Protein AF-A0A640UWW0-F1 (afdb_monomer_lite)

Radius of gyration: 25.79 Å; chains: 1; bounding box: 64×48×78 Å

pLDDT: mean 79.39, std 21.26, range [26.72, 98.12]

Structure (mmCIF, N/CA/C/O backbone):
data_AF-A0A640UWW0-F1
#
_entry.id   AF-A0A640UWW0-F1
#
loop_
_atom_site.group_PDB
_atom_site.id
_atom_site.type_symbol
_atom_site.label_atom_id
_atom_site.label_alt_id
_atom_site.label_comp_id
_atom_site.label_asym_id
_atom_site.label_entity_id
_atom_site.label_seq_id
_atom_site.pdbx_PDB_ins_code
_atom_site.Cartn_x
_atom_site.Cartn_y
_atom_site.Cartn_z
_atom_site.occupancy
_atom_site.B_iso_or_equiv
_atom_site.auth_seq_id
_atom_site.auth_comp_id
_atom_site.auth_asym_id
_atom_site.auth_atom_id
_atom_site.pdbx_PDB_model_num
ATOM 1 N N . MET A 1 1 ? -20.160 -21.018 20.530 1.00 30.78 1 MET A N 1
ATOM 2 C CA . MET A 1 1 ? -19.489 -20.169 21.536 1.00 30.78 1 MET A CA 1
ATOM 3 C C . MET A 1 1 ? -18.234 -20.904 22.005 1.00 30.78 1 MET A C 1
ATOM 5 O O . MET A 1 1 ? -18.284 -21.658 22.962 1.00 30.78 1 MET A O 1
ATOM 9 N N . LEU A 1 2 ? -17.138 -20.790 21.250 1.00 28.64 2 LEU A N 1
ATOM 10 C CA . LEU A 1 2 ? -15.829 -21.344 21.610 1.00 28.64 2 LEU A CA 1
ATOM 11 C C . LEU A 1 2 ? -14.861 -20.163 21.640 1.00 28.64 2 LEU A C 1
ATOM 13 O O . LEU A 1 2 ? -14.482 -19.637 20.597 1.00 28.64 2 LEU A O 1
ATOM 17 N N . GLY A 1 3 ? -14.543 -19.696 22.847 1.00 33.50 3 GLY A N 1
ATOM 18 C CA . GLY A 1 3 ? -13.465 -18.743 23.070 1.00 33.50 3 GLY A CA 1
ATOM 19 C C . GLY A 1 3 ? -12.144 -19.465 22.855 1.00 33.50 3 GLY A C 1
ATOM 20 O O . GLY A 1 3 ? -11.653 -20.130 23.761 1.00 33.50 3 GLY A O 1
ATOM 21 N N . LEU A 1 4 ? -11.609 -19.391 21.639 1.00 33.88 4 LEU A N 1
ATOM 22 C CA . LEU A 1 4 ? -10.270 -19.881 21.344 1.00 33.88 4 LEU A CA 1
ATOM 23 C C . LEU A 1 4 ? -9.274 -18.760 21.631 1.00 33.88 4 LEU A C 1
ATOM 25 O O . LEU A 1 4 ? -9.227 -17.735 20.947 1.00 33.88 4 LEU A O 1
ATOM 29 N N . ASP A 1 5 ? -8.527 -18.971 22.706 1.00 35.91 5 ASP A N 1
ATOM 30 C CA . ASP A 1 5 ? -7.464 -18.115 23.197 1.00 35.91 5 ASP A CA 1
ATOM 31 C C . ASP A 1 5 ? -6.279 -18.120 22.217 1.00 35.91 5 ASP A C 1
ATOM 33 O O . ASP A 1 5 ? -5.516 -19.083 22.117 1.00 35.91 5 ASP A O 1
ATOM 37 N N . LEU A 1 6 ? -6.133 -17.019 21.475 1.00 37.88 6 LEU A N 1
ATOM 38 C CA . LEU A 1 6 ? -5.013 -16.768 20.563 1.00 37.88 6 LEU A CA 1
ATOM 39 C C . LEU A 1 6 ? -3.655 -16.691 21.291 1.00 37.88 6 LEU A C 1
ATOM 41 O O . LEU A 1 6 ? -2.620 -16.725 20.629 1.00 37.88 6 LEU A O 1
ATOM 45 N N . SER A 1 7 ? -3.627 -16.608 22.628 1.00 37.69 7 SER A N 1
ATOM 46 C CA . SER A 1 7 ? -2.377 -16.523 23.391 1.00 37.69 7 SER A CA 1
ATOM 47 C C . SER A 1 7 ? -1.634 -17.861 23.502 1.00 37.69 7 SER A C 1
ATOM 49 O O . SER A 1 7 ? -0.405 -17.871 23.593 1.00 37.69 7 SER A O 1
ATOM 51 N N . ALA A 1 8 ? -2.343 -18.992 23.396 1.00 32.16 8 ALA A N 1
ATOM 52 C CA . ALA A 1 8 ? -1.770 -20.318 23.636 1.00 32.16 8 ALA A CA 1
ATOM 53 C C . ALA A 1 8 ? -0.778 -20.785 22.551 1.00 32.16 8 ALA A C 1
ATOM 55 O O . ALA A 1 8 ? 0.062 -21.639 22.820 1.00 32.16 8 ALA A O 1
ATOM 56 N N . TRP A 1 9 ? -0.814 -20.208 21.343 1.00 36.78 9 TRP A N 1
ATOM 57 C CA . TRP A 1 9 ? 0.098 -20.576 20.246 1.00 36.78 9 TRP A CA 1
ATOM 58 C C . TRP A 1 9 ? 1.322 -19.658 20.096 1.00 36.78 9 TRP A C 1
ATOM 60 O O . TRP A 1 9 ? 2.215 -19.964 19.309 1.00 36.78 9 TRP A O 1
ATOM 70 N N . MET A 1 10 ? 1.434 -18.575 20.877 1.00 35.69 10 MET A N 1
ATOM 71 C CA . MET A 1 10 ? 2.622 -17.701 20.863 1.00 35.69 10 MET A CA 1
ATOM 72 C C . MET A 1 10 ? 3.780 -18.202 21.751 1.00 35.69 10 MET A C 1
ATOM 74 O O . MET A 1 10 ? 4.839 -17.578 21.771 1.00 35.69 10 MET A O 1
ATOM 78 N N . GLN A 1 11 ? 3.629 -19.326 22.464 1.00 35.53 11 GLN A N 1
ATOM 79 C CA . GLN A 1 11 ? 4.653 -19.858 23.374 1.00 35.53 11 GLN A CA 1
ATOM 80 C C . GLN A 1 11 ? 5.146 -21.255 22.978 1.00 35.53 11 GLN A C 1
ATOM 82 O O . GLN A 1 11 ? 4.884 -22.247 23.649 1.00 35.53 11 GLN A O 1
ATOM 87 N N . ALA A 1 12 ? 5.946 -21.323 21.917 1.00 31.09 12 ALA A N 1
ATOM 88 C CA . ALA A 1 12 ? 6.855 -22.446 21.695 1.00 31.09 12 ALA A CA 1
ATOM 89 C C . ALA A 1 12 ? 8.200 -21.939 21.152 1.00 31.09 12 ALA A C 1
ATOM 91 O O . ALA A 1 12 ? 8.587 -22.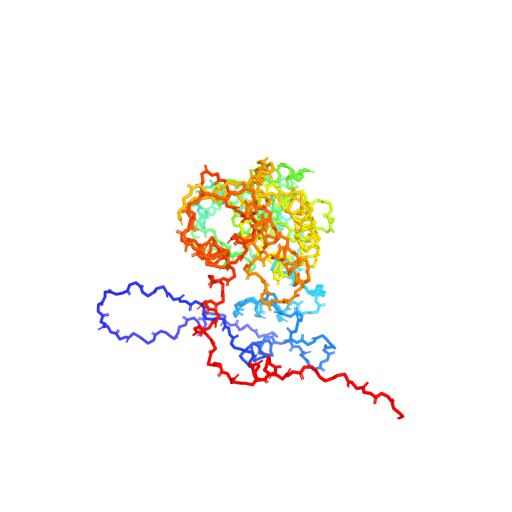205 20.019 1.00 31.09 12 ALA A O 1
ATOM 92 N N . VAL A 1 13 ? 8.920 -21.177 21.981 1.00 34.59 13 VAL A N 1
ATOM 93 C CA . VAL A 1 13 ? 10.352 -20.913 21.793 1.00 34.59 13 VAL A CA 1
ATOM 94 C C . VAL A 1 13 ? 11.093 -21.776 22.807 1.00 34.59 13 VAL A C 1
ATOM 96 O O . VAL A 1 13 ? 11.144 -21.459 23.992 1.00 34.59 13 VAL A O 1
ATOM 99 N N . THR A 1 14 ? 11.652 -22.896 22.352 1.00 30.38 14 THR A N 1
ATOM 100 C CA . THR A 1 14 ? 12.591 -23.693 23.149 1.00 30.38 14 THR A CA 1
ATOM 101 C C . THR A 1 14 ? 13.825 -22.847 23.456 1.00 30.38 14 THR A C 1
ATOM 103 O O . THR A 1 14 ? 14.651 -22.584 22.578 1.00 30.38 14 THR A O 1
ATOM 106 N N . LEU A 1 15 ? 13.929 -22.404 24.708 1.00 27.20 15 LEU A N 1
ATOM 107 C CA . LEU A 1 15 ? 15.103 -21.751 25.273 1.00 27.20 15 LEU A CA 1
ATOM 108 C C . LEU A 1 15 ? 16.242 -22.772 25.384 1.00 27.20 15 LEU A C 1
ATOM 110 O O . LEU A 1 15 ? 16.165 -23.720 26.159 1.00 27.20 15 LEU A O 1
ATOM 114 N N . SER A 1 16 ? 17.320 -22.552 24.634 1.00 26.72 16 SER A N 1
ATOM 115 C CA . SER A 1 16 ? 18.640 -23.096 24.956 1.00 26.72 16 SER A CA 1
ATOM 116 C C . SER A 1 16 ? 19.631 -21.927 24.967 1.00 26.72 16 SER A C 1
ATOM 118 O O . SER A 1 16 ? 19.678 -21.175 23.986 1.00 26.72 16 SER A O 1
ATOM 120 N N . PRO A 1 17 ? 20.367 -21.686 26.067 1.00 31.45 17 PRO A N 1
ATOM 121 C CA . PRO A 1 17 ? 21.121 -20.457 26.238 1.00 31.45 17 PRO A CA 1
ATOM 122 C C . PRO A 1 17 ? 22.510 -20.606 25.615 1.00 31.45 17 PRO A C 1
ATOM 124 O O . PRO A 1 17 ? 23.387 -21.247 26.186 1.00 31.45 17 PRO A O 1
ATOM 127 N N . ARG A 1 18 ? 22.750 -19.967 24.465 1.00 30.83 18 ARG A N 1
ATOM 128 C CA . ARG A 1 18 ? 24.104 -19.555 24.066 1.00 30.83 18 ARG A CA 1
ATOM 129 C C . ARG A 1 18 ? 24.078 -18.177 23.408 1.00 30.83 18 ARG A C 1
ATOM 131 O O . ARG A 1 18 ? 23.222 -17.872 22.586 1.00 30.83 18 ARG A O 1
ATOM 138 N N . ALA A 1 19 ? 25.013 -17.363 23.880 1.00 31.86 19 ALA A N 1
ATOM 139 C CA . ALA A 1 19 ? 25.150 -15.924 23.733 1.00 31.86 19 ALA A CA 1
ATOM 140 C C . ALA A 1 19 ? 25.082 -15.372 22.296 1.00 31.86 19 ALA A C 1
ATOM 142 O O . ALA A 1 19 ? 25.607 -15.967 21.360 1.00 31.86 19 ALA A O 1
ATOM 143 N N . GLY A 1 20 ? 24.552 -14.147 22.183 1.00 32.97 20 GLY A N 1
ATOM 144 C CA . GLY A 1 20 ? 25.128 -13.136 21.291 1.00 32.97 20 GLY A CA 1
ATOM 145 C C . GLY A 1 20 ? 24.634 -13.061 19.846 1.00 32.97 20 GLY A C 1
ATOM 146 O O . GLY A 1 20 ? 25.382 -12.583 19.003 1.00 32.97 20 GLY A O 1
ATOM 147 N N . ALA A 1 21 ? 23.404 -13.474 19.535 1.00 29.33 21 ALA A N 1
ATOM 148 C CA . ALA A 1 21 ? 22.798 -13.171 18.239 1.00 29.33 21 ALA A CA 1
ATOM 149 C C . ALA A 1 21 ? 21.391 -12.601 18.434 1.00 29.33 21 ALA A C 1
ATOM 151 O O . ALA A 1 21 ? 20.491 -13.311 18.886 1.00 29.33 21 ALA A O 1
ATOM 152 N N . GLN A 1 22 ? 21.192 -11.330 18.065 1.00 32.03 22 GLN A N 1
ATOM 153 C CA . GLN A 1 22 ? 19.869 -10.795 17.743 1.00 32.03 22 GLN A CA 1
ATOM 154 C C . GLN A 1 22 ? 19.310 -11.623 16.581 1.00 32.03 22 GLN A C 1
ATOM 156 O O . GLN A 1 22 ? 19.532 -11.335 15.407 1.00 32.03 22 GLN A O 1
ATOM 161 N N . ARG A 1 23 ? 18.618 -12.714 16.910 1.00 26.75 23 ARG A N 1
ATOM 162 C CA . ARG A 1 23 ? 17.782 -13.436 15.961 1.00 26.75 23 ARG A CA 1
ATOM 163 C C . ARG A 1 23 ? 16.555 -12.569 15.738 1.00 26.75 23 ARG A C 1
ATOM 165 O O . ARG A 1 23 ? 15.621 -12.608 16.532 1.00 26.75 23 ARG A O 1
ATOM 172 N N . SER A 1 24 ? 16.577 -11.772 14.674 1.00 31.77 24 SER A N 1
ATOM 173 C CA . SER A 1 24 ? 15.334 -11.294 14.079 1.00 31.77 24 SER A CA 1
ATOM 174 C C . SER A 1 24 ? 14.529 -12.545 13.732 1.00 31.77 24 SER A C 1
ATOM 176 O O . SER A 1 24 ? 14.971 -13.361 12.918 1.00 31.77 24 SER A O 1
ATOM 178 N N . ALA A 1 25 ? 13.434 -12.784 14.454 1.00 34.12 25 ALA A N 1
ATOM 179 C CA . ALA A 1 25 ? 12.530 -13.879 14.155 1.00 34.12 25 ALA A CA 1
ATOM 180 C C . ALA A 1 25 ? 11.907 -13.565 12.795 1.00 34.12 25 ALA A C 1
ATOM 182 O O . ALA A 1 25 ? 10.984 -12.761 12.699 1.00 34.12 25 ALA A O 1
ATOM 183 N N . ALA A 1 26 ? 12.464 -14.141 11.730 1.00 38.12 26 ALA A N 1
ATOM 184 C CA . ALA A 1 26 ? 11.838 -14.086 10.425 1.00 38.12 26 ALA A CA 1
ATOM 185 C C . ALA A 1 26 ? 10.467 -14.752 10.569 1.00 38.12 26 ALA A C 1
ATOM 187 O O . ALA A 1 26 ? 10.384 -15.947 10.858 1.00 38.12 26 ALA A O 1
ATOM 188 N N . ILE A 1 27 ? 9.401 -13.966 10.428 1.00 50.09 27 ILE A N 1
ATOM 189 C CA . ILE A 1 27 ? 8.052 -14.497 10.266 1.00 50.09 27 ILE A CA 1
ATOM 190 C C . ILE A 1 27 ? 8.092 -15.249 8.937 1.00 50.09 27 ILE A C 1
ATOM 192 O O . ILE A 1 27 ? 8.162 -14.643 7.872 1.00 50.09 27 ILE A O 1
ATOM 196 N N . VAL A 1 28 ? 8.195 -16.574 9.012 1.00 59.88 28 VAL A N 1
ATOM 197 C CA . VAL A 1 28 ? 8.225 -17.434 7.831 1.00 59.88 28 VAL A CA 1
ATOM 198 C C . VAL A 1 28 ? 6.802 -17.518 7.299 1.00 59.88 28 VAL A C 1
ATOM 200 O O . VAL A 1 28 ? 5.902 -17.936 8.031 1.00 59.88 28 VAL A O 1
ATOM 203 N N . ASP A 1 29 ? 6.606 -17.127 6.041 1.00 65.50 29 ASP A N 1
ATOM 204 C CA . ASP A 1 29 ? 5.323 -17.305 5.365 1.00 65.50 29 ASP A CA 1
ATOM 205 C C . ASP A 1 29 ? 4.935 -18.798 5.404 1.00 65.50 29 ASP A C 1
ATOM 207 O O . ASP A 1 29 ? 5.756 -19.660 5.064 1.00 65.50 29 ASP A O 1
ATOM 211 N N . PRO A 1 30 ? 3.704 -19.140 5.824 1.00 73.12 30 PRO A N 1
ATOM 212 C CA . PRO A 1 30 ? 3.264 -20.517 5.889 1.00 73.12 30 PRO A CA 1
ATOM 213 C C . PRO A 1 30 ? 3.273 -21.124 4.485 1.00 73.12 30 PRO A C 1
ATOM 215 O O . PRO A 1 30 ? 2.775 -20.534 3.522 1.00 73.12 30 PRO A O 1
ATOM 218 N N . ALA A 1 31 ? 3.813 -22.338 4.376 1.00 76.50 31 ALA A N 1
ATOM 219 C CA . ALA A 1 31 ? 3.809 -23.096 3.130 1.00 76.50 31 ALA A CA 1
ATOM 220 C C . ALA A 1 31 ? 2.361 -23.369 2.659 1.00 76.50 31 ALA A C 1
ATOM 222 O O . ALA A 1 31 ? 1.456 -23.406 3.496 1.00 76.50 31 ALA A O 1
ATOM 223 N N . PRO A 1 32 ? 2.107 -23.649 1.364 1.00 75.62 32 PRO A N 1
ATOM 224 C CA . PRO A 1 32 ? 0.748 -23.844 0.836 1.00 75.62 32 PRO A CA 1
ATOM 225 C C . PRO A 1 32 ? -0.113 -24.821 1.657 1.00 75.62 32 PRO A C 1
ATOM 227 O O . PRO A 1 32 ? -1.232 -24.504 2.048 1.00 75.62 32 PRO A O 1
ATOM 230 N N . GLY A 1 33 ? 0.449 -25.969 2.054 1.00 74.19 33 GLY A N 1
ATOM 231 C CA . GLY A 1 33 ? -0.250 -26.929 2.918 1.00 74.19 33 GLY A CA 1
ATOM 232 C C . GLY A 1 33 ? -0.610 -26.380 4.309 1.00 74.19 33 GLY A C 1
ATOM 233 O O . GLY A 1 33 ? -1.694 -26.664 4.818 1.00 74.19 33 GLY A O 1
ATOM 234 N N . GLN A 1 34 ? 0.256 -25.554 4.905 1.00 80.38 34 GLN A N 1
ATOM 235 C CA . GLN A 1 34 ? 0.009 -24.905 6.199 1.00 80.38 34 GLN A CA 1
ATOM 236 C C . GLN A 1 34 ? -1.056 -23.811 6.085 1.00 80.38 34 GLN A C 1
ATOM 238 O O . GLN A 1 34 ? -1.894 -23.687 6.974 1.00 80.38 34 GLN A O 1
ATOM 243 N N . ARG A 1 35 ? -1.078 -23.064 4.974 1.00 82.44 35 ARG A N 1
ATOM 244 C CA . ARG A 1 35 ? -2.102 -22.044 4.700 1.00 82.44 35 ARG A CA 1
ATOM 245 C C . ARG A 1 35 ? -3.502 -22.652 4.694 1.00 82.44 35 ARG A C 1
ATOM 247 O O . ARG A 1 35 ? -4.373 -22.173 5.417 1.00 82.44 35 ARG A O 1
ATOM 254 N N . ARG A 1 36 ? -3.701 -23.761 3.966 1.00 77.75 36 ARG A N 1
ATOM 255 C CA . ARG A 1 36 ? -4.989 -24.487 3.942 1.00 77.75 36 ARG A CA 1
ATOM 256 C C . ARG A 1 36 ? -5.391 -25.004 5.316 1.00 77.75 36 ARG A C 1
ATOM 258 O O . ARG A 1 36 ? -6.574 -24.987 5.646 1.00 77.75 36 ARG A O 1
ATOM 265 N N . ALA A 1 37 ? -4.428 -25.514 6.083 1.00 79.25 37 ALA A N 1
ATOM 266 C CA . ALA A 1 37 ? -4.684 -26.027 7.424 1.00 79.25 37 ALA A CA 1
ATOM 267 C C . ALA A 1 37 ? -5.130 -24.904 8.372 1.00 79.25 37 ALA A C 1
ATOM 269 O O . ALA A 1 37 ? -6.115 -25.074 9.086 1.00 79.25 37 ALA A O 1
ATOM 270 N N . LEU A 1 38 ? -4.466 -23.744 8.319 1.00 81.31 38 LEU A N 1
ATOM 271 C CA . LEU A 1 38 ? -4.835 -22.565 9.102 1.00 81.31 38 LEU A CA 1
ATOM 272 C C . LEU A 1 38 ? -6.243 -22.084 8.746 1.00 81.31 38 LEU A C 1
ATOM 274 O O . LEU A 1 38 ? -7.086 -21.984 9.635 1.00 81.31 38 LEU A O 1
ATOM 278 N N . LEU A 1 39 ? -6.532 -21.875 7.460 1.00 80.31 39 LEU A N 1
ATOM 279 C CA . LEU A 1 39 ? -7.854 -21.435 7.003 1.00 80.31 39 LEU A CA 1
ATOM 280 C C . LEU A 1 39 ? -8.969 -22.376 7.492 1.00 80.31 39 LEU A C 1
ATOM 282 O O . LEU A 1 39 ? -9.948 -21.916 8.077 1.00 80.31 39 LEU A O 1
ATOM 286 N N . ARG A 1 40 ? -8.776 -23.697 7.365 1.00 79.50 40 ARG A N 1
ATOM 287 C CA . ARG A 1 40 ? -9.726 -24.695 7.887 1.00 79.50 40 ARG A CA 1
ATOM 288 C C . ARG A 1 40 ? -9.860 -24.653 9.407 1.00 79.50 40 ARG A C 1
ATOM 290 O O . ARG A 1 40 ? -10.975 -24.714 9.914 1.00 79.50 40 ARG A O 1
ATOM 297 N N . SER A 1 41 ? -8.754 -24.517 10.141 1.00 79.44 41 SER A N 1
ATOM 298 C CA . SER A 1 41 ? -8.779 -24.476 11.612 1.00 79.44 41 SER A CA 1
ATOM 299 C C . SER A 1 41 ? -9.550 -23.277 12.173 1.00 79.44 41 SER A C 1
ATOM 301 O O . SER A 1 41 ? -10.119 -23.369 13.258 1.00 79.44 41 SER A O 1
ATOM 303 N N . TYR A 1 42 ? -9.619 -22.180 11.413 1.00 75.12 42 TYR A N 1
ATOM 304 C CA . TYR A 1 42 ? -10.371 -20.976 11.764 1.00 75.12 42 TYR A CA 1
ATOM 305 C C . TYR A 1 42 ? -11.759 -20.905 11.107 1.00 75.12 42 TYR A C 1
ATOM 307 O O . TYR A 1 42 ? -12.420 -19.873 11.200 1.00 75.12 42 TYR A O 1
ATOM 315 N N . GLY A 1 43 ? -12.228 -22.001 10.499 1.00 69.81 43 GLY A N 1
ATOM 316 C CA . GLY A 1 43 ? -13.609 -22.145 10.033 1.00 69.81 43 GLY A CA 1
ATOM 317 C C . GLY A 1 43 ? -13.877 -21.706 8.593 1.00 69.81 43 GLY A C 1
ATOM 318 O O . GLY A 1 43 ? -15.043 -21.616 8.217 1.00 69.81 43 GLY A O 1
ATOM 319 N N . ALA A 1 44 ? -12.849 -21.460 7.772 1.00 69.25 44 ALA A N 1
ATOM 320 C CA . ALA A 1 44 ? -13.052 -21.214 6.344 1.00 69.25 44 ALA A CA 1
ATOM 321 C C . ALA A 1 44 ? -13.496 -22.508 5.641 1.00 69.25 44 ALA A C 1
ATOM 323 O O . ALA A 1 44 ? -12.783 -23.519 5.670 1.00 69.25 44 ALA A O 1
ATOM 324 N N . ASN A 1 45 ? -14.665 -22.478 4.994 1.00 67.19 45 ASN A N 1
ATOM 325 C CA . ASN A 1 45 ? -15.227 -23.637 4.304 1.00 67.19 45 ASN A CA 1
ATOM 326 C C . ASN A 1 45 ? -14.721 -23.709 2.852 1.00 67.19 45 ASN A C 1
ATOM 328 O O . ASN A 1 45 ? -15.425 -23.361 1.907 1.00 67.19 45 ASN A O 1
ATOM 332 N N . LEU A 1 46 ? -13.469 -24.150 2.690 1.00 63.47 46 LEU A N 1
ATOM 333 C CA . LEU A 1 46 ? -12.748 -24.169 1.405 1.00 63.47 46 LEU A CA 1
ATOM 334 C C . LEU A 1 46 ? -13.341 -25.128 0.352 1.00 63.47 46 LEU A C 1
ATOM 336 O O . LEU A 1 46 ? -12.923 -25.088 -0.797 1.00 63.47 46 LEU A O 1
ATOM 340 N N . GLU A 1 47 ? -14.262 -26.016 0.735 1.00 57.78 47 GLU A N 1
ATOM 341 C CA . GLU A 1 47 ? -14.860 -27.023 -0.160 1.00 57.78 47 GLU A CA 1
ATOM 342 C C . GLU A 1 47 ? -16.147 -26.537 -0.849 1.00 57.78 47 GLU A C 1
ATOM 344 O O . GLU A 1 47 ? -16.565 -27.125 -1.841 1.00 57.78 47 GLU A O 1
ATOM 349 N N . GLN A 1 48 ? -16.773 -25.468 -0.340 1.00 53.28 48 GLN A N 1
ATOM 350 C CA . GLN A 1 48 ? -18.007 -24.890 -0.897 1.00 53.28 48 GLN A CA 1
ATOM 351 C C . GLN A 1 48 ? -17.780 -23.567 -1.634 1.00 53.28 48 GLN A C 1
ATOM 353 O O . GLN A 1 48 ? -18.653 -23.126 -2.377 1.00 53.28 48 GLN A O 1
ATOM 358 N N . GLN A 1 49 ? -16.632 -22.919 -1.432 1.00 53.31 49 GLN A N 1
ATOM 359 C CA . GLN A 1 49 ? -16.272 -21.719 -2.174 1.00 53.31 49 GLN A CA 1
ATOM 360 C C . GLN A 1 49 ? -15.619 -22.142 -3.494 1.00 53.31 49 GLN A C 1
ATOM 362 O O . GLN A 1 49 ? -14.543 -22.728 -3.495 1.00 53.31 49 GLN A O 1
ATOM 367 N N . GLU A 1 50 ? -16.259 -21.826 -4.625 1.00 48.44 50 GLU A N 1
ATOM 368 C CA . GLU A 1 50 ? -15.695 -22.001 -5.982 1.00 48.44 50 GLU A CA 1
ATOM 369 C C . GLU A 1 50 ? -14.365 -21.237 -6.180 1.00 48.44 50 GLU A C 1
ATOM 371 O O . GLU A 1 50 ? -13.629 -21.465 -7.139 1.00 48.44 50 GLU A O 1
ATOM 376 N N . PHE A 1 51 ? -14.031 -20.359 -5.235 1.00 49.59 51 PHE A N 1
ATOM 377 C CA . PHE A 1 51 ? -12.846 -19.523 -5.193 1.00 49.59 51 PHE A CA 1
ATOM 378 C C . PHE A 1 51 ? -11.756 -20.221 -4.364 1.00 49.59 51 PHE A C 1
ATOM 380 O O . PHE A 1 51 ? -11.793 -20.238 -3.136 1.00 49.59 51 PHE A O 1
ATOM 387 N N . GLY A 1 52 ? -10.803 -20.861 -5.049 1.00 59.59 52 GLY A N 1
ATOM 388 C CA . GLY A 1 52 ? -9.687 -21.593 -4.438 1.00 59.59 52 GLY A CA 1
ATOM 389 C C . GLY A 1 52 ? -8.707 -20.723 -3.628 1.00 59.59 52 GLY A C 1
ATOM 390 O O . GLY A 1 52 ? -8.964 -19.565 -3.311 1.00 59.59 52 GLY A O 1
ATOM 391 N N . GLU A 1 53 ? -7.527 -21.276 -3.307 1.00 63.34 53 GLU A N 1
ATOM 392 C CA . GLU A 1 53 ? -6.459 -20.589 -2.542 1.00 63.34 53 GLU A CA 1
ATOM 393 C C . GLU A 1 53 ? -6.086 -19.192 -3.066 1.00 63.34 53 GLU A C 1
ATOM 395 O O . GLU A 1 53 ? -5.586 -18.365 -2.299 1.00 63.34 53 GLU A O 1
ATOM 400 N N . ASP A 1 54 ? -6.343 -18.935 -4.347 1.00 69.25 54 ASP A N 1
ATOM 401 C CA . ASP A 1 54 ? -6.049 -17.684 -5.038 1.00 69.25 54 ASP A CA 1
ATOM 402 C C . ASP A 1 54 ? -6.775 -16.476 -4.419 1.00 69.25 54 ASP A C 1
ATOM 404 O O . ASP A 1 54 ? -6.215 -15.379 -4.399 1.00 69.25 54 ASP A O 1
ATOM 408 N N . GLN A 1 55 ? -7.954 -16.665 -3.805 1.00 72.75 55 GLN A N 1
ATOM 409 C CA . GLN A 1 55 ? -8.671 -15.587 -3.103 1.00 72.75 55 GLN A CA 1
ATOM 410 C C . GLN A 1 55 ? -7.899 -15.070 -1.876 1.00 72.75 55 GLN A C 1
ATOM 412 O O . GLN A 1 55 ? -8.049 -13.918 -1.475 1.00 72.75 55 GLN A O 1
ATOM 417 N N . TYR A 1 56 ? -7.038 -15.907 -1.294 1.00 76.94 56 TYR A N 1
ATOM 418 C CA . TYR A 1 56 ? -6.250 -15.588 -0.104 1.00 76.94 56 TYR A CA 1
ATOM 419 C C . TYR A 1 56 ? -4.783 -15.285 -0.431 1.00 76.94 56 TYR A C 1
ATOM 421 O O . TYR A 1 56 ? -3.966 -15.163 0.487 1.00 76.94 56 TYR A O 1
ATOM 429 N N . ALA A 1 57 ? -4.415 -15.176 -1.713 1.00 77.94 57 ALA A N 1
ATOM 430 C CA . ALA A 1 57 ? -3.029 -14.988 -2.150 1.00 77.94 57 ALA A CA 1
ATOM 431 C C . ALA A 1 57 ? -2.379 -13.712 -1.577 1.00 77.94 57 ALA A C 1
ATOM 433 O O . ALA A 1 57 ? -1.177 -13.702 -1.311 1.00 77.94 57 ALA A O 1
ATOM 434 N N . ALA A 1 58 ? -3.174 -12.671 -1.310 1.00 80.12 58 ALA A N 1
ATOM 435 C CA . ALA A 1 58 ? -2.716 -11.405 -0.734 1.00 80.12 58 ALA A CA 1
ATOM 436 C C . ALA A 1 58 ? -2.240 -11.510 0.733 1.00 80.12 58 ALA A C 1
ATOM 438 O O . ALA A 1 58 ? -1.510 -10.637 1.210 1.00 80.12 58 ALA A O 1
ATOM 439 N N . PHE A 1 59 ? -2.630 -12.567 1.454 1.00 83.56 59 PHE A N 1
ATOM 440 C CA . PHE A 1 59 ? -2.389 -12.723 2.891 1.00 83.56 59 PHE A CA 1
ATOM 441 C C . PHE A 1 59 ? -1.147 -13.568 3.149 1.00 83.56 59 PHE A C 1
ATOM 443 O O . PHE A 1 59 ? -1.109 -14.732 2.763 1.00 83.56 59 PHE A O 1
ATOM 450 N N . GLY A 1 60 ? -0.124 -13.019 3.804 1.00 76.94 60 GLY A N 1
ATOM 451 C CA . GLY A 1 60 ? 1.166 -13.696 3.998 1.00 76.94 60 GLY A CA 1
ATOM 452 C C . GLY A 1 60 ? 1.300 -14.398 5.347 1.00 76.94 60 GLY A C 1
ATOM 453 O O . GLY A 1 60 ? 1.860 -15.478 5.432 1.00 76.94 60 GLY A O 1
ATOM 454 N N . SER A 1 61 ? 0.735 -13.830 6.404 1.00 82.62 61 SER A N 1
ATOM 455 C CA . SER A 1 61 ? 0.941 -14.250 7.789 1.00 82.62 61 SER A CA 1
ATOM 456 C C . SER A 1 61 ? -0.183 -15.139 8.325 1.00 82.62 61 SER A C 1
ATOM 458 O O . SER A 1 61 ? -1.330 -15.084 7.879 1.00 82.62 61 SER A O 1
ATOM 460 N N . ALA A 1 62 ? 0.125 -15.929 9.358 1.00 83.00 62 ALA A N 1
ATOM 461 C CA . ALA A 1 62 ? -0.880 -16.729 10.060 1.00 83.00 62 ALA A CA 1
ATOM 462 C C . ALA A 1 62 ? -1.998 -15.864 10.672 1.00 83.00 62 ALA A C 1
ATOM 464 O O . ALA A 1 62 ? -3.154 -16.282 10.690 1.00 83.00 62 ALA A O 1
ATOM 465 N N . PHE A 1 63 ? -1.665 -14.651 11.126 1.00 83.75 63 PHE A N 1
ATOM 466 C CA . PHE A 1 63 ? -2.643 -13.696 11.640 1.00 83.75 63 PHE A CA 1
ATOM 467 C C . PHE A 1 63 ? -3.620 -13.237 10.549 1.00 83.7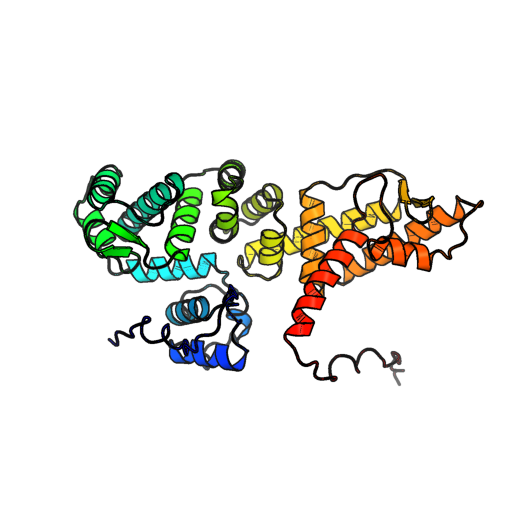5 63 PHE A C 1
ATOM 469 O O . PHE A 1 63 ? -4.828 -13.284 10.770 1.00 83.75 63 PHE A O 1
ATOM 476 N N . GLU A 1 64 ? -3.128 -12.880 9.356 1.00 87.38 64 GLU A N 1
ATOM 477 C CA . GLU A 1 64 ? -3.998 -12.530 8.221 1.00 87.38 64 GLU A CA 1
ATOM 478 C C . GLU A 1 64 ? -4.916 -13.682 7.841 1.00 87.38 64 GLU A C 1
ATOM 480 O O . GLU A 1 64 ? -6.104 -13.469 7.646 1.00 87.38 64 GLU A O 1
ATOM 485 N N . LEU A 1 65 ? -4.389 -14.906 7.772 1.00 86.19 65 LEU A N 1
ATOM 486 C CA . LEU A 1 65 ? -5.187 -16.078 7.417 1.00 86.19 65 LEU A CA 1
ATOM 487 C C . LEU A 1 65 ? -6.262 -16.378 8.468 1.00 86.19 65 LEU A C 1
ATOM 489 O O . LEU A 1 65 ? -7.384 -16.725 8.109 1.00 86.19 65 LEU A O 1
ATOM 493 N N . ALA A 1 66 ? -5.954 -16.205 9.756 1.00 85.81 66 ALA A N 1
ATOM 494 C CA . ALA A 1 66 ? -6.929 -16.365 10.832 1.00 85.81 66 ALA A CA 1
ATOM 495 C C . ALA A 1 66 ? -8.042 -15.306 10.765 1.00 85.81 66 ALA A C 1
ATOM 497 O O . ALA A 1 66 ? -9.217 -15.628 10.955 1.00 85.81 66 ALA A O 1
ATOM 498 N N . LEU A 1 67 ? -7.690 -14.049 10.476 1.00 87.44 67 LEU A N 1
ATOM 499 C CA . LEU A 1 67 ? -8.673 -12.992 10.243 1.00 87.44 67 LEU A CA 1
ATOM 500 C C . LEU A 1 67 ? -9.509 -13.286 8.997 1.00 87.44 67 LEU A C 1
ATOM 502 O O . LEU A 1 67 ? -10.733 -13.241 9.069 1.00 87.44 67 LEU A O 1
ATOM 506 N N . ALA A 1 68 ? -8.866 -13.641 7.886 1.00 87.44 68 ALA A N 1
ATOM 507 C CA . ALA A 1 68 ? -9.529 -13.893 6.614 1.00 87.44 68 ALA A CA 1
ATOM 508 C C . ALA A 1 68 ? -10.508 -15.062 6.715 1.00 87.44 68 ALA A C 1
ATOM 510 O O . ALA A 1 68 ? -11.606 -14.974 6.181 1.00 87.44 68 ALA A O 1
ATOM 511 N N . ALA A 1 69 ? -10.163 -16.112 7.463 1.00 85.06 69 ALA A N 1
ATOM 512 C CA . ALA A 1 69 ? -11.079 -17.207 7.757 1.00 85.06 69 ALA A CA 1
ATOM 513 C C . ALA A 1 69 ? -12.310 -16.743 8.551 1.00 85.06 69 ALA A C 1
ATOM 515 O O . ALA A 1 69 ? -13.429 -17.136 8.231 1.00 85.06 69 ALA A O 1
ATOM 516 N N . ARG A 1 70 ? -12.125 -15.856 9.540 1.00 85.31 70 ARG A N 1
ATOM 517 C CA . ARG A 1 70 ? -13.230 -15.307 10.341 1.00 85.31 70 ARG A CA 1
ATOM 518 C C . ARG A 1 70 ? -14.203 -14.472 9.507 1.00 85.31 70 ARG A C 1
ATOM 520 O O . ARG A 1 70 ? -15.398 -14.513 9.774 1.00 85.31 70 ARG A O 1
ATOM 527 N N . VAL A 1 71 ? -13.705 -13.723 8.522 1.00 87.75 71 VAL A N 1
ATOM 528 C CA . VAL A 1 71 ? -14.528 -12.836 7.678 1.00 87.75 71 VAL A CA 1
ATOM 529 C C . VAL A 1 71 ? -14.731 -13.353 6.249 1.00 87.75 71 VAL A C 1
ATOM 531 O O . VAL A 1 71 ? -15.180 -12.602 5.388 1.00 87.75 71 VAL A O 1
ATOM 534 N N . ALA A 1 72 ? -14.452 -14.634 5.985 1.00 81.69 72 ALA A N 1
ATOM 535 C CA . ALA A 1 72 ? -14.385 -15.210 4.637 1.00 81.69 72 ALA A CA 1
ATOM 536 C C . ALA A 1 72 ? -15.642 -14.969 3.783 1.00 81.69 72 ALA A C 1
ATOM 538 O O . ALA A 1 72 ? -15.531 -14.734 2.586 1.00 81.69 72 ALA A O 1
ATOM 539 N N . GLY A 1 73 ? -16.833 -14.979 4.393 1.00 77.56 73 GLY A N 1
ATOM 540 C CA . GLY A 1 73 ? -18.104 -14.737 3.697 1.00 77.56 73 GLY A CA 1
ATOM 541 C C . GLY A 1 73 ? -18.425 -13.266 3.403 1.00 77.56 73 GLY A C 1
ATOM 542 O O . GLY A 1 73 ? -19.501 -12.979 2.892 1.00 77.56 73 GLY A O 1
ATOM 543 N N . ARG A 1 74 ? -17.545 -12.330 3.775 1.00 81.69 74 ARG A N 1
ATOM 544 C CA . ARG A 1 74 ? -17.767 -10.878 3.647 1.00 81.69 74 ARG A CA 1
ATOM 545 C C . ARG A 1 74 ? -16.654 -10.151 2.902 1.00 81.69 74 ARG A C 1
ATOM 547 O O . ARG A 1 74 ? -16.769 -8.951 2.671 1.00 81.69 74 ARG A O 1
ATOM 554 N N . LEU A 1 75 ? -15.574 -10.851 2.564 1.00 84.81 75 LEU A N 1
ATOM 555 C CA . LEU A 1 75 ? -14.486 -10.265 1.797 1.00 84.81 75 LEU A CA 1
ATOM 556 C C . LEU A 1 75 ? -14.868 -10.195 0.316 1.00 84.81 75 LEU A C 1
ATOM 558 O O . LEU A 1 75 ? -15.391 -11.178 -0.213 1.00 84.81 75 LEU A O 1
ATOM 562 N N . PRO A 1 76 ? -14.579 -9.076 -0.369 1.00 82.25 76 PRO A N 1
ATOM 563 C CA . PRO A 1 76 ? -14.671 -9.035 -1.819 1.00 82.25 76 PRO A CA 1
ATOM 564 C C . PRO A 1 76 ? -13.672 -10.016 -2.452 1.00 82.25 76 PRO A C 1
ATOM 566 O O . PRO A 1 76 ? -12.696 -10.447 -1.827 1.00 82.25 76 PRO A O 1
ATOM 569 N N . GLU A 1 77 ? -13.900 -10.360 -3.717 1.00 82.00 77 GLU A N 1
ATOM 570 C CA . GLU A 1 77 ? -12.927 -11.129 -4.492 1.00 82.00 77 GLU A CA 1
ATOM 571 C C . GLU A 1 77 ? -11.580 -10.397 -4.542 1.00 82.00 77 GLU A C 1
ATOM 573 O O . GLU A 1 77 ? -11.520 -9.178 -4.722 1.00 82.00 77 GLU A O 1
ATOM 578 N N . PHE A 1 78 ? -10.494 -11.154 -4.354 1.00 81.69 78 PHE A N 1
ATOM 579 C CA . PHE A 1 78 ? -9.121 -10.636 -4.328 1.00 81.69 78 PHE A CA 1
ATOM 580 C C . PHE A 1 78 ? -8.901 -9.504 -3.306 1.00 81.69 78 PHE A C 1
ATOM 582 O O . PHE A 1 78 ? -8.112 -8.588 -3.542 1.00 81.69 78 PHE A O 1
ATOM 589 N N . ALA A 1 79 ? -9.603 -9.560 -2.167 1.00 86.12 79 ALA A N 1
ATOM 590 C CA . ALA A 1 79 ? -9.450 -8.599 -1.081 1.00 86.12 79 ALA A CA 1
ATOM 591 C C . ALA A 1 79 ? -7.981 -8.436 -0.658 1.00 86.12 79 ALA A C 1
ATOM 593 O O . ALA A 1 79 ? -7.273 -9.407 -0.387 1.00 86.12 79 ALA A O 1
ATOM 594 N N . GLY A 1 80 ? -7.546 -7.184 -0.555 1.00 87.12 80 GLY A N 1
ATOM 595 C CA . GLY A 1 80 ? -6.261 -6.824 0.022 1.00 87.12 80 GLY A CA 1
ATOM 596 C C . GLY A 1 80 ? -6.315 -6.720 1.546 1.00 87.12 80 GLY A C 1
ATOM 597 O O . GLY A 1 80 ? -7.337 -6.947 2.202 1.00 87.12 80 GLY A O 1
ATOM 598 N N . ARG A 1 81 ? -5.178 -6.337 2.131 1.00 88.56 81 ARG A N 1
ATOM 599 C CA . ARG A 1 81 ? -5.007 -6.233 3.590 1.00 88.56 81 ARG A CA 1
ATOM 600 C C . ARG A 1 81 ? -5.916 -5.188 4.236 1.00 88.56 81 ARG A C 1
ATOM 602 O O . ARG A 1 81 ? -6.449 -5.433 5.316 1.00 88.56 81 ARG A O 1
ATOM 609 N N . GLY A 1 82 ? -6.106 -4.042 3.582 1.00 89.56 82 GLY A N 1
ATOM 610 C CA . GLY A 1 82 ? -6.985 -2.986 4.087 1.00 89.56 82 GLY A CA 1
ATOM 611 C C . GLY A 1 82 ? -8.445 -3.434 4.142 1.00 89.56 82 GLY A C 1
ATOM 612 O O . GLY A 1 82 ? -9.084 -3.273 5.177 1.00 89.56 82 GLY A O 1
ATOM 613 N N . GLN A 1 83 ? -8.943 -4.099 3.092 1.00 91.25 83 GLN A N 1
ATOM 614 C CA . GLN A 1 83 ? -10.309 -4.638 3.087 1.00 91.25 83 GLN A CA 1
ATOM 615 C C . GLN A 1 83 ? -10.489 -5.754 4.128 1.00 91.25 83 GLN A C 1
ATOM 617 O O . GLN A 1 83 ? -11.547 -5.855 4.747 1.00 91.25 83 GLN A O 1
ATOM 622 N N . LEU A 1 84 ? -9.449 -6.563 4.372 1.00 92.19 84 LEU A N 1
ATOM 623 C CA . LEU A 1 84 ? -9.465 -7.574 5.429 1.00 92.19 84 LEU A CA 1
ATOM 624 C C . LEU A 1 84 ? -9.681 -6.961 6.819 1.00 92.19 84 LEU A C 1
ATOM 626 O O . LEU A 1 84 ? -10.522 -7.440 7.585 1.00 92.19 84 LEU A O 1
ATOM 630 N N . LEU A 1 85 ? -8.922 -5.917 7.159 1.00 93.19 85 LEU A N 1
ATOM 631 C CA . LEU A 1 85 ? -9.067 -5.262 8.458 1.00 93.19 85 LEU A CA 1
ATOM 632 C C . LEU A 1 85 ? -10.345 -4.444 8.564 1.00 93.19 85 LEU A C 1
ATOM 634 O O . LEU A 1 85 ? -10.952 -4.475 9.631 1.00 93.19 85 LEU A O 1
ATOM 638 N N . ASP A 1 86 ? -10.799 -3.805 7.488 1.00 94.12 86 ASP A N 1
ATOM 639 C CA . ASP A 1 86 ? -12.094 -3.124 7.475 1.00 94.12 86 ASP A CA 1
ATOM 640 C C . ASP A 1 86 ? -13.235 -4.096 7.803 1.00 94.12 86 ASP A C 1
ATOM 642 O O . ASP A 1 86 ? -13.998 -3.875 8.746 1.00 94.12 86 ASP A O 1
ATOM 646 N N . ALA A 1 87 ? -13.277 -5.243 7.116 1.00 93.25 87 ALA A N 1
ATOM 647 C CA . ALA A 1 87 ? -14.263 -6.286 7.377 1.00 93.25 87 ALA A CA 1
ATOM 648 C C . ALA A 1 87 ? -14.155 -6.843 8.808 1.00 93.25 87 ALA A C 1
ATOM 650 O O . ALA A 1 87 ? -15.174 -7.065 9.466 1.00 93.25 87 ALA A O 1
ATOM 651 N N . SER A 1 88 ? -12.932 -7.045 9.317 1.00 93.12 88 SER A N 1
ATOM 652 C CA . SER A 1 88 ? -12.705 -7.527 10.686 1.00 93.12 88 SER A CA 1
ATOM 653 C C . SER A 1 88 ? -13.141 -6.517 11.748 1.00 93.12 88 SER A C 1
ATOM 655 O O . SER A 1 88 ? -13.755 -6.909 12.741 1.00 93.12 88 SER A O 1
ATOM 657 N N . VAL A 1 89 ? -12.820 -5.233 11.570 1.00 94.69 89 VAL A N 1
ATOM 658 C CA . VAL A 1 89 ? -13.237 -4.149 12.470 1.00 94.69 89 VAL A CA 1
ATOM 659 C C . VAL A 1 89 ? -14.753 -4.031 12.448 1.00 94.69 89 VAL A C 1
ATOM 661 O O . VAL A 1 89 ? -15.372 -4.007 13.507 1.00 94.69 89 VAL A O 1
ATOM 664 N N . HIS A 1 90 ? -15.363 -4.030 11.262 1.00 93.44 90 HIS A N 1
ATOM 665 C CA . HIS A 1 90 ? -16.812 -3.986 11.128 1.00 93.44 90 HIS A CA 1
ATOM 666 C C . HIS A 1 90 ? -17.478 -5.145 11.880 1.00 93.44 90 HIS A C 1
ATOM 668 O O . HIS A 1 90 ? -18.349 -4.899 12.710 1.00 93.44 90 HIS A O 1
ATOM 674 N N . GLU A 1 91 ? -17.023 -6.386 11.666 1.00 92.12 91 GLU A N 1
ATOM 675 C CA . GLU A 1 91 ? -17.558 -7.573 12.347 1.00 92.12 91 GLU A CA 1
ATOM 676 C C . GLU A 1 91 ? -17.464 -7.467 13.873 1.00 92.12 91 GLU A C 1
ATOM 678 O O . GLU A 1 91 ? -18.413 -7.757 14.597 1.00 92.12 91 GLU A O 1
ATOM 683 N N . GLN A 1 92 ? -16.331 -6.989 14.379 1.00 92.38 92 GLN A N 1
ATOM 684 C CA . GLN A 1 92 ? -16.115 -6.836 15.814 1.00 92.38 92 GLN A CA 1
ATOM 685 C C . GLN A 1 92 ? -16.966 -5.738 16.459 1.00 92.38 92 GLN A C 1
ATOM 687 O O . GLN A 1 92 ? -17.174 -5.772 17.673 1.00 92.38 92 GLN A O 1
ATOM 692 N N . LEU A 1 93 ? -17.460 -4.784 15.670 1.00 94.12 93 LEU A N 1
ATOM 693 C CA . LEU A 1 93 ? -18.305 -3.691 16.142 1.00 94.12 93 LEU A CA 1
ATOM 694 C C . LEU A 1 93 ? -19.806 -3.945 15.943 1.00 94.12 93 LEU A C 1
ATOM 696 O O . LEU A 1 93 ? -20.603 -3.205 16.518 1.00 94.12 93 LEU A O 1
ATOM 700 N N . GLN A 1 94 ? -20.217 -4.988 15.209 1.00 89.50 94 GLN A N 1
ATOM 701 C CA . GLN A 1 94 ? -21.640 -5.275 14.949 1.00 89.50 94 GLN A CA 1
ATOM 702 C C . GLN A 1 94 ? -22.475 -5.504 16.218 1.00 89.50 94 GLN A C 1
ATOM 704 O O . GLN A 1 94 ? -23.675 -5.251 16.209 1.00 89.50 94 GLN A O 1
ATOM 709 N N . GLY A 1 95 ? -21.859 -5.955 17.315 1.00 86.19 95 GLY A N 1
ATOM 710 C CA . GLY A 1 95 ? -22.542 -6.157 18.600 1.00 86.19 95 GLY A CA 1
ATOM 711 C C . GLY A 1 95 ? -22.797 -4.877 19.406 1.00 86.19 95 GLY A C 1
ATOM 712 O O . GLY A 1 95 ? -23.357 -4.955 20.497 1.00 86.19 95 GLY A O 1
ATOM 713 N N . THR A 1 96 ? -22.357 -3.715 18.920 1.00 89.75 96 THR A N 1
ATOM 714 C CA . THR A 1 96 ? -22.523 -2.425 19.607 1.00 89.75 96 THR A CA 1
ATOM 715 C C . THR A 1 96 ? -23.795 -1.715 19.149 1.00 89.75 96 THR A C 1
ATOM 717 O O . THR A 1 96 ? -24.243 -1.896 18.018 1.00 89.75 96 THR A O 1
ATOM 720 N N . ALA A 1 97 ?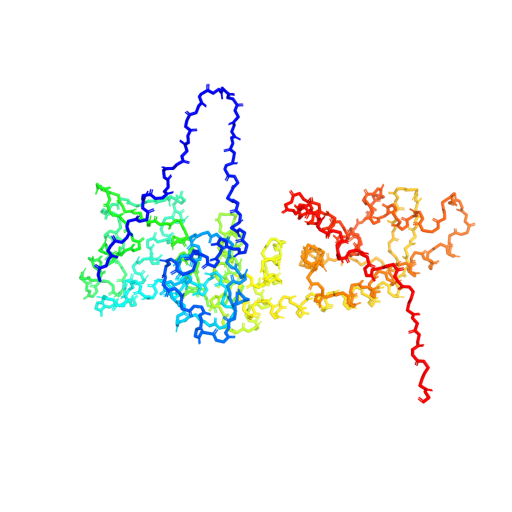 -24.387 -0.889 20.016 1.00 88.25 97 ALA A N 1
ATOM 721 C CA . ALA A 1 97 ? -25.609 -0.159 19.669 1.00 88.25 97 ALA A CA 1
ATOM 722 C C . ALA A 1 97 ? -25.349 0.931 18.616 1.00 88.25 97 ALA A C 1
ATOM 724 O O . ALA A 1 97 ? -26.233 1.257 17.826 1.00 88.25 97 ALA A O 1
ATOM 725 N N . GLN A 1 98 ? -24.133 1.493 18.599 1.00 90.00 98 GLN A N 1
ATOM 726 C CA . GLN A 1 98 ? -23.730 2.551 17.672 1.00 90.00 98 GLN A CA 1
ATOM 727 C C . GLN A 1 98 ? -22.354 2.257 17.044 1.00 90.00 98 GLN A C 1
ATOM 729 O O . GLN A 1 98 ? -21.368 2.918 17.385 1.00 90.00 98 GLN A O 1
ATOM 734 N N . PRO A 1 99 ? -22.260 1.308 16.090 1.00 92.50 99 PRO A N 1
ATOM 735 C CA . PRO A 1 99 ? -20.981 0.880 15.515 1.00 92.50 99 PRO A CA 1
ATOM 736 C C . PRO A 1 99 ? -20.157 2.026 14.919 1.00 92.50 99 PRO A C 1
ATOM 738 O O . PRO A 1 99 ? -18.943 2.080 15.105 1.00 92.50 99 PRO A O 1
ATOM 741 N N . THR A 1 100 ? -20.812 2.981 14.252 1.00 91.75 100 THR A N 1
ATOM 742 C CA . THR A 1 100 ? -20.153 4.160 13.671 1.00 91.75 100 THR A CA 1
ATOM 743 C C . THR A 1 100 ? -19.571 5.078 14.743 1.00 91.75 100 THR A C 1
ATOM 745 O O . THR A 1 100 ? -18.430 5.513 14.614 1.00 91.75 100 THR A O 1
ATOM 748 N N . GLY A 1 101 ? -20.320 5.339 15.820 1.00 93.06 101 GLY A N 1
ATOM 749 C CA . GLY A 1 101 ? -19.839 6.161 16.931 1.00 93.06 101 GLY A CA 1
ATOM 750 C C . GLY A 1 101 ? -18.658 5.509 17.644 1.00 93.06 101 GLY A C 1
ATOM 751 O O . GLY A 1 101 ? -17.649 6.164 17.903 1.00 93.06 101 GLY A O 1
ATOM 752 N N . VAL A 1 102 ? -18.729 4.194 17.867 1.00 95.19 102 VAL A N 1
ATOM 753 C CA . VAL A 1 102 ? -17.619 3.428 18.445 1.00 95.19 102 VAL A CA 1
ATOM 754 C C . VAL A 1 102 ? -16.388 3.484 17.536 1.00 95.19 102 VAL A C 1
ATOM 756 O O . VAL A 1 102 ? -15.292 3.768 18.017 1.00 95.19 102 VAL A O 1
ATOM 759 N N . ARG A 1 103 ? -16.545 3.287 16.219 1.00 95.56 103 ARG A N 1
ATOM 760 C CA . ARG A 1 103 ? -15.436 3.383 15.253 1.00 95.56 103 ARG A CA 1
ATOM 761 C C . ARG A 1 103 ? -14.779 4.766 15.273 1.00 95.56 103 ARG A C 1
ATOM 763 O O . ARG A 1 103 ? -13.556 4.832 15.284 1.00 95.56 103 ARG A O 1
ATOM 770 N N . GLN A 1 104 ? -15.554 5.846 15.374 1.00 95.00 104 GLN A N 1
ATOM 771 C CA . GLN A 1 104 ? -15.020 7.211 15.473 1.00 95.00 104 GLN A CA 1
ATOM 772 C C . GLN A 1 104 ? -14.234 7.464 16.767 1.00 95.00 104 GLN A C 1
ATOM 774 O O . GLN A 1 104 ? -13.203 8.137 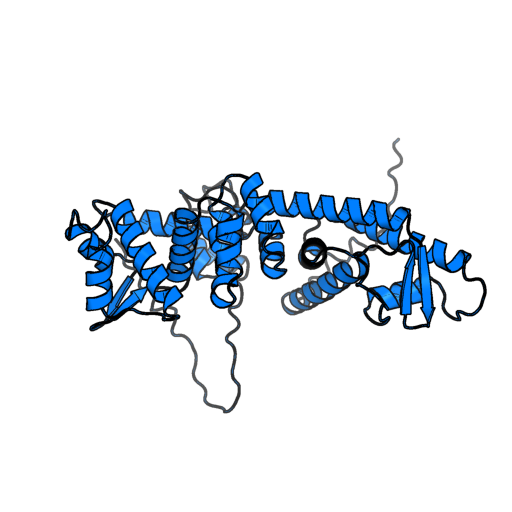16.739 1.00 95.00 104 GLN A O 1
ATOM 779 N N . VAL A 1 105 ? -14.671 6.905 17.901 1.00 96.19 105 VAL A N 1
ATOM 780 C CA . VAL A 1 105 ? -13.883 6.954 19.145 1.00 96.19 105 VAL A CA 1
ATOM 781 C C . VAL A 1 105 ? -12.548 6.226 18.960 1.00 96.19 105 VAL A C 1
ATOM 783 O O . VAL A 1 105 ? -11.496 6.750 19.329 1.00 96.19 105 VAL A O 1
ATOM 786 N N . LEU A 1 106 ? -12.570 5.047 18.333 1.00 97.38 106 LEU A N 1
ATOM 787 C CA . LEU A 1 106 ? -11.363 4.267 18.056 1.00 97.38 106 LEU A CA 1
ATOM 788 C C . LEU A 1 106 ? -10.417 4.981 17.075 1.00 97.38 106 LEU A C 1
ATOM 790 O O . LEU A 1 106 ? -9.213 5.009 17.318 1.00 97.38 106 LEU A O 1
ATOM 794 N N . HIS A 1 107 ? -10.945 5.610 16.019 1.00 96.94 107 HIS A N 1
ATOM 795 C CA . HIS A 1 107 ? -10.192 6.487 15.111 1.00 96.94 107 HIS A CA 1
ATOM 796 C C . HIS A 1 107 ? -9.466 7.590 15.867 1.00 96.94 107 HIS A C 1
ATOM 798 O O . HIS A 1 107 ? -8.277 7.821 15.656 1.00 96.94 107 HIS A O 1
ATOM 804 N N . HIS A 1 108 ? -10.177 8.260 16.771 1.00 96.56 108 HIS A N 1
ATOM 805 C CA . HIS A 1 108 ? -9.615 9.355 17.540 1.00 96.56 108 HIS A CA 1
ATOM 806 C C . HIS A 1 108 ? -8.474 8.891 18.453 1.00 96.56 108 HIS A C 1
ATOM 808 O O . HIS A 1 108 ? -7.422 9.526 18.490 1.00 96.56 108 HIS A O 1
ATOM 814 N N . TRP A 1 109 ? -8.633 7.760 19.145 1.00 97.62 109 TRP A N 1
ATOM 815 C CA . TRP A 1 109 ? -7.550 7.191 19.951 1.00 97.62 109 TRP A CA 1
ATOM 816 C C . TRP A 1 109 ? -6.355 6.743 19.109 1.00 97.62 109 TRP A C 1
ATOM 818 O O . TRP A 1 109 ? -5.221 6.980 19.520 1.00 97.62 109 TRP A O 1
ATOM 828 N N . ALA A 1 110 ? -6.587 6.138 17.942 1.00 97.94 110 ALA A N 1
ATOM 829 C CA . ALA A 1 110 ? -5.520 5.733 17.028 1.00 97.94 110 ALA A CA 1
ATOM 830 C C . ALA A 1 110 ? -4.717 6.946 16.527 1.00 97.94 110 ALA A C 1
ATOM 832 O O . ALA A 1 110 ? -3.490 6.930 16.574 1.00 97.94 110 ALA A O 1
ATOM 833 N N . LEU A 1 111 ? -5.400 8.038 16.162 1.00 97.12 111 LEU A N 1
ATOM 834 C CA . LEU A 1 111 ? -4.759 9.298 15.778 1.00 97.12 111 LEU A CA 1
ATOM 835 C C . LEU A 1 111 ? -3.957 9.935 16.917 1.00 97.12 111 LEU A C 1
ATOM 837 O O . LEU A 1 111 ? -2.873 10.440 16.660 1.00 97.12 111 LEU A O 1
ATOM 841 N N . LEU A 1 112 ? -4.461 9.924 18.155 1.00 97.31 112 LEU A N 1
ATOM 842 C CA . LEU A 1 112 ? -3.710 10.447 19.305 1.00 97.31 112 LEU A CA 1
ATOM 843 C C . LEU A 1 112 ? -2.446 9.624 19.573 1.00 97.31 112 LEU A C 1
ATOM 845 O O . LEU A 1 112 ? -1.375 10.187 19.762 1.00 97.31 112 LEU A O 1
ATOM 849 N N . MET A 1 113 ? -2.561 8.293 19.545 1.00 97.75 113 MET A N 1
ATOM 850 C CA . MET A 1 113 ? -1.414 7.391 19.684 1.00 97.75 113 MET A CA 1
ATOM 851 C C . MET A 1 113 ? -0.367 7.629 18.594 1.00 97.75 113 MET A C 1
ATOM 853 O O . MET A 1 113 ? 0.821 7.698 18.893 1.00 97.75 113 MET A O 1
ATOM 857 N N . ASP A 1 114 ? -0.809 7.791 17.347 1.00 97.06 114 ASP A N 1
ATOM 858 C CA . ASP A 1 114 ? 0.055 8.082 16.205 1.00 97.06 114 ASP A CA 1
ATOM 859 C C . ASP A 1 114 ? 0.734 9.460 16.320 1.00 97.06 114 ASP A C 1
ATOM 861 O O . ASP A 1 114 ? 1.943 9.559 16.140 1.00 97.06 114 ASP A O 1
ATOM 865 N N . GLN A 1 115 ? -0.004 10.505 16.710 1.00 95.50 115 GLN A N 1
ATOM 866 C CA . GLN A 1 115 ? 0.539 11.854 16.929 1.00 95.50 115 GLN A CA 1
ATOM 867 C C . GLN A 1 115 ? 1.580 11.893 18.051 1.00 95.50 115 GLN A C 1
ATOM 869 O O . GLN A 1 115 ? 2.621 12.533 17.904 1.00 95.50 115 GLN A O 1
ATOM 874 N N . ASP A 1 116 ? 1.314 11.188 19.150 1.00 95.94 116 ASP A N 1
ATOM 875 C CA . ASP A 1 116 ? 2.219 11.109 20.296 1.00 95.94 116 ASP A CA 1
ATOM 876 C C . ASP A 1 116 ? 3.355 10.085 20.073 1.00 95.94 116 ASP A C 1
ATOM 878 O O . ASP A 1 116 ? 4.254 9.972 20.909 1.00 95.94 116 ASP A O 1
ATOM 882 N N . LEU A 1 117 ? 3.329 9.331 18.963 1.00 95.62 117 LEU A N 1
ATOM 883 C CA . LEU A 1 117 ? 4.229 8.209 18.660 1.00 95.62 117 LEU A CA 1
ATOM 884 C C . LEU A 1 117 ? 4.272 7.162 19.792 1.00 95.62 117 LEU A C 1
ATOM 886 O O . LEU A 1 117 ? 5.330 6.645 20.162 1.00 95.62 117 LEU A O 1
ATOM 890 N N . THR A 1 118 ? 3.106 6.844 20.361 1.00 95.81 118 THR A N 1
ATOM 891 C CA . THR A 1 118 ? 2.944 5.900 21.475 1.00 95.81 118 THR A CA 1
ATOM 892 C C . THR A 1 118 ? 2.054 4.714 21.108 1.00 95.81 118 THR A C 1
ATOM 894 O O . THR A 1 118 ? 1.158 4.804 20.281 1.00 95.81 118 THR A O 1
ATOM 897 N N . GLY A 1 119 ? 2.269 3.568 21.761 1.00 95.00 119 GLY A N 1
ATOM 898 C CA . GLY A 1 119 ? 1.407 2.386 21.608 1.00 95.00 119 GLY A CA 1
ATOM 899 C C . GLY A 1 119 ? 0.229 2.321 22.589 1.00 95.00 119 GLY A C 1
ATOM 900 O O . GLY A 1 119 ? -0.457 1.300 22.648 1.00 95.00 119 GLY A O 1
ATOM 901 N N . TRP A 1 120 ? 0.041 3.341 23.432 1.00 97.12 120 TRP A N 1
ATOM 902 C CA . TRP A 1 120 ? -0.958 3.347 24.501 1.00 97.12 120 TRP A CA 1
ATOM 903 C C . TRP A 1 120 ? -1.320 4.774 24.929 1.00 97.12 120 TRP A C 1
ATOM 905 O O . TRP A 1 120 ? -0.507 5.681 24.816 1.00 97.12 120 TRP A O 1
ATOM 915 N N . LEU A 1 121 ? -2.510 4.948 25.507 1.00 97.69 121 LEU A N 1
ATOM 916 C CA . LEU A 1 121 ? -2.984 6.202 26.098 1.00 97.69 121 LEU A CA 1
ATOM 917 C C . LEU A 1 121 ? -3.300 6.014 27.589 1.00 97.69 121 LEU A C 1
ATOM 919 O O . LEU A 1 121 ? -3.831 4.966 27.975 1.00 97.69 121 LEU A O 1
ATOM 923 N N . PRO A 1 122 ? -3.028 7.005 28.457 1.00 97.88 122 PRO A N 1
ATOM 924 C CA . PRO A 1 122 ? -3.607 7.047 29.794 1.00 97.88 122 PRO A CA 1
ATOM 925 C C . PRO A 1 122 ? -5.138 6.959 29.720 1.00 97.88 122 PRO A C 1
ATOM 927 O O . PRO A 1 122 ? -5.765 7.698 28.961 1.00 97.88 122 PRO A O 1
ATOM 930 N N . LEU A 1 123 ? -5.759 6.102 30.536 1.00 96.69 123 LEU A N 1
ATOM 931 C CA . LEU A 1 123 ? -7.207 5.852 30.475 1.00 96.69 123 LEU A CA 1
ATOM 932 C C . LEU A 1 123 ? -8.026 7.144 30.636 1.00 96.69 123 LEU A C 1
ATOM 934 O O . LEU A 1 123 ? -8.935 7.405 29.852 1.00 96.69 123 LEU A O 1
ATOM 938 N N . GLY A 1 124 ? -7.645 8.003 31.585 1.00 95.19 124 GLY A N 1
ATOM 939 C CA . GLY A 1 124 ? -8.301 9.297 31.774 1.00 95.19 124 GLY A CA 1
ATOM 940 C C . GLY A 1 124 ? -8.124 10.261 30.593 1.00 95.19 124 GLY A C 1
ATOM 941 O O . GLY A 1 124 ? -9.010 11.074 30.346 1.00 95.19 124 GLY A O 1
ATOM 942 N N . GLN A 1 125 ? -7.012 10.185 29.849 1.00 95.75 125 GLN A N 1
ATOM 943 C CA . GLN A 1 125 ? -6.837 10.957 28.611 1.00 95.75 125 GLN A CA 1
ATOM 944 C C . GLN A 1 125 ? -7.761 10.418 27.519 1.00 95.75 125 GLN A C 1
ATOM 946 O O . GLN A 1 125 ? -8.477 11.210 26.918 1.00 95.75 125 GLN A O 1
ATOM 951 N N . ALA A 1 126 ? -7.800 9.097 27.324 1.00 95.50 126 ALA A N 1
ATOM 952 C CA . ALA A 1 126 ? -8.659 8.452 26.333 1.00 95.50 126 ALA A CA 1
ATOM 953 C C . ALA A 1 126 ? -10.149 8.767 26.560 1.00 95.50 126 ALA A C 1
ATOM 955 O O . ALA A 1 126 ? -10.858 9.117 25.619 1.00 95.50 126 ALA A O 1
ATOM 956 N N . GLN A 1 127 ? -10.620 8.712 27.809 1.00 93.94 127 GLN A N 1
ATOM 957 C CA . GLN A 1 127 ? -12.002 9.061 28.159 1.00 93.94 127 GLN A CA 1
ATOM 958 C C . GLN A 1 127 ? -12.305 10.543 27.906 1.00 93.94 127 GLN A C 1
ATOM 960 O O . GLN A 1 127 ? -13.310 10.867 27.275 1.00 93.94 127 GLN A O 1
ATOM 965 N N . ARG A 1 128 ? -11.431 11.453 28.366 1.00 92.62 128 ARG A N 1
ATOM 966 C CA . ARG A 1 128 ? -11.622 12.900 28.168 1.00 92.62 128 ARG A CA 1
ATOM 967 C C . ARG A 1 128 ? -11.597 13.292 26.697 1.00 92.62 128 ARG A C 1
ATOM 969 O O . ARG A 1 128 ? -12.375 14.152 26.306 1.00 92.62 128 ARG A O 1
ATOM 976 N N . SER A 1 129 ? -10.713 12.693 25.904 1.00 92.94 129 SER A N 1
ATOM 977 C CA . SER A 1 129 ? -10.593 13.008 24.484 1.00 92.94 129 SER A CA 1
ATOM 978 C C . SER A 1 129 ? -11.769 12.446 23.682 1.00 92.94 129 SER A C 1
ATOM 980 O O . SER A 1 129 ? -12.343 13.153 22.860 1.00 92.94 129 SER A O 1
ATOM 982 N N . ALA A 1 130 ? -12.231 11.232 24.005 1.00 91.31 130 ALA A N 1
ATOM 983 C CA . ALA A 1 130 ? -13.438 10.664 23.409 1.00 91.31 130 ALA A CA 1
ATOM 984 C C . ALA A 1 130 ? -14.679 11.521 23.697 1.00 91.31 130 ALA A C 1
ATOM 986 O O . ALA A 1 130 ? -15.455 11.783 22.785 1.00 91.31 130 ALA A O 1
ATOM 987 N N . ALA A 1 131 ? -14.838 12.031 24.923 1.00 86.12 131 ALA A N 1
ATOM 988 C CA . ALA A 1 131 ? -15.971 12.882 25.299 1.00 86.12 131 ALA A CA 1
ATOM 989 C C . ALA A 1 131 ? -16.051 14.213 24.520 1.00 86.12 131 ALA A C 1
ATOM 991 O O . ALA A 1 131 ? -17.104 14.848 24.504 1.00 86.12 131 ALA A O 1
ATOM 992 N N . GLN A 1 132 ? -14.962 14.643 23.871 1.00 86.38 132 GLN A N 1
ATOM 993 C CA . GLN A 1 132 ? -14.932 15.850 23.035 1.00 86.38 132 GLN A CA 1
ATOM 994 C C . GLN A 1 132 ? -15.451 15.605 21.611 1.00 86.38 132 GLN A C 1
ATOM 996 O O . GLN A 1 132 ? -15.695 16.565 20.879 1.00 86.38 132 GLN A O 1
ATOM 1001 N N . LEU A 1 133 ? -15.626 14.346 21.197 1.00 86.62 133 LEU A N 1
ATOM 1002 C CA . LEU A 1 133 ? -16.133 14.027 19.867 1.00 86.62 133 LEU A CA 1
ATOM 1003 C C . LEU A 1 133 ? -17.637 14.321 19.787 1.00 86.62 133 LEU A C 1
ATOM 1005 O O . LEU A 1 133 ? -18.375 13.870 20.662 1.00 86.62 133 LEU A O 1
ATOM 1009 N N . PRO A 1 134 ? -18.133 14.974 18.718 1.00 80.00 134 PRO A N 1
ATOM 1010 C CA . PRO A 1 134 ? -19.555 15.302 18.572 1.00 80.00 134 PRO A CA 1
ATOM 1011 C C . PRO A 1 134 ? -20.505 14.100 18.677 1.00 80.00 134 PRO A C 1
ATOM 1013 O O . PRO A 1 134 ? -21.639 14.242 19.120 1.00 80.00 134 PRO A O 1
ATOM 1016 N N . VAL A 1 135 ? -20.048 12.911 18.274 1.00 71.25 135 VAL A N 1
ATOM 1017 C CA . VAL A 1 135 ? -20.855 11.680 18.295 1.00 71.25 135 VAL A CA 1
ATOM 1018 C C . VAL A 1 135 ? -20.833 10.992 19.663 1.00 71.25 135 VAL A C 1
ATOM 1020 O O . VAL A 1 135 ? -21.803 10.341 20.036 1.00 71.25 135 VAL A O 1
ATOM 1023 N N . ALA A 1 136 ? -19.771 11.180 20.448 1.00 60.56 136 ALA A N 1
ATOM 1024 C CA . ALA A 1 136 ? -19.647 10.615 21.792 1.00 60.56 136 ALA A CA 1
ATOM 1025 C C . ALA A 1 136 ? -20.140 11.573 22.891 1.00 60.56 136 ALA A C 1
ATOM 1027 O O . ALA A 1 136 ? -20.602 11.119 23.936 1.00 60.56 136 ALA A O 1
ATOM 1028 N N . SER A 1 137 ? -20.111 12.889 22.654 1.00 59.00 137 SER A N 1
ATOM 1029 C CA . SER A 1 137 ? -20.660 13.896 23.572 1.00 59.00 137 SER A CA 1
ATOM 1030 C C . SER A 1 137 ? -22.179 13.769 23.739 1.00 59.00 137 SER A C 1
ATOM 1032 O O . SER A 1 137 ? -22.724 14.175 24.763 1.00 59.00 137 SER A O 1
ATOM 1034 N N . ALA A 1 138 ? -22.852 13.145 22.767 1.00 57.41 138 ALA A N 1
ATOM 1035 C CA . ALA A 1 138 ? -24.274 12.834 22.813 1.00 57.41 138 ALA A CA 1
ATOM 1036 C C . ALA A 1 138 ? -24.606 11.524 23.559 1.00 57.41 138 ALA A C 1
ATOM 1038 O O . ALA A 1 138 ? -25.762 11.328 23.931 1.00 57.41 138 ALA A O 1
ATOM 1039 N N . ALA A 1 139 ? -23.634 10.628 23.790 1.00 70.81 139 ALA A N 1
ATOM 1040 C CA . ALA A 1 139 ? -23.880 9.319 24.399 1.00 70.81 139 ALA A CA 1
ATOM 1041 C C . ALA A 1 139 ? -22.621 8.742 25.073 1.00 70.81 139 ALA A C 1
ATOM 1043 O O . ALA A 1 139 ? -21.798 8.092 24.429 1.00 70.81 139 ALA A O 1
ATOM 1044 N N . ALA A 1 140 ? -22.506 8.907 26.398 1.00 81.19 140 ALA A N 1
ATOM 1045 C CA . ALA A 1 140 ? -21.437 8.303 27.208 1.00 81.19 140 ALA A CA 1
ATOM 1046 C C . ALA A 1 140 ? -21.305 6.780 26.988 1.00 81.19 140 ALA A C 1
ATOM 1048 O O . ALA A 1 140 ? -20.199 6.242 26.988 1.00 81.19 140 ALA A O 1
ATOM 1049 N N . GLU A 1 141 ? -22.421 6.110 26.686 1.00 87.31 141 GLU A N 1
ATOM 1050 C CA . GLU A 1 141 ? -22.476 4.688 26.335 1.00 87.31 141 GLU A CA 1
ATOM 1051 C C . GLU A 1 141 ? -21.577 4.313 25.145 1.00 87.31 141 GLU A C 1
ATOM 1053 O O . GLU A 1 141 ? -21.059 3.200 25.102 1.00 87.31 141 GLU A O 1
ATOM 1058 N N . VAL A 1 142 ? -21.341 5.222 24.191 1.00 91.75 142 VAL A N 1
ATOM 1059 C CA . VAL A 1 142 ? -20.456 4.977 23.037 1.00 91.75 142 VAL A CA 1
ATOM 1060 C C . VAL A 1 142 ? -19.005 4.842 23.484 1.00 91.75 142 VAL A C 1
ATOM 1062 O O . VAL A 1 142 ? -18.280 3.981 22.986 1.00 91.75 142 VAL A O 1
ATOM 1065 N N . VAL A 1 143 ? -18.581 5.669 24.443 1.00 92.19 143 VAL A N 1
ATOM 1066 C CA . VAL A 1 143 ? -17.226 5.603 25.004 1.00 92.19 143 VAL A CA 1
ATOM 1067 C C . VAL A 1 143 ? -17.046 4.292 25.760 1.00 92.19 143 VAL A C 1
ATOM 1069 O O . VAL A 1 143 ? -16.048 3.606 25.552 1.00 92.19 143 VAL A O 1
ATOM 1072 N N . ASP A 1 144 ? -18.031 3.894 26.564 1.00 92.62 144 ASP A N 1
ATOM 1073 C CA . ASP A 1 144 ? -17.984 2.630 27.303 1.00 92.62 144 ASP A CA 1
ATOM 1074 C C . ASP A 1 144 ? -17.993 1.412 26.365 1.00 92.62 144 ASP A C 1
ATOM 1076 O O . ASP A 1 144 ? -17.220 0.471 26.560 1.00 92.62 144 ASP A O 1
ATOM 1080 N N . GLN A 1 145 ? -18.785 1.447 25.288 1.00 94.44 145 GLN A N 1
ATOM 1081 C CA . GLN A 1 145 ? -18.763 0.417 24.242 1.00 94.44 145 GLN A CA 1
ATOM 1082 C C . GLN A 1 145 ? -17.413 0.365 23.514 1.00 94.44 145 GLN A C 1
ATOM 1084 O O . GLN A 1 145 ? -16.916 -0.725 23.228 1.00 94.44 145 GLN A O 1
ATOM 1089 N N . ALA A 1 146 ? -16.779 1.513 23.253 1.00 95.12 146 ALA A N 1
ATOM 1090 C CA . ALA A 1 146 ? -15.442 1.564 22.668 1.00 95.12 146 ALA A CA 1
ATOM 1091 C C . ALA A 1 146 ? -14.374 0.999 23.616 1.00 95.12 146 ALA A C 1
ATOM 1093 O O . ALA A 1 146 ? -13.518 0.234 23.173 1.00 95.12 146 ALA A O 1
ATOM 1094 N N . LEU A 1 147 ? -14.448 1.304 24.916 1.00 95.06 147 LEU A N 1
ATOM 1095 C CA . LEU A 1 147 ? -13.568 0.732 25.945 1.00 95.06 147 LEU A CA 1
ATOM 1096 C C . LEU A 1 147 ? -13.754 -0.786 26.090 1.00 95.06 147 LEU A C 1
ATOM 1098 O O . LEU A 1 147 ? -12.782 -1.505 26.329 1.00 95.06 147 LEU A O 1
ATOM 1102 N N . GLY A 1 148 ? -14.990 -1.268 25.935 1.00 93.88 148 GLY A N 1
ATOM 1103 C CA . GLY A 1 148 ? -15.351 -2.687 25.962 1.00 93.88 148 GLY A CA 1
ATOM 1104 C C . GLY A 1 148 ? -15.121 -3.436 24.645 1.00 93.88 148 GLY A C 1
ATOM 1105 O O . GLY A 1 148 ? -15.301 -4.654 24.600 1.00 93.88 148 GLY A O 1
ATOM 1106 N N . SER A 1 149 ? -14.722 -2.741 23.575 1.00 95.25 149 SER A N 1
ATOM 1107 C CA . SER A 1 149 ? -14.527 -3.339 22.254 1.00 95.25 149 SER A CA 1
ATOM 1108 C C . SER A 1 149 ? -13.407 -4.389 22.267 1.00 95.25 149 SER A C 1
ATOM 1110 O O . SER A 1 149 ? -12.353 -4.172 22.875 1.00 95.25 149 SER A O 1
ATOM 1112 N N . PRO A 1 150 ? -13.549 -5.508 21.528 1.00 94.19 150 PRO A N 1
ATOM 1113 C CA . PRO A 1 150 ? -12.484 -6.501 21.395 1.00 94.19 150 PRO A CA 1
ATOM 1114 C C . PRO A 1 150 ? -11.250 -5.971 20.644 1.00 94.19 150 PRO A C 1
ATOM 1116 O O . PRO A 1 150 ? -10.231 -6.658 20.613 1.00 94.19 150 PRO A O 1
ATOM 1119 N N . LEU A 1 151 ? -11.315 -4.775 20.051 1.00 95.50 151 LEU A N 1
ATOM 1120 C CA . LEU A 1 151 ? -10.195 -4.123 19.367 1.00 95.50 151 LEU A CA 1
ATOM 1121 C C . LEU A 1 151 ? -9.168 -3.531 20.336 1.00 95.50 151 LEU A C 1
ATOM 1123 O O . LEU A 1 151 ? -7.984 -3.427 20.002 1.00 95.50 151 LEU A O 1
ATOM 1127 N N . VAL A 1 152 ? -9.598 -3.185 21.549 1.00 96.88 152 VAL A N 1
ATOM 1128 C CA . VAL A 1 152 ? -8.754 -2.567 22.572 1.00 96.88 152 VAL A CA 1
ATOM 1129 C C . VAL A 1 152 ? -8.601 -3.473 23.791 1.00 96.88 152 VAL A C 1
ATOM 1131 O O . VAL A 1 152 ? -9.260 -4.506 23.959 1.00 96.88 152 VAL A O 1
ATOM 1134 N N . ARG A 1 153 ? -7.639 -3.122 24.636 1.00 97.00 153 ARG A N 1
ATOM 1135 C CA . ARG A 1 153 ? -7.469 -3.681 25.972 1.00 97.00 153 ARG A CA 1
ATOM 1136 C C . ARG A 1 153 ? -7.142 -2.551 26.937 1.00 97.00 153 ARG A C 1
ATOM 1138 O O . ARG A 1 153 ? -6.273 -1.722 26.663 1.00 97.00 153 ARG A O 1
ATOM 1145 N N . VAL A 1 154 ? -7.821 -2.558 28.077 1.00 96.62 154 VAL A N 1
ATOM 1146 C CA . VAL A 1 154 ? -7.514 -1.687 29.209 1.00 96.62 154 VAL A CA 1
ATOM 1147 C C . VAL A 1 154 ? -6.789 -2.529 30.250 1.00 96.62 154 VAL A C 1
ATOM 1149 O O . VAL A 1 154 ? -7.321 -3.530 30.725 1.00 96.62 154 VAL A O 1
ATOM 1152 N N . GLN A 1 155 ? -5.553 -2.157 30.575 1.00 93.31 155 GLN A N 1
ATOM 1153 C CA . GLN A 1 155 ? -4.757 -2.828 31.600 1.00 93.31 155 GLN A CA 1
ATOM 1154 C C . GLN A 1 155 ? -4.214 -1.781 32.574 1.00 93.31 155 GLN A C 1
ATOM 1156 O O . GLN A 1 155 ? -3.401 -0.929 32.210 1.00 93.31 155 GLN A O 1
ATOM 1161 N N . GLY A 1 156 ? -4.687 -1.827 33.822 1.00 92.31 156 GLY A N 1
ATOM 1162 C CA . GLY A 1 156 ? -4.439 -0.758 34.788 1.00 92.31 156 GLY A CA 1
ATOM 1163 C C . GLY A 1 156 ? -5.043 0.565 34.307 1.00 92.31 156 GLY A C 1
ATOM 1164 O O . GLY A 1 156 ? -6.216 0.619 33.958 1.00 92.31 156 GLY A O 1
ATOM 1165 N N . GLN A 1 157 ? -4.233 1.625 34.261 1.00 95.31 157 GLN A N 1
ATOM 1166 C CA . GLN A 1 157 ? -4.632 2.964 33.796 1.00 95.31 157 GLN A CA 1
ATOM 1167 C C . GLN A 1 157 ? -4.186 3.252 32.352 1.00 95.31 157 GLN A C 1
ATOM 1169 O O . GLN A 1 157 ? -3.944 4.405 31.992 1.00 95.31 157 GLN A O 1
ATOM 1174 N N . ARG A 1 158 ? -4.028 2.209 31.527 1.00 97.12 158 ARG A N 1
ATOM 1175 C CA . ARG A 1 158 ? -3.575 2.324 30.135 1.00 97.12 158 ARG A CA 1
ATOM 1176 C C . ARG A 1 158 ? -4.540 1.640 29.180 1.00 97.12 158 ARG A C 1
ATOM 1178 O O . ARG A 1 158 ? -4.914 0.487 29.394 1.00 97.12 158 ARG A O 1
ATOM 1185 N N . LEU A 1 159 ? -4.880 2.349 28.113 1.00 98.00 159 LEU A N 1
ATOM 1186 C CA . LEU A 1 159 ? -5.624 1.860 26.964 1.00 98.00 159 LEU A CA 1
ATOM 1187 C C . LEU A 1 159 ? -4.659 1.624 25.805 1.00 98.00 159 LEU A C 1
ATOM 1189 O O . LEU A 1 159 ? -3.822 2.471 25.518 1.00 98.00 159 LEU A O 1
ATOM 1193 N N . GLN A 1 160 ? -4.779 0.489 25.130 1.00 97.69 160 GLN A N 1
ATOM 1194 C CA . GLN A 1 160 ? -3.984 0.158 23.947 1.00 97.69 160 GLN A CA 1
ATOM 1195 C C . GLN A 1 160 ? -4.800 -0.734 23.013 1.00 97.69 160 GLN A C 1
ATOM 1197 O O . GLN A 1 160 ? -5.667 -1.485 23.469 1.00 97.69 160 GLN A O 1
ATOM 1202 N N . PHE A 1 161 ? -4.506 -0.701 21.717 1.00 97.62 161 PHE A N 1
ATOM 1203 C CA . PHE A 1 161 ? -5.068 -1.678 20.790 1.00 97.62 161 PHE A CA 1
ATOM 1204 C C . PHE A 1 161 ? -4.500 -3.071 21.068 1.00 97.62 161 PHE A C 1
ATOM 1206 O O . PHE A 1 161 ? -3.381 -3.234 21.562 1.00 97.62 161 PHE A O 1
ATOM 1213 N N . ARG A 1 162 ? -5.290 -4.108 20.780 1.00 95.31 162 ARG A N 1
ATOM 1214 C CA . ARG A 1 162 ? -4.854 -5.497 20.983 1.00 95.31 162 ARG A CA 1
ATOM 1215 C C . ARG A 1 162 ? -3.774 -5.933 20.004 1.00 95.31 162 ARG A C 1
ATOM 1217 O O . ARG A 1 162 ? -2.990 -6.817 20.333 1.00 95.31 162 ARG A O 1
ATOM 1224 N N . HIS A 1 163 ? -3.765 -5.337 18.818 1.00 92.75 163 HIS A N 1
ATOM 1225 C CA . HIS A 1 163 ? -2.806 -5.622 17.767 1.00 92.75 163 HIS A CA 1
ATOM 1226 C C . HIS A 1 163 ? -2.413 -4.316 17.085 1.00 92.75 163 HIS A C 1
ATOM 1228 O O . HIS A 1 163 ? -3.279 -3.483 16.820 1.00 92.75 163 HIS A O 1
ATOM 1234 N N . GLU A 1 164 ? -1.128 -4.165 16.773 1.00 92.69 164 GLU A N 1
ATOM 1235 C CA . GLU A 1 164 ? -0.577 -2.967 16.128 1.00 92.69 164 GLU A CA 1
ATOM 1236 C C . GLU A 1 164 ? -1.299 -2.638 14.818 1.00 92.69 164 GLU A C 1
ATOM 1238 O O . GLU A 1 164 ? -1.583 -1.481 14.536 1.00 92.69 164 GLU A O 1
ATOM 1243 N N . TRP A 1 165 ? -1.672 -3.661 14.049 1.00 93.25 165 TRP A N 1
ATOM 1244 C CA . TRP A 1 165 ? -2.399 -3.457 12.797 1.00 93.25 165 TRP A CA 1
ATOM 1245 C C . TRP A 1 165 ? -3.763 -2.804 12.976 1.00 93.25 165 TRP A C 1
ATOM 1247 O O . TRP A 1 165 ? -4.181 -2.081 12.083 1.00 93.25 165 TRP A O 1
ATOM 1257 N N . TYR A 1 166 ? -4.453 -3.015 14.105 1.00 95.00 166 TYR A N 1
ATOM 1258 C CA . TYR A 1 166 ? -5.688 -2.272 14.359 1.00 95.00 166 TYR A CA 1
ATOM 1259 C C . TYR A 1 166 ? -5.386 -0.793 14.563 1.00 95.00 166 TYR A C 1
ATOM 1261 O O . TYR A 1 166 ? -6.100 0.028 14.002 1.00 95.00 166 TYR A O 1
ATOM 1269 N N . THR A 1 167 ? -4.316 -0.455 15.290 1.00 95.75 167 THR A N 1
ATOM 1270 C CA . THR A 1 167 ? -3.867 0.937 15.416 1.00 95.75 167 THR A CA 1
ATOM 1271 C C . THR A 1 167 ? -3.545 1.517 14.043 1.00 95.75 167 THR A C 1
ATOM 1273 O O . THR A 1 167 ? -4.140 2.514 13.664 1.00 95.75 167 THR A O 1
ATOM 1276 N N . GLN A 1 168 ? -2.670 0.868 13.266 1.00 95.69 168 GLN A N 1
ATOM 1277 C CA . GLN A 1 168 ? -2.249 1.360 11.949 1.00 95.69 168 GLN A CA 1
ATOM 1278 C C . GLN A 1 168 ? -3.436 1.518 10.989 1.00 95.69 168 GLN A C 1
ATOM 1280 O O . GLN A 1 168 ? -3.589 2.560 10.355 1.00 95.69 168 GLN A O 1
ATOM 1285 N N . PHE A 1 169 ? -4.311 0.513 10.917 1.00 96.88 169 PHE A N 1
ATOM 1286 C CA . PHE A 1 169 ? -5.504 0.557 10.080 1.00 96.88 169 PHE A CA 1
ATOM 1287 C C . PHE A 1 169 ? -6.468 1.663 10.505 1.00 96.88 169 PHE A C 1
ATOM 1289 O O . PHE A 1 169 ? -6.907 2.432 9.660 1.00 96.88 169 PHE A O 1
ATOM 1296 N N . LEU A 1 170 ? -6.783 1.778 11.799 1.00 97.88 170 LEU A N 1
ATOM 1297 C CA . LEU A 1 170 ? -7.709 2.801 12.288 1.00 97.88 170 LEU A CA 1
ATOM 1298 C C . LEU A 1 170 ? -7.128 4.210 12.160 1.00 97.88 170 LEU A C 1
ATOM 1300 O O . LEU A 1 170 ? -7.891 5.137 11.909 1.00 97.88 170 LEU A O 1
ATOM 1304 N N . THR A 1 171 ? -5.810 4.384 12.277 1.00 98.12 171 THR A N 1
ATOM 1305 C CA . THR A 1 171 ? -5.145 5.656 11.963 1.00 98.12 171 THR A CA 1
ATOM 1306 C C . THR A 1 171 ? -5.294 5.984 10.479 1.00 98.12 171 THR A C 1
ATOM 1308 O O . THR A 1 171 ? -5.709 7.089 10.141 1.00 98.12 171 THR A O 1
ATOM 1311 N N . ALA A 1 172 ? -5.005 5.031 9.589 1.00 97.50 172 ALA A N 1
ATOM 1312 C CA . ALA A 1 172 ? -5.122 5.220 8.145 1.00 97.50 172 ALA A CA 1
ATOM 1313 C C . ALA A 1 172 ? -6.563 5.528 7.711 1.00 97.50 172 ALA A C 1
ATOM 1315 O O . ALA A 1 172 ? -6.797 6.482 6.977 1.00 97.50 172 ALA A O 1
ATOM 1316 N N . ASP A 1 173 ? -7.531 4.770 8.218 1.00 97.44 173 ASP A N 1
ATOM 1317 C CA . ASP A 1 173 ? -8.958 4.981 7.980 1.00 97.44 173 ASP A CA 1
ATOM 1318 C C . ASP A 1 173 ? -9.416 6.350 8.510 1.00 97.44 173 ASP A C 1
ATOM 1320 O O . ASP A 1 173 ? -10.092 7.098 7.811 1.00 97.44 173 ASP A O 1
ATOM 1324 N N . ALA A 1 174 ? -8.954 6.762 9.694 1.00 96.88 174 ALA A N 1
ATOM 1325 C CA . ALA A 1 174 ? -9.241 8.096 10.213 1.00 96.88 174 ALA A CA 1
ATOM 1326 C C . ALA A 1 174 ? -8.667 9.221 9.332 1.00 96.88 174 ALA A C 1
ATOM 1328 O O . ALA A 1 174 ? -9.291 10.273 9.206 1.00 96.88 174 ALA A O 1
ATOM 1329 N N . LEU A 1 175 ? -7.492 9.025 8.721 1.00 97.31 175 LEU A N 1
ATOM 1330 C CA . LEU A 1 175 ? -6.932 9.976 7.753 1.00 97.31 175 LEU A CA 1
ATOM 1331 C C . LEU A 1 175 ? -7.771 10.025 6.472 1.00 97.31 175 LEU A C 1
ATOM 1333 O O . LEU A 1 175 ? -8.078 11.119 6.008 1.00 97.31 175 LEU A O 1
ATOM 1337 N N . VAL A 1 176 ? -8.211 8.875 5.951 1.00 96.00 176 VAL A N 1
ATOM 1338 C CA . VAL A 1 176 ? -9.108 8.799 4.781 1.00 96.00 176 VAL A CA 1
ATOM 1339 C C . VAL A 1 176 ? -10.424 9.537 5.035 1.00 96.00 176 VAL A C 1
ATOM 1341 O O . VAL A 1 176 ? -10.919 10.228 4.154 1.00 96.00 176 VAL A O 1
ATOM 1344 N N . TRP A 1 177 ? -10.974 9.444 6.247 1.00 92.50 177 TRP A N 1
ATOM 1345 C CA . TRP A 1 177 ? -12.188 10.173 6.628 1.00 92.50 177 TRP A CA 1
ATOM 1346 C C . TRP A 1 177 ? -11.981 11.683 6.778 1.00 92.50 177 TRP A C 1
ATOM 1348 O O . TRP A 1 177 ? -12.915 12.457 6.574 1.00 92.50 177 TRP A O 1
ATOM 1358 N N . ARG A 1 178 ? -10.787 12.108 7.202 1.00 93.62 178 ARG A N 1
ATOM 1359 C CA . ARG A 1 178 ? -10.477 13.518 7.477 1.00 93.62 178 ARG A CA 1
ATOM 1360 C C . ARG A 1 178 ? -10.057 14.284 6.230 1.00 93.62 178 ARG A C 1
ATOM 1362 O O . ARG A 1 178 ? -10.423 15.448 6.104 1.00 93.62 178 ARG A O 1
ATOM 1369 N N . CYS A 1 179 ? -9.276 13.657 5.357 1.00 94.94 179 CYS A N 1
ATOM 1370 C CA . CYS A 1 179 ? -8.752 14.282 4.154 1.00 94.94 179 CYS A CA 1
ATOM 1371 C C . CYS A 1 179 ? -9.798 14.245 3.039 1.00 94.94 179 CYS A C 1
ATOM 1373 O O . CYS A 1 179 ? -10.337 13.194 2.704 1.00 94.94 179 CYS A O 1
ATOM 1375 N N . THR A 1 180 ? -10.062 15.398 2.433 1.00 91.12 180 THR A N 1
ATOM 1376 C CA . THR A 1 180 ? -11.104 15.527 1.396 1.00 91.12 180 THR A CA 1
ATOM 1377 C C . THR A 1 180 ? -10.568 15.323 -0.018 1.00 91.12 180 THR A C 1
ATOM 1379 O O . THR A 1 180 ? -11.336 15.045 -0.938 1.00 91.12 180 THR A O 1
ATOM 1382 N N . ALA A 1 181 ? -9.249 15.439 -0.192 1.00 92.56 181 ALA A N 1
ATOM 1383 C CA . ALA A 1 181 ? -8.563 15.305 -1.470 1.00 92.56 181 ALA A CA 1
ATOM 1384 C C . ALA A 1 181 ? -7.387 14.322 -1.386 1.00 92.56 181 ALA A C 1
ATOM 1386 O O . ALA A 1 181 ? -6.715 14.213 -0.357 1.00 92.56 181 ALA A O 1
ATOM 1387 N N . ALA A 1 182 ? -7.085 13.654 -2.504 1.00 93.56 182 ALA A N 1
ATOM 1388 C CA . ALA A 1 182 ? -5.975 12.704 -2.604 1.00 93.56 182 ALA A CA 1
ATOM 1389 C C . ALA A 1 182 ? -4.620 13.347 -2.260 1.00 93.56 182 ALA A C 1
ATOM 1391 O O . ALA A 1 182 ? -3.796 12.734 -1.586 1.00 93.56 182 ALA A O 1
ATOM 1392 N N . GLN A 1 183 ? -4.403 14.601 -2.666 1.00 94.62 183 GLN A N 1
ATOM 1393 C CA . GLN A 1 183 ? -3.163 15.331 -2.391 1.00 94.62 183 GLN A CA 1
ATOM 1394 C C . GLN A 1 183 ? -2.986 15.635 -0.897 1.00 94.62 183 GLN A C 1
ATOM 1396 O O . GLN A 1 183 ? -1.865 15.595 -0.390 1.00 94.62 183 GLN A O 1
ATOM 1401 N N . GLU A 1 184 ? -4.082 15.924 -0.190 1.00 96.50 184 GLU A N 1
ATOM 1402 C CA . GLU A 1 184 ? -4.076 16.159 1.257 1.00 96.50 184 GLU A CA 1
ATOM 1403 C C . GLU A 1 184 ? -3.685 14.873 1.995 1.00 96.50 184 GLU A C 1
ATOM 1405 O O . GLU A 1 184 ? -2.735 14.868 2.780 1.00 96.50 184 GLU A O 1
ATOM 1410 N N . LEU A 1 185 ? -4.334 13.758 1.644 1.00 97.19 185 LEU A N 1
ATOM 1411 C CA . LEU A 1 185 ? -4.017 12.443 2.197 1.00 97.19 185 LEU A CA 1
ATOM 1412 C C . LEU A 1 185 ? -2.569 12.033 1.889 1.00 97.19 185 LEU A C 1
ATOM 1414 O O . LEU A 1 185 ? -1.849 11.581 2.777 1.00 97.19 185 LEU A O 1
ATOM 1418 N N . ALA A 1 186 ? -2.098 12.239 0.659 1.00 96.12 186 ALA A N 1
ATOM 1419 C CA . ALA A 1 186 ? -0.706 11.979 0.306 1.00 96.12 186 ALA A CA 1
ATOM 1420 C C . ALA A 1 186 ? 0.275 12.876 1.082 1.00 96.12 186 ALA A C 1
ATOM 1422 O O . ALA A 1 186 ? 1.390 12.458 1.386 1.00 96.12 186 ALA A O 1
ATOM 1423 N N . GLY A 1 187 ? -0.110 14.109 1.425 1.00 96.12 187 GLY A N 1
ATOM 1424 C CA . GLY A 1 187 ? 0.654 14.980 2.321 1.00 96.12 187 GLY A CA 1
ATOM 1425 C C . GLY A 1 187 ? 0.843 14.369 3.710 1.00 96.12 187 GLY A C 1
ATOM 1426 O O . GLY A 1 187 ? 1.967 14.324 4.211 1.00 96.12 187 GLY A O 1
ATOM 1427 N N . GLU A 1 188 ? -0.230 13.835 4.294 1.00 96.94 188 GLU A N 1
ATOM 1428 C CA . GLU A 1 188 ? -0.197 13.146 5.589 1.00 96.94 188 GLU A CA 1
ATOM 1429 C C . GLU A 1 188 ? 0.634 11.856 5.542 1.00 96.94 188 GLU A C 1
ATOM 1431 O O . GLU A 1 188 ? 1.494 11.630 6.396 1.00 96.94 188 GLU A O 1
ATOM 1436 N N . LEU A 1 189 ? 0.444 11.036 4.506 1.00 96.19 189 LEU A N 1
ATOM 1437 C CA . LEU A 1 189 ? 1.135 9.752 4.341 1.00 96.19 189 LEU A CA 1
ATOM 1438 C C . LEU A 1 189 ? 2.628 9.896 4.011 1.00 96.19 189 LEU A C 1
ATOM 1440 O O . LEU A 1 189 ? 3.408 8.982 4.269 1.00 96.19 189 LEU A O 1
ATOM 1444 N N . ARG A 1 190 ? 3.064 11.043 3.476 1.00 94.44 190 ARG A N 1
ATOM 1445 C CA . ARG A 1 190 ? 4.492 11.325 3.237 1.00 94.44 190 ARG A CA 1
ATOM 1446 C C . ARG A 1 190 ? 5.281 11.606 4.512 1.00 94.44 190 ARG A C 1
ATOM 1448 O O . ARG A 1 190 ? 6.513 11.634 4.457 1.00 94.44 190 ARG A O 1
ATOM 1455 N N . GLN A 1 191 ? 4.617 11.820 5.648 1.00 93.94 191 GLN A N 1
ATOM 1456 C CA . GLN A 1 191 ? 5.318 12.002 6.915 1.00 93.94 191 GLN A CA 1
ATOM 1457 C C . GLN A 1 191 ? 6.118 10.731 7.251 1.00 93.94 191 GLN A C 1
ATOM 1459 O O . GLN A 1 191 ? 5.579 9.630 7.140 1.00 93.94 191 GLN A O 1
ATOM 1464 N N . PRO A 1 192 ? 7.388 10.840 7.689 1.00 91.94 192 PRO A N 1
ATOM 1465 C CA . PRO A 1 192 ? 8.257 9.672 7.850 1.00 91.94 192 PRO A CA 1
ATOM 1466 C C . PRO A 1 192 ? 7.691 8.549 8.730 1.00 91.94 192 PRO A C 1
ATOM 1468 O O . PRO A 1 192 ? 7.920 7.383 8.434 1.00 91.94 192 PRO A O 1
ATOM 1471 N N . HIS A 1 193 ? 6.937 8.888 9.779 1.00 91.62 193 HIS A N 1
ATOM 1472 C CA . HIS A 1 193 ? 6.324 7.920 10.696 1.00 91.62 193 HIS A CA 1
ATOM 1473 C C . HIS A 1 193 ? 4.995 7.331 10.184 1.00 91.62 193 HIS A C 1
ATOM 1475 O O . HIS A 1 193 ? 4.530 6.341 10.734 1.00 91.62 193 HIS A O 1
ATOM 1481 N N . ARG A 1 194 ? 4.402 7.907 9.125 1.00 94.12 194 ARG A N 1
ATOM 1482 C CA . ARG A 1 194 ? 3.118 7.489 8.524 1.00 94.12 194 ARG A CA 1
ATOM 1483 C C . ARG A 1 194 ? 3.264 6.801 7.171 1.00 94.12 194 ARG A C 1
ATOM 1485 O O . ARG A 1 194 ? 2.263 6.398 6.588 1.00 94.12 194 ARG A O 1
ATOM 1492 N N . ARG A 1 195 ? 4.490 6.642 6.670 1.00 89.38 195 ARG A N 1
ATOM 1493 C CA . ARG A 1 195 ? 4.761 6.080 5.338 1.00 89.38 195 ARG A CA 1
ATOM 1494 C C . ARG A 1 195 ? 4.113 4.708 5.136 1.00 89.38 195 ARG A C 1
ATOM 1496 O O . ARG A 1 195 ? 3.508 4.459 4.097 1.00 89.38 195 ARG A O 1
ATOM 1503 N N . ASP A 1 196 ? 4.154 3.869 6.165 1.00 91.12 196 ASP A N 1
ATOM 1504 C CA . ASP A 1 196 ? 3.585 2.519 6.126 1.00 91.12 196 ASP A CA 1
ATOM 1505 C C . ASP A 1 196 ? 2.045 2.518 6.153 1.00 91.12 196 ASP A C 1
ATOM 1507 O O . ASP A 1 196 ? 1.415 1.538 5.749 1.00 91.12 196 ASP A O 1
ATOM 1511 N N . LEU A 1 197 ? 1.411 3.629 6.557 1.00 94.88 197 LEU A N 1
ATOM 1512 C CA . LEU A 1 197 ? -0.048 3.760 6.573 1.00 94.88 197 LEU A CA 1
ATOM 1513 C C . LEU A 1 197 ? -0.656 3.780 5.169 1.00 94.88 197 LEU A C 1
ATOM 1515 O O . LEU A 1 197 ? -1.835 3.462 5.015 1.00 94.88 197 LEU A O 1
ATOM 1519 N N . ALA A 1 198 ? 0.136 4.077 4.133 1.00 93.69 198 ALA A N 1
ATOM 1520 C CA . ALA A 1 198 ? -0.321 4.041 2.747 1.00 93.69 198 ALA A CA 1
ATOM 1521 C C . ALA A 1 198 ? -0.867 2.658 2.357 1.00 93.69 198 ALA A C 1
ATOM 1523 O O . ALA A 1 198 ? -1.883 2.564 1.665 1.00 93.69 198 ALA A O 1
ATOM 1524 N N . ALA A 1 199 ? -0.257 1.584 2.874 1.00 91.56 199 ALA A N 1
ATOM 1525 C CA . ALA A 1 199 ? -0.698 0.212 2.630 1.00 91.56 199 ALA A CA 1
ATOM 1526 C C . ALA A 1 199 ? -2.090 -0.102 3.214 1.00 91.56 199 ALA A C 1
ATOM 1528 O O . ALA A 1 199 ? -2.716 -1.078 2.803 1.00 91.56 199 ALA A O 1
ATOM 1529 N N . TRP A 1 200 ? -2.575 0.721 4.148 1.00 93.50 200 TRP A N 1
ATOM 1530 C CA . TRP A 1 200 ? -3.890 0.598 4.776 1.00 93.50 200 TRP A CA 1
ATOM 1531 C C . TRP A 1 200 ? -4.896 1.616 4.233 1.00 93.50 200 TRP A C 1
ATOM 1533 O O . TRP A 1 200 ? -6.058 1.265 4.057 1.00 93.50 200 TRP A O 1
ATOM 1543 N N . ALA A 1 201 ? -4.454 2.840 3.925 1.00 95.12 201 ALA A N 1
ATOM 1544 C CA . ALA A 1 201 ? -5.309 3.922 3.437 1.00 95.12 201 ALA A CA 1
ATOM 1545 C C . ALA A 1 201 ? -5.758 3.709 1.984 1.00 95.12 201 ALA A C 1
ATOM 1547 O O . ALA A 1 201 ? -6.941 3.807 1.675 1.00 95.12 201 ALA A O 1
ATOM 1548 N N . VAL A 1 202 ? -4.830 3.373 1.081 1.00 94.50 202 VAL A N 1
ATOM 1549 C CA . VAL A 1 202 ? -5.136 3.254 -0.357 1.00 94.50 202 VAL A CA 1
ATOM 1550 C C . VAL A 1 202 ? -6.187 2.179 -0.673 1.00 94.50 202 VAL A C 1
ATOM 1552 O O . VAL A 1 202 ? -7.092 2.474 -1.453 1.00 94.50 202 VAL A O 1
ATOM 1555 N N . PRO A 1 203 ? -6.159 0.980 -0.055 1.00 92.75 203 PRO A N 1
ATOM 1556 C CA . PRO A 1 203 ? -7.190 -0.039 -0.271 1.00 92.75 203 PRO A CA 1
ATOM 1557 C C . PRO A 1 203 ? -8.622 0.383 0.105 1.00 92.75 203 PRO A C 1
ATOM 1559 O O . PRO A 1 203 ? -9.568 -0.289 -0.307 1.00 92.75 203 PRO A O 1
ATOM 1562 N N . LEU A 1 204 ? -8.797 1.448 0.897 1.00 93.19 204 LEU A N 1
ATOM 1563 C CA . LEU A 1 204 ? -10.117 1.955 1.294 1.00 93.19 204 LEU A CA 1
ATOM 1564 C C . LEU A 1 204 ? -10.796 2.771 0.183 1.00 93.19 204 LEU A C 1
ATOM 1566 O O . LEU A 1 204 ? -12.003 3.003 0.238 1.00 93.19 204 LEU A O 1
ATOM 1570 N N . HIS A 1 205 ? -10.054 3.181 -0.848 1.00 93.75 205 HIS A N 1
ATOM 1571 C CA . HIS A 1 205 ? -10.607 3.908 -1.984 1.00 93.75 205 HIS A CA 1
ATOM 1572 C C . HIS A 1 205 ? -11.096 2.947 -3.071 1.00 93.75 205 HIS A C 1
ATOM 1574 O O . HIS A 1 205 ? -10.360 2.090 -3.555 1.00 93.75 205 HIS A O 1
ATOM 1580 N N . SER A 1 206 ? -12.350 3.128 -3.491 1.00 91.38 206 SER A N 1
ATOM 1581 C CA . SER A 1 206 ? -12.940 2.374 -4.608 1.00 91.38 206 SER A CA 1
ATOM 1582 C C . SER A 1 206 ? -12.744 3.055 -5.966 1.00 91.38 206 SER A C 1
ATOM 1584 O O . SER A 1 206 ? -12.836 2.392 -6.994 1.00 91.38 206 SER A O 1
ATOM 1586 N N . ASP A 1 207 ? -12.483 4.367 -5.983 1.00 94.88 207 ASP A N 1
ATOM 1587 C CA . ASP A 1 207 ? -12.288 5.136 -7.213 1.00 94.88 207 ASP A CA 1
ATOM 1588 C C . ASP A 1 207 ? -10.860 4.951 -7.779 1.00 94.88 207 ASP A C 1
ATOM 1590 O O . ASP A 1 207 ? -9.887 5.349 -7.126 1.00 94.88 207 ASP A O 1
ATOM 1594 N N . PRO A 1 208 ? -10.701 4.412 -9.006 1.00 96.75 208 PRO A N 1
ATOM 1595 C CA . PRO A 1 208 ? -9.393 4.243 -9.635 1.00 96.75 208 PRO A CA 1
ATOM 1596 C C . PRO A 1 208 ? -8.646 5.560 -9.881 1.00 96.75 208 PRO A C 1
ATOM 1598 O O . PRO A 1 208 ? -7.415 5.552 -9.932 1.00 96.75 208 PRO A O 1
ATOM 1601 N N . GLY A 1 209 ? -9.361 6.680 -10.061 1.00 97.00 209 GLY A N 1
ATOM 1602 C CA . GLY A 1 209 ? -8.752 8.002 -10.241 1.00 97.00 209 GLY A CA 1
ATOM 1603 C C . GLY A 1 209 ? -7.982 8.430 -8.996 1.00 97.00 209 GLY A C 1
ATOM 1604 O O . GLY A 1 209 ? -6.776 8.657 -9.057 1.00 97.00 209 GLY A O 1
ATOM 1605 N N . THR A 1 210 ? -8.662 8.404 -7.853 1.00 96.06 210 THR A N 1
ATOM 1606 C CA . THR A 1 210 ? -8.091 8.696 -6.533 1.00 96.06 210 THR A CA 1
ATOM 1607 C C . THR A 1 210 ? -6.904 7.786 -6.214 1.00 96.06 210 THR A C 1
ATOM 1609 O O . THR A 1 210 ? -5.859 8.256 -5.766 1.00 96.06 210 THR A O 1
ATOM 1612 N N . VAL A 1 211 ? -7.024 6.482 -6.488 1.00 96.75 211 VAL A N 1
ATOM 1613 C CA . VAL A 1 211 ? -5.925 5.528 -6.278 1.00 96.75 211 VAL A CA 1
ATOM 1614 C C . VAL A 1 211 ? -4.721 5.867 -7.159 1.00 96.75 211 VAL A C 1
ATOM 1616 O O . VAL A 1 211 ? -3.594 5.858 -6.668 1.00 96.75 211 VAL A O 1
ATOM 1619 N N . ARG A 1 212 ? -4.931 6.214 -8.436 1.00 96.88 212 ARG A N 1
ATOM 1620 C CA . ARG A 1 212 ? -3.848 6.628 -9.344 1.00 96.88 212 ARG A CA 1
ATOM 1621 C C . ARG A 1 212 ? -3.120 7.864 -8.828 1.00 96.88 212 ARG A C 1
ATOM 1623 O O . ARG A 1 212 ? -1.890 7.879 -8.841 1.00 96.88 212 ARG A O 1
ATOM 1630 N N . ASP A 1 213 ? -3.861 8.865 -8.369 1.00 96.19 213 ASP A N 1
ATOM 1631 C CA . ASP A 1 213 ? -3.281 10.096 -7.833 1.00 96.19 213 ASP A CA 1
ATOM 1632 C C . ASP A 1 213 ? -2.446 9.805 -6.578 1.00 96.19 213 ASP A C 1
ATOM 1634 O O . ASP A 1 213 ? -1.304 10.253 -6.478 1.00 96.19 213 ASP A O 1
ATOM 1638 N N . LEU A 1 214 ? -2.947 8.955 -5.673 1.00 96.00 214 LEU A N 1
ATOM 1639 C CA . LEU A 1 214 ? -2.197 8.512 -4.493 1.00 96.00 214 LEU A CA 1
ATOM 1640 C C . LEU A 1 214 ? -0.919 7.745 -4.862 1.00 96.00 214 LEU A C 1
ATOM 1642 O O . LEU A 1 214 ? 0.131 8.018 -4.283 1.00 96.00 214 LEU A O 1
ATOM 1646 N N . LEU A 1 215 ? -0.966 6.822 -5.834 1.00 95.06 215 LEU A N 1
ATOM 1647 C CA . LEU A 1 215 ? 0.233 6.101 -6.290 1.00 95.06 215 LEU A CA 1
ATOM 1648 C C . LEU A 1 215 ? 1.300 7.059 -6.848 1.00 95.06 215 LEU A C 1
ATOM 1650 O O . LEU A 1 215 ? 2.490 6.830 -6.643 1.00 95.06 215 LEU A O 1
ATOM 1654 N N . ARG A 1 216 ? 0.890 8.123 -7.550 1.00 95.00 216 ARG A N 1
ATOM 1655 C CA . ARG A 1 216 ? 1.806 9.119 -8.135 1.00 95.00 216 ARG A CA 1
ATOM 1656 C C . ARG A 1 216 ? 2.456 10.012 -7.083 1.00 95.00 216 ARG A C 1
ATOM 1658 O O . ARG A 1 216 ? 3.656 10.274 -7.163 1.00 95.00 216 ARG A O 1
ATOM 1665 N N . GLU A 1 217 ? 1.685 10.440 -6.089 1.00 94.94 217 GLU A N 1
ATOM 1666 C CA . GLU A 1 217 ? 2.165 11.290 -4.992 1.00 94.94 217 GLU A CA 1
ATOM 1667 C C . GLU A 1 217 ? 2.996 10.521 -3.945 1.00 94.94 217 GLU A C 1
ATOM 1669 O O . GLU A 1 217 ? 3.759 11.121 -3.181 1.00 94.94 217 GLU A O 1
ATOM 1674 N N . LEU A 1 218 ? 2.893 9.186 -3.927 1.00 93.44 218 LEU A N 1
ATOM 1675 C CA . LEU A 1 218 ? 3.616 8.288 -3.025 1.00 93.44 218 LEU A CA 1
ATOM 1676 C C . LEU A 1 218 ? 4.590 7.383 -3.807 1.00 93.44 218 LEU A C 1
ATOM 1678 O O . LEU A 1 218 ? 4.329 6.188 -3.954 1.00 93.44 218 LEU A O 1
ATOM 1682 N N . PRO A 1 219 ? 5.741 7.906 -4.286 1.00 90.25 219 PRO A N 1
ATOM 1683 C CA . PRO A 1 219 ? 6.732 7.137 -5.044 1.00 90.25 219 PRO A CA 1
ATOM 1684 C C . PRO A 1 219 ? 7.579 6.249 -4.115 1.00 90.25 219 PRO A C 1
ATOM 1686 O O . PRO A 1 219 ? 8.795 6.421 -3.974 1.00 90.25 219 PRO A O 1
ATOM 1689 N N . ASP A 1 220 ? 6.905 5.337 -3.423 1.00 91.69 220 ASP A N 1
ATOM 1690 C CA . ASP A 1 220 ? 7.474 4.313 -2.563 1.00 91.69 220 ASP A CA 1
ATOM 1691 C C . ASP A 1 220 ? 7.519 2.971 -3.308 1.00 91.69 220 ASP A C 1
ATOM 1693 O O . ASP A 1 220 ? 6.508 2.486 -3.817 1.00 91.69 220 ASP A O 1
ATOM 1697 N N . GLU A 1 221 ? 8.714 2.385 -3.390 1.00 92.31 221 GLU A N 1
ATOM 1698 C CA . GLU A 1 221 ? 8.951 1.151 -4.142 1.00 92.31 221 GLU A CA 1
ATOM 1699 C C . GLU A 1 221 ? 8.201 -0.044 -3.534 1.00 92.31 221 GLU A C 1
ATOM 1701 O O . GLU A 1 221 ? 7.534 -0.773 -4.263 1.00 92.31 221 GLU A O 1
ATOM 1706 N N . GLU A 1 222 ? 8.252 -0.236 -2.213 1.00 90.19 222 GLU A N 1
ATOM 1707 C CA . GLU A 1 222 ? 7.619 -1.374 -1.525 1.00 90.19 222 GLU A CA 1
ATOM 1708 C C . GLU A 1 222 ? 6.089 -1.303 -1.595 1.00 90.19 222 GLU A C 1
ATOM 1710 O O . GLU A 1 222 ? 5.406 -2.318 -1.750 1.00 90.19 222 GLU A O 1
ATOM 1715 N N . PHE A 1 223 ? 5.544 -0.094 -1.546 1.00 91.62 223 PHE A N 1
ATOM 1716 C CA . PHE A 1 223 ? 4.132 0.193 -1.712 1.00 91.62 223 PHE A CA 1
ATOM 1717 C C . PHE A 1 223 ? 3.647 -0.141 -3.131 1.00 91.62 223 PHE A C 1
ATOM 1719 O O . PHE A 1 223 ? 2.664 -0.870 -3.284 1.00 91.62 223 PHE A O 1
ATOM 1726 N N . LEU A 1 224 ? 4.368 0.295 -4.172 1.00 95.31 224 LEU A N 1
ATOM 1727 C CA . LEU A 1 224 ? 4.058 -0.047 -5.569 1.00 95.31 224 LEU A CA 1
ATOM 1728 C C . LEU A 1 224 ? 4.239 -1.546 -5.856 1.00 95.31 224 LEU A C 1
ATOM 1730 O O . LEU A 1 224 ? 3.436 -2.143 -6.574 1.00 95.31 224 LEU A O 1
ATOM 1734 N N . ILE A 1 225 ? 5.247 -2.180 -5.251 1.00 93.81 225 ILE A N 1
ATOM 1735 C CA . ILE A 1 225 ? 5.427 -3.637 -5.276 1.00 93.81 225 ILE A CA 1
ATOM 1736 C C . ILE A 1 225 ? 4.214 -4.331 -4.645 1.00 93.81 225 ILE A C 1
ATOM 1738 O O . ILE A 1 225 ? 3.673 -5.280 -5.212 1.00 93.81 225 ILE A O 1
ATOM 1742 N N . GLY A 1 226 ? 3.760 -3.854 -3.484 1.00 91.50 226 GLY A N 1
ATOM 1743 C CA . GLY A 1 226 ? 2.569 -4.360 -2.807 1.00 91.50 226 GLY A CA 1
ATOM 1744 C C . GLY A 1 226 ? 1.308 -4.244 -3.663 1.00 91.50 226 GLY A C 1
ATOM 1745 O O . GLY A 1 226 ? 0.514 -5.186 -3.689 1.00 91.50 226 GLY A O 1
ATOM 1746 N N . ALA A 1 227 ? 1.155 -3.137 -4.396 1.00 94.62 227 ALA A N 1
ATOM 1747 C CA . ALA A 1 227 ? 0.059 -2.935 -5.339 1.00 94.62 227 ALA A CA 1
ATOM 1748 C C . ALA A 1 227 ? 0.080 -3.983 -6.464 1.00 94.62 227 ALA A C 1
ATOM 1750 O O . ALA A 1 227 ? -0.914 -4.673 -6.657 1.00 94.62 227 ALA A O 1
ATOM 1751 N N . LEU A 1 228 ? 1.227 -4.170 -7.130 1.00 94.06 228 LEU A N 1
ATOM 1752 C CA . LEU A 1 228 ? 1.399 -5.130 -8.234 1.00 94.06 228 LEU A CA 1
ATOM 1753 C C . LEU A 1 228 ? 1.290 -6.606 -7.809 1.00 94.06 228 LEU A C 1
ATOM 1755 O O . LEU A 1 228 ? 0.970 -7.462 -8.635 1.00 94.06 228 LEU A O 1
ATOM 1759 N N . TYR A 1 229 ? 1.545 -6.911 -6.533 1.00 88.75 229 TYR A N 1
ATOM 1760 C CA . TYR A 1 229 ? 1.277 -8.224 -5.936 1.00 88.75 229 TYR A CA 1
ATOM 1761 C C . TYR A 1 229 ? -0.188 -8.410 -5.497 1.00 88.75 229 TYR A C 1
ATOM 1763 O O . TYR A 1 229 ? -0.512 -9.429 -4.888 1.00 88.75 229 TYR A O 1
ATOM 1771 N N . GLY A 1 230 ? -1.067 -7.430 -5.724 1.00 89.38 230 GLY A N 1
ATOM 1772 C CA . GLY A 1 230 ? -2.469 -7.484 -5.302 1.00 89.38 230 GLY A CA 1
ATOM 1773 C C . GLY A 1 230 ? -2.700 -7.305 -3.799 1.00 89.38 230 GLY A C 1
ATOM 1774 O O . GLY A 1 230 ? -3.829 -7.422 -3.328 1.00 89.38 230 GLY A O 1
ATOM 1775 N N . ARG A 1 231 ? -1.668 -6.981 -3.006 1.00 89.81 231 ARG A N 1
ATOM 1776 C CA . ARG A 1 231 ? -1.787 -6.867 -1.535 1.00 89.81 231 ARG A CA 1
ATOM 1777 C C . ARG A 1 231 ? -2.640 -5.682 -1.093 1.00 89.81 231 ARG A C 1
ATOM 1779 O O . ARG A 1 231 ? -3.174 -5.692 0.016 1.00 89.81 231 ARG A O 1
ATOM 1786 N N . LEU A 1 232 ? -2.757 -4.675 -1.956 1.00 91.62 232 LEU A N 1
ATOM 1787 C CA . LEU A 1 232 ? -3.567 -3.477 -1.734 1.00 91.62 232 LEU A CA 1
ATOM 1788 C C . LEU A 1 232 ? -5.004 -3.612 -2.273 1.00 91.62 232 LEU A C 1
ATOM 1790 O O . LEU A 1 232 ? -5.784 -2.664 -2.212 1.00 91.62 232 LEU A O 1
ATOM 1794 N N . GLY A 1 233 ? -5.367 -4.792 -2.778 1.00 91.69 233 GLY A N 1
ATOM 1795 C CA . GLY A 1 233 ? -6.675 -5.068 -3.357 1.00 91.69 233 GLY A CA 1
ATOM 1796 C C . GLY A 1 233 ? -6.748 -4.786 -4.863 1.00 91.69 233 GLY A C 1
ATOM 1797 O O . GLY A 1 233 ? -5.797 -4.276 -5.465 1.00 91.69 233 GLY A O 1
ATOM 1798 N N . PRO A 1 234 ? -7.889 -5.119 -5.487 1.00 92.50 234 PRO A N 1
ATOM 1799 C CA . PRO A 1 234 ? -7.992 -5.250 -6.939 1.00 92.50 234 PRO A CA 1
ATOM 1800 C C . PRO A 1 234 ? -7.902 -3.911 -7.675 1.00 92.50 234 PRO A C 1
ATOM 1802 O O . PRO A 1 234 ? -7.310 -3.840 -8.748 1.00 92.50 234 PRO A O 1
ATOM 1805 N N . VAL A 1 235 ? -8.441 -2.830 -7.101 1.00 95.19 235 VAL A N 1
ATOM 1806 C CA . VAL A 1 235 ? -8.395 -1.497 -7.727 1.00 95.19 235 VAL A CA 1
ATOM 1807 C C . VAL A 1 235 ? -6.954 -0.991 -7.805 1.00 95.19 235 VAL A C 1
ATOM 1809 O O . VAL A 1 235 ? -6.500 -0.575 -8.868 1.00 95.19 235 VAL A O 1
ATOM 1812 N N . ALA A 1 236 ? -6.208 -1.079 -6.701 1.00 95.75 236 ALA A N 1
ATOM 1813 C CA . ALA A 1 236 ? -4.806 -0.673 -6.657 1.00 95.75 236 ALA A CA 1
ATOM 1814 C C . ALA A 1 236 ? -3.926 -1.523 -7.577 1.00 95.75 236 ALA A C 1
ATOM 1816 O O . ALA A 1 236 ? -3.061 -0.980 -8.258 1.00 95.75 236 ALA A O 1
ATOM 1817 N N . ASP A 1 237 ? -4.187 -2.826 -7.650 1.00 95.38 237 ASP A N 1
ATOM 1818 C CA . ASP A 1 237 ? -3.502 -3.734 -8.565 1.00 95.38 237 ASP A CA 1
ATOM 1819 C C . ASP A 1 237 ? -3.724 -3.365 -10.040 1.00 95.38 237 ASP A C 1
ATOM 1821 O O . ASP A 1 237 ? -2.770 -3.209 -10.805 1.00 95.38 237 ASP A O 1
ATOM 1825 N N . GLN A 1 238 ? -4.980 -3.142 -10.436 1.00 96.44 238 GLN A N 1
ATOM 1826 C CA . GLN A 1 238 ? -5.326 -2.729 -11.798 1.00 96.44 238 GLN A CA 1
ATOM 1827 C C . GLN A 1 238 ? -4.691 -1.385 -12.169 1.00 96.44 238 GLN A C 1
ATOM 1829 O O . GLN A 1 238 ? -4.137 -1.242 -13.262 1.00 96.44 238 GLN A O 1
ATOM 1834 N N . VAL A 1 239 ? -4.738 -0.404 -11.264 1.00 97.81 239 VAL A N 1
ATOM 1835 C CA . VAL A 1 239 ? -4.131 0.913 -11.488 1.00 97.81 239 VAL A CA 1
ATOM 1836 C C . VAL A 1 239 ? -2.607 0.804 -11.574 1.00 97.81 239 VAL A C 1
ATOM 1838 O O . VAL A 1 239 ? -2.016 1.373 -12.491 1.00 97.81 239 VAL A O 1
ATOM 1841 N N . ALA A 1 240 ? -1.966 0.046 -10.681 1.00 97.25 240 ALA A N 1
ATOM 1842 C CA . ALA A 1 240 ? -0.519 -0.150 -10.696 1.00 97.25 240 ALA A CA 1
ATOM 1843 C C . ALA A 1 240 ? -0.050 -0.872 -11.967 1.00 97.25 240 ALA A C 1
ATOM 1845 O O . ALA A 1 240 ? 0.957 -0.481 -12.556 1.00 97.25 240 ALA A O 1
ATOM 1846 N N . LEU A 1 241 ? -0.798 -1.873 -12.445 1.00 97.44 241 LEU A N 1
ATOM 1847 C CA . LEU A 1 241 ? -0.531 -2.508 -13.736 1.00 97.44 241 LEU A CA 1
ATOM 1848 C C . LEU A 1 241 ? -0.646 -1.529 -14.905 1.00 97.44 241 LEU A C 1
ATOM 1850 O O . LEU A 1 241 ? 0.193 -1.555 -15.807 1.00 97.44 241 LEU A O 1
ATOM 1854 N N . ALA A 1 242 ? -1.696 -0.706 -14.920 1.00 98.00 242 ALA A N 1
ATOM 1855 C CA . ALA A 1 242 ? -1.922 0.264 -15.984 1.00 98.00 242 ALA A CA 1
ATOM 1856 C C . ALA A 1 242 ? -0.806 1.319 -16.020 1.00 98.00 242 ALA A C 1
ATOM 1858 O O . ALA A 1 242 ? -0.271 1.606 -17.090 1.00 98.00 242 ALA A O 1
ATOM 1859 N N . GLU A 1 243 ? -0.399 1.842 -14.861 1.00 97.81 243 GLU A N 1
ATOM 1860 C CA . GLU A 1 243 ? 0.722 2.781 -14.766 1.00 97.81 243 GLU A CA 1
ATOM 1861 C C . GLU A 1 243 ? 2.059 2.110 -15.111 1.00 97.81 243 GLU A C 1
ATOM 1863 O O . GLU A 1 243 ? 2.854 2.690 -15.846 1.00 97.81 243 GLU A O 1
ATOM 1868 N N . GLY A 1 244 ? 2.285 0.864 -14.681 1.00 97.50 244 GLY A N 1
ATOM 1869 C CA . GLY A 1 244 ? 3.459 0.078 -15.065 1.00 97.50 244 GLY A CA 1
ATOM 1870 C C . GLY A 1 244 ? 3.570 -0.103 -16.577 1.00 97.50 244 GLY A C 1
ATOM 1871 O O . GLY A 1 244 ? 4.628 0.135 -17.157 1.00 97.50 244 GLY A O 1
ATOM 1872 N N . ARG A 1 245 ? 2.463 -0.458 -17.238 1.00 97.88 245 ARG A N 1
ATOM 1873 C CA . ARG A 1 245 ? 2.389 -0.555 -18.701 1.00 97.88 245 ARG A CA 1
ATOM 1874 C C . ARG A 1 245 ? 2.673 0.791 -19.367 1.00 97.88 245 ARG A C 1
ATOM 1876 O O . ARG A 1 245 ? 3.527 0.841 -20.246 1.00 97.88 245 ARG A O 1
ATOM 1883 N N . ARG A 1 246 ? 2.022 1.866 -18.912 1.00 97.12 246 ARG A N 1
ATOM 1884 C CA . ARG A 1 246 ? 2.218 3.224 -19.440 1.00 97.12 246 ARG A CA 1
ATOM 1885 C C . ARG A 1 246 ? 3.685 3.656 -19.352 1.00 97.12 246 ARG A C 1
ATOM 1887 O O . ARG A 1 246 ? 4.257 4.061 -20.358 1.00 97.12 246 ARG A O 1
ATOM 1894 N N . CYS A 1 247 ? 4.316 3.510 -18.185 1.00 96.62 247 CYS A N 1
ATOM 1895 C CA . CYS A 1 247 ? 5.725 3.861 -17.996 1.00 96.62 247 CYS A CA 1
ATOM 1896 C C . CYS A 1 247 ? 6.658 3.026 -18.889 1.00 96.62 247 CYS A C 1
ATOM 1898 O O . CYS A 1 247 ? 7.634 3.556 -19.416 1.00 96.62 247 CYS A O 1
ATOM 1900 N N . LEU A 1 248 ? 6.371 1.733 -19.090 1.00 97.19 248 LEU A N 1
ATOM 1901 C CA . LEU A 1 248 ? 7.149 0.889 -20.002 1.00 97.19 248 LEU A CA 1
ATOM 1902 C C . LEU A 1 248 ? 6.982 1.315 -21.467 1.00 97.19 248 LEU A C 1
ATOM 1904 O O . LEU A 1 248 ? 7.974 1.392 -22.182 1.00 97.19 248 LEU A O 1
ATOM 1908 N N . GLU A 1 249 ? 5.763 1.613 -21.916 1.00 96.81 249 GLU A N 1
ATOM 1909 C CA . GLU A 1 249 ? 5.478 2.070 -23.286 1.00 96.81 249 GLU A CA 1
ATOM 1910 C C . GLU A 1 249 ? 6.129 3.433 -23.584 1.00 96.81 249 GLU A C 1
ATOM 1912 O O . GLU A 1 249 ? 6.729 3.635 -24.647 1.00 96.81 249 GLU A O 1
ATOM 1917 N N . GLU A 1 250 ? 6.090 4.352 -22.618 1.00 95.62 250 GLU A N 1
ATOM 1918 C CA . GLU A 1 250 ? 6.792 5.636 -22.690 1.00 95.62 250 GLU A CA 1
ATOM 1919 C C . GLU A 1 250 ? 8.313 5.431 -22.751 1.00 95.62 250 GLU A C 1
ATOM 1921 O O . GLU A 1 250 ? 8.976 6.010 -23.615 1.00 95.62 250 GLU A O 1
ATOM 1926 N N . ALA A 1 251 ? 8.872 4.559 -21.906 1.00 94.75 251 ALA A N 1
ATOM 1927 C CA . ALA A 1 251 ? 10.296 4.227 -21.928 1.00 94.75 251 ALA A CA 1
ATOM 1928 C C . ALA A 1 251 ? 10.723 3.554 -23.242 1.00 94.75 251 ALA A C 1
ATOM 1930 O O . ALA A 1 251 ? 11.779 3.878 -23.780 1.00 94.75 251 ALA A O 1
ATOM 1931 N N . VAL A 1 252 ? 9.900 2.662 -23.799 1.00 96.06 252 VAL A N 1
ATOM 1932 C CA . VAL A 1 252 ? 10.115 2.038 -25.115 1.00 96.06 252 VAL A CA 1
ATOM 1933 C C . VAL A 1 252 ? 10.193 3.099 -26.207 1.00 96.06 252 VAL A C 1
ATOM 1935 O O . VAL A 1 252 ? 11.107 3.062 -27.029 1.00 96.06 252 VAL A O 1
ATOM 1938 N N . THR A 1 253 ? 9.258 4.051 -26.205 1.00 95.50 253 THR A N 1
ATOM 1939 C CA . THR A 1 253 ? 9.203 5.134 -27.197 1.00 95.50 253 THR A CA 1
ATOM 1940 C C . THR A 1 253 ? 10.441 6.021 -27.113 1.00 95.50 253 THR A C 1
ATOM 1942 O O . THR A 1 253 ? 11.045 6.340 -28.136 1.00 95.50 253 THR A O 1
ATOM 1945 N N . VAL A 1 254 ? 10.859 6.369 -25.892 1.00 93.12 254 VAL A N 1
ATOM 1946 C CA . VAL A 1 254 ? 12.096 7.121 -25.648 1.00 93.12 254 VAL A CA 1
ATOM 1947 C C . VAL A 1 254 ? 13.291 6.336 -26.171 1.00 93.12 254 VAL A C 1
ATOM 1949 O O . VAL A 1 254 ? 14.018 6.834 -27.025 1.00 93.12 254 VAL A O 1
ATOM 1952 N N . MET A 1 255 ? 13.454 5.080 -25.747 1.00 92.62 255 MET A N 1
ATOM 1953 C CA . MET A 1 255 ? 14.613 4.282 -26.134 1.00 92.62 255 MET A CA 1
ATOM 1954 C C . MET A 1 255 ? 14.690 4.035 -27.639 1.00 92.62 255 MET A C 1
ATOM 1956 O O . MET A 1 255 ? 15.794 4.008 -28.177 1.00 92.62 255 MET A O 1
ATOM 1960 N N . ALA A 1 256 ? 13.554 3.905 -28.329 1.00 94.12 256 ALA A N 1
ATOM 1961 C CA . ALA A 1 256 ? 13.502 3.764 -29.783 1.00 94.12 256 ALA A CA 1
ATOM 1962 C C . ALA A 1 256 ? 14.075 4.987 -30.524 1.00 94.12 256 ALA A C 1
ATOM 1964 O O . ALA A 1 256 ? 14.696 4.824 -31.575 1.00 94.12 256 ALA A O 1
ATOM 1965 N N . ALA A 1 257 ? 13.908 6.190 -29.968 1.00 92.88 257 ALA A N 1
ATOM 1966 C CA . ALA A 1 257 ? 14.464 7.431 -30.509 1.00 92.88 257 ALA A CA 1
ATOM 1967 C C . ALA A 1 257 ? 15.880 7.743 -29.986 1.00 92.88 257 ALA A C 1
ATOM 1969 O O . ALA A 1 257 ? 16.602 8.525 -30.605 1.00 92.88 257 ALA A O 1
ATOM 1970 N N . SER A 1 258 ? 16.284 7.138 -28.867 1.00 91.25 258 SER A N 1
ATOM 1971 C CA . SER A 1 258 ? 17.568 7.405 -28.221 1.00 91.25 258 SER A CA 1
ATOM 1972 C C . SER A 1 258 ? 18.743 6.629 -28.820 1.00 91.25 258 SER A C 1
ATOM 1974 O O . SER A 1 258 ? 18.610 5.561 -29.432 1.00 91.25 258 SER A O 1
ATOM 1976 N N . GLN A 1 259 ? 19.932 7.160 -28.560 1.00 89.31 259 GLN A N 1
ATOM 1977 C CA . GLN A 1 259 ? 21.228 6.517 -28.729 1.00 89.31 259 GLN A CA 1
ATOM 1978 C C . GLN A 1 259 ? 21.915 6.450 -27.364 1.00 89.31 259 GLN A C 1
ATOM 1980 O O . GLN A 1 259 ? 21.880 7.425 -26.616 1.00 89.31 259 GLN A O 1
ATOM 1985 N N . VAL A 1 260 ? 22.542 5.319 -27.037 1.00 86.00 260 VAL A N 1
ATOM 1986 C CA . VAL A 1 260 ? 23.361 5.195 -25.824 1.00 86.00 260 VAL A CA 1
ATOM 1987 C C . VAL A 1 260 ? 24.826 5.231 -26.227 1.00 86.00 260 VAL A C 1
ATOM 1989 O O . VAL A 1 260 ? 25.322 4.304 -26.867 1.00 86.00 260 VAL A O 1
ATOM 1992 N N . VAL A 1 261 ? 25.502 6.324 -25.886 1.00 83.19 261 VAL A N 1
ATOM 1993 C CA . VAL A 1 261 ? 26.907 6.564 -26.218 1.00 83.19 261 VAL A CA 1
ATOM 1994 C C . VAL A 1 261 ? 27.748 6.244 -24.992 1.00 83.19 261 VAL A C 1
ATOM 1996 O O . VAL A 1 261 ? 27.590 6.866 -23.945 1.00 83.19 261 VAL A O 1
ATOM 1999 N N . CYS A 1 262 ? 28.645 5.268 -25.104 1.00 75.62 262 CYS A N 1
ATOM 2000 C CA . CYS A 1 262 ? 29.621 4.995 -24.055 1.00 75.62 262 CYS A CA 1
ATOM 2001 C C . CYS A 1 262 ? 30.739 6.045 -24.123 1.00 75.62 262 CYS A C 1
ATOM 2003 O O . CYS A 1 262 ? 31.303 6.268 -25.193 1.00 75.62 262 CYS A O 1
ATOM 2005 N N . GLU A 1 263 ? 31.042 6.690 -22.997 1.00 72.94 263 GLU A N 1
ATOM 2006 C CA . GLU A 1 263 ? 32.156 7.643 -22.846 1.00 72.94 263 GLU A CA 1
ATOM 2007 C C . GLU A 1 263 ? 33.419 6.977 -22.282 1.00 72.94 263 GLU A C 1
ATOM 2009 O O . GLU A 1 263 ? 34.534 7.463 -22.462 1.00 72.94 263 GLU A O 1
ATOM 2014 N N . SER A 1 264 ? 33.252 5.866 -21.567 1.00 68.50 264 SER A N 1
ATOM 2015 C CA . SER A 1 264 ? 34.340 5.030 -21.061 1.00 68.50 264 SER A CA 1
ATOM 2016 C C . SER A 1 264 ? 33.824 3.614 -20.799 1.00 68.50 264 SER A C 1
ATOM 2018 O O . SER A 1 264 ? 32.617 3.374 -20.846 1.00 68.50 264 SER A O 1
ATOM 2020 N N . ASP A 1 265 ? 34.714 2.686 -20.440 1.00 65.06 265 ASP A N 1
ATOM 2021 C CA . ASP A 1 265 ? 34.339 1.321 -20.027 1.00 65.06 265 ASP A CA 1
ATOM 2022 C C . ASP A 1 265 ? 33.369 1.300 -18.830 1.00 65.06 265 ASP A C 1
ATOM 2024 O O . ASP A 1 265 ? 32.702 0.298 -18.576 1.00 65.06 265 ASP A O 1
ATOM 2028 N N . PHE A 1 266 ? 33.275 2.419 -18.105 1.00 65.38 266 PHE A N 1
ATOM 2029 C CA . PHE A 1 266 ? 32.450 2.568 -16.918 1.00 65.38 266 PHE A CA 1
ATOM 2030 C C . PHE A 1 266 ? 31.468 3.730 -16.995 1.00 65.38 266 PHE A C 1
ATOM 2032 O O . PHE A 1 266 ? 30.863 3.989 -15.966 1.00 65.38 266 PHE A O 1
ATOM 2039 N N . MET A 1 267 ? 31.274 4.396 -18.143 1.00 71.69 267 MET A N 1
ATOM 2040 C CA . MET A 1 267 ? 30.271 5.462 -18.279 1.00 71.69 267 MET A CA 1
ATOM 2041 C C . MET A 1 267 ? 29.548 5.455 -19.622 1.00 71.69 267 MET A C 1
ATOM 2043 O O . MET A 1 267 ? 30.154 5.233 -20.671 1.00 71.69 267 MET A O 1
ATOM 2047 N N . TYR A 1 268 ? 28.250 5.755 -19.583 1.00 77.75 268 TYR A N 1
ATOM 2048 C CA . TYR A 1 268 ? 27.429 6.010 -20.761 1.00 77.75 268 TYR A CA 1
ATOM 2049 C C . TYR A 1 268 ? 26.585 7.272 -20.578 1.00 77.75 268 TYR A C 1
ATOM 2051 O O . TYR A 1 268 ? 26.295 7.676 -19.453 1.00 77.75 268 TYR A O 1
ATOM 2059 N N . MET A 1 269 ? 26.166 7.839 -21.706 1.00 82.62 269 MET A N 1
ATOM 2060 C CA . MET A 1 269 ? 25.165 8.894 -21.806 1.00 82.62 269 MET A CA 1
ATOM 2061 C C . MET A 1 269 ? 24.055 8.484 -22.768 1.00 82.62 269 MET A C 1
ATOM 2063 O O . MET A 1 269 ? 24.283 7.740 -23.727 1.00 82.62 269 MET A O 1
ATOM 2067 N N . VAL A 1 270 ? 22.855 9.004 -22.530 1.00 85.25 270 VAL A N 1
ATOM 2068 C CA . VAL A 1 270 ? 21.697 8.828 -23.409 1.00 85.25 270 VAL A CA 1
ATOM 2069 C C . VAL A 1 270 ? 21.478 10.113 -24.197 1.00 85.25 270 VAL A C 1
ATOM 2071 O O . VAL A 1 270 ? 21.456 11.199 -23.628 1.00 85.25 270 VAL A O 1
ATOM 2074 N N . VAL A 1 271 ? 21.319 9.997 -25.515 1.00 85.75 271 VAL A N 1
ATOM 2075 C CA . VAL A 1 271 ? 21.057 11.132 -26.407 1.00 85.75 271 VAL A CA 1
ATOM 2076 C C . VAL A 1 271 ? 19.754 10.883 -27.178 1.00 85.75 271 VAL A C 1
ATOM 2078 O O . VAL A 1 271 ? 19.679 9.877 -27.886 1.00 85.75 271 VAL A O 1
ATOM 2081 N N . PRO A 1 272 ? 18.739 11.767 -27.090 1.00 83.69 272 PRO A N 1
ATOM 208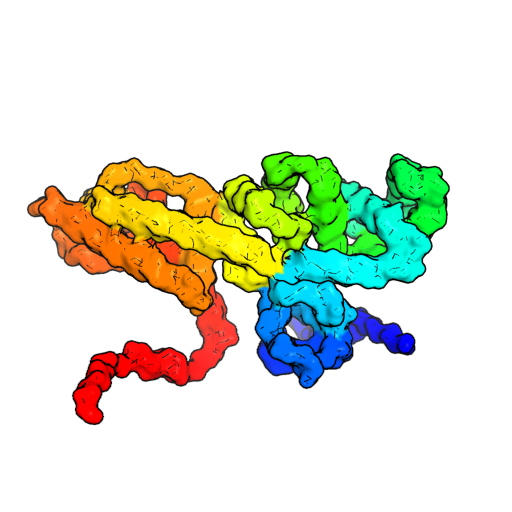2 C CA . PRO A 1 272 ? 18.671 12.931 -26.199 1.00 83.69 272 PRO A CA 1
ATOM 2083 C C . PRO A 1 272 ? 18.587 12.518 -24.722 1.00 83.69 272 PRO A C 1
ATOM 2085 O O . PRO A 1 272 ? 18.053 11.452 -24.410 1.00 83.69 272 PRO A O 1
ATOM 2088 N N . ASP A 1 273 ? 19.099 13.378 -23.837 1.00 81.00 273 ASP A N 1
ATOM 2089 C CA . ASP A 1 273 ? 18.995 13.177 -22.392 1.00 81.00 273 ASP A CA 1
ATOM 2090 C C . ASP A 1 273 ? 17.533 13.325 -21.953 1.00 81.00 273 ASP A C 1
ATOM 2092 O O . ASP A 1 273 ? 16.842 14.282 -22.322 1.00 81.00 273 ASP A O 1
ATOM 2096 N N . LYS A 1 274 ? 17.051 12.346 -21.190 1.00 81.31 274 LYS A N 1
ATOM 2097 C CA . LYS A 1 274 ? 15.714 12.354 -20.608 1.00 81.31 274 LYS A CA 1
ATOM 2098 C C . LYS A 1 274 ? 15.776 11.737 -19.218 1.00 81.31 274 LYS A C 1
ATOM 2100 O O . LYS A 1 274 ? 15.906 10.522 -19.079 1.00 81.31 274 LYS A O 1
ATOM 2105 N N . SER A 1 275 ? 15.602 12.579 -18.205 1.00 82.12 275 SER A N 1
ATOM 2106 C CA . SER A 1 275 ? 15.453 12.139 -16.823 1.00 82.12 275 SER A CA 1
ATOM 2107 C C . SER A 1 275 ? 14.083 11.503 -16.589 1.00 82.12 275 SER A C 1
ATOM 2109 O O . SER A 1 275 ? 13.065 11.917 -17.151 1.00 82.12 275 SER A O 1
ATOM 2111 N N . SER A 1 276 ? 14.070 10.465 -15.760 1.00 87.62 276 SER A N 1
ATOM 2112 C CA . SER A 1 276 ? 12.850 9.824 -15.282 1.00 87.62 276 SER A CA 1
ATOM 2113 C C . SER A 1 276 ? 12.440 10.475 -13.968 1.00 87.62 276 SER A C 1
ATOM 2115 O O . SER A 1 276 ? 13.244 10.616 -13.051 1.00 87.62 276 SER A O 1
ATOM 2117 N N . SER A 1 277 ? 11.168 10.817 -13.818 1.00 92.69 277 SER A N 1
ATOM 2118 C CA . SER A 1 277 ? 10.616 11.270 -12.543 1.00 92.69 277 SER A CA 1
ATOM 2119 C C . SER A 1 277 ? 10.816 10.225 -11.438 1.00 92.69 277 SER A C 1
ATOM 2121 O O . SER A 1 277 ? 10.896 9.020 -11.684 1.00 92.69 277 SER A O 1
ATOM 2123 N N . ARG A 1 278 ? 10.824 10.669 -10.174 1.00 92.81 278 ARG A N 1
ATOM 2124 C CA . ARG A 1 278 ? 10.918 9.766 -9.012 1.00 92.81 278 ARG A CA 1
ATOM 2125 C C . ARG A 1 278 ? 9.826 8.688 -9.020 1.00 92.81 278 ARG A C 1
ATOM 2127 O O . ARG A 1 278 ? 10.078 7.562 -8.601 1.00 92.81 278 ARG A O 1
ATOM 2134 N N . TYR A 1 279 ? 8.636 9.033 -9.507 1.00 95.31 279 TYR A N 1
ATOM 2135 C CA . TYR A 1 279 ? 7.535 8.093 -9.672 1.00 95.31 279 TYR A CA 1
ATOM 2136 C C . TYR A 1 279 ? 7.854 7.014 -10.713 1.00 95.31 279 TYR A C 1
ATOM 2138 O O . TYR A 1 279 ? 7.783 5.832 -10.392 1.00 95.31 279 TYR A O 1
ATOM 2146 N N . GLU A 1 280 ? 8.288 7.394 -11.919 1.00 95.44 280 GLU A N 1
ATOM 2147 C CA . GLU A 1 280 ? 8.681 6.433 -12.962 1.00 95.44 280 GLU A CA 1
ATOM 2148 C C . GLU A 1 280 ? 9.809 5.516 -12.484 1.00 95.44 280 GLU A C 1
ATOM 2150 O O . GLU A 1 280 ? 9.754 4.305 -12.682 1.00 95.44 280 GLU A O 1
ATOM 2155 N N . GLN A 1 281 ? 10.801 6.068 -11.779 1.00 94.19 281 GLN A N 1
ATOM 2156 C CA . GLN A 1 281 ? 11.884 5.284 -11.188 1.00 94.19 281 GLN A CA 1
ATOM 2157 C C . GLN A 1 281 ? 11.365 4.220 -10.208 1.00 94.19 281 GLN A C 1
ATOM 2159 O O . GLN A 1 281 ? 11.823 3.075 -10.259 1.00 94.19 281 GLN A O 1
ATOM 2164 N N . ALA A 1 282 ? 10.406 4.579 -9.348 1.00 95.56 282 ALA A N 1
ATOM 2165 C CA . ALA A 1 282 ? 9.789 3.654 -8.402 1.00 95.56 282 ALA A CA 1
ATOM 2166 C C . ALA A 1 282 ? 8.914 2.604 -9.112 1.00 95.56 282 ALA A C 1
ATOM 2168 O O . ALA A 1 282 ? 8.951 1.426 -8.754 1.00 95.56 282 ALA A O 1
ATOM 2169 N N . VAL A 1 283 ? 8.198 2.990 -10.175 1.00 97.19 283 VAL A N 1
ATOM 2170 C CA . VAL A 1 283 ? 7.438 2.063 -11.029 1.00 97.19 283 VAL A CA 1
ATOM 2171 C C . VAL A 1 283 ? 8.373 1.061 -11.709 1.00 97.19 283 VAL A C 1
ATOM 2173 O O . VAL A 1 283 ? 8.124 -0.140 -11.639 1.00 97.19 283 VAL A O 1
ATOM 2176 N N . PHE A 1 284 ? 9.484 1.504 -12.305 1.00 96.19 284 PHE A N 1
ATOM 2177 C CA . PHE A 1 284 ? 10.474 0.608 -12.915 1.00 96.19 284 PHE A CA 1
ATOM 2178 C C . PHE A 1 284 ? 11.063 -0.376 -11.900 1.00 96.19 284 PHE A C 1
ATOM 2180 O O . PHE A 1 284 ? 11.206 -1.563 -12.204 1.00 96.19 284 PHE A O 1
ATOM 2187 N N . HIS A 1 285 ? 11.353 0.081 -10.678 1.00 95.19 285 HIS A N 1
ATOM 2188 C CA . HIS A 1 285 ? 11.765 -0.818 -9.604 1.00 95.19 285 HIS A CA 1
ATOM 2189 C C . HIS A 1 285 ? 10.685 -1.873 -9.327 1.00 95.19 285 HIS A C 1
ATOM 2191 O O . HIS A 1 285 ? 10.974 -3.072 -9.327 1.00 95.19 285 HIS A O 1
ATOM 2197 N N . ALA A 1 286 ? 9.437 -1.444 -9.125 1.00 96.31 286 ALA A N 1
ATOM 2198 C CA . ALA A 1 286 ? 8.333 -2.331 -8.784 1.00 96.31 286 ALA A CA 1
ATOM 2199 C C . ALA A 1 286 ? 8.040 -3.363 -9.888 1.00 96.31 286 ALA A C 1
ATOM 2201 O O . ALA A 1 286 ? 7.847 -4.545 -9.595 1.00 96.31 286 ALA A O 1
ATOM 2202 N N . VAL A 1 287 ? 8.101 -2.954 -11.159 1.00 96.62 287 VAL A N 1
ATOM 2203 C CA . VAL A 1 287 ? 7.999 -3.851 -12.322 1.00 96.62 287 VAL A CA 1
ATOM 2204 C C . VAL A 1 287 ? 9.098 -4.912 -12.291 1.00 96.62 287 VAL A C 1
ATOM 2206 O O . VAL A 1 287 ? 8.817 -6.093 -12.476 1.00 96.62 287 VAL A O 1
ATOM 2209 N N . GLY A 1 288 ? 10.349 -4.529 -12.018 1.00 94.56 288 GLY A N 1
ATOM 2210 C CA . GLY A 1 288 ? 11.446 -5.493 -11.915 1.00 94.56 288 GLY A CA 1
ATOM 2211 C C . GLY A 1 288 ? 11.287 -6.464 -10.753 1.00 94.56 288 GLY A C 1
ATOM 2212 O O . GLY A 1 288 ? 11.424 -7.674 -10.932 1.00 94.56 288 GLY A O 1
ATOM 2213 N N . ALA A 1 289 ? 10.916 -5.960 -9.578 1.00 93.81 289 ALA A N 1
ATOM 2214 C CA . ALA A 1 289 ? 10.693 -6.780 -8.391 1.00 93.81 289 ALA A CA 1
ATOM 2215 C C . ALA A 1 289 ? 9.524 -7.776 -8.541 1.00 93.81 289 ALA A C 1
ATOM 2217 O O . ALA A 1 289 ? 9.504 -8.796 -7.846 1.00 93.81 289 ALA A O 1
ATOM 2218 N N . THR A 1 290 ? 8.580 -7.509 -9.450 1.00 93.31 290 THR A N 1
ATOM 2219 C CA . THR A 1 290 ? 7.405 -8.354 -9.744 1.00 93.31 290 THR A CA 1
ATOM 2220 C C . THR A 1 290 ? 7.487 -9.078 -11.094 1.00 93.31 290 THR A C 1
ATOM 2222 O O . THR A 1 290 ? 6.579 -9.823 -11.459 1.00 93.31 290 THR A O 1
ATOM 2225 N N . ALA A 1 291 ? 8.600 -8.957 -11.828 1.00 91.62 291 ALA A N 1
ATOM 2226 C CA . ALA A 1 291 ? 8.747 -9.498 -13.185 1.00 91.62 291 ALA A CA 1
ATOM 2227 C C . ALA A 1 291 ? 8.518 -11.019 -13.285 1.00 91.62 291 ALA A C 1
ATOM 2229 O O . ALA A 1 291 ? 8.087 -11.522 -14.323 1.00 91.62 291 ALA A O 1
ATOM 2230 N N . SER A 1 292 ? 8.768 -11.758 -12.199 1.00 87.50 292 SER A N 1
ATOM 2231 C CA . SER A 1 292 ? 8.515 -13.203 -12.111 1.00 87.50 292 SER A CA 1
ATOM 2232 C C . SER A 1 292 ? 7.053 -13.596 -12.301 1.00 87.50 292 SER A C 1
ATOM 2234 O O . SER A 1 292 ? 6.774 -14.752 -12.607 1.00 87.50 292 SER A O 1
ATOM 2236 N N . ASP A 1 293 ? 6.129 -12.663 -12.082 1.00 85.69 293 ASP A N 1
ATOM 2237 C CA . ASP A 1 293 ? 4.693 -12.929 -12.110 1.00 85.69 293 ASP A CA 1
ATOM 2238 C C . ASP A 1 293 ? 4.140 -12.891 -13.541 1.00 85.69 293 ASP A C 1
ATOM 2240 O O . ASP A 1 293 ? 2.996 -13.255 -13.792 1.00 85.69 293 ASP A O 1
ATOM 2244 N N . GLY A 1 294 ? 4.952 -12.467 -14.512 1.00 90.62 294 GLY A N 1
ATOM 2245 C CA . GLY A 1 294 ? 4.652 -12.625 -15.931 1.00 90.62 294 GLY A CA 1
ATOM 2246 C C . GLY A 1 294 ? 3.765 -11.538 -16.553 1.00 90.62 294 GLY A C 1
ATOM 2247 O O . GLY A 1 294 ? 3.715 -11.406 -17.774 1.00 90.62 294 GLY A O 1
ATOM 2248 N N . ARG A 1 295 ? 3.089 -10.726 -15.734 1.00 93.19 295 ARG A N 1
ATOM 2249 C CA . ARG A 1 295 ? 1.988 -9.831 -16.156 1.00 93.19 295 ARG A CA 1
ATOM 2250 C C . ARG A 1 295 ? 2.413 -8.674 -17.070 1.00 93.19 295 ARG A C 1
ATOM 2252 O O . ARG A 1 295 ? 1.597 -8.169 -17.835 1.00 93.19 295 ARG A O 1
ATOM 2259 N N . LEU A 1 296 ? 3.682 -8.268 -17.004 1.00 95.19 296 LEU A N 1
ATOM 2260 C CA . LEU A 1 296 ? 4.270 -7.182 -17.804 1.00 95.19 296 LEU A CA 1
ATOM 2261 C C . LEU A 1 296 ? 5.432 -7.666 -18.692 1.00 95.19 296 LEU A C 1
ATOM 2263 O O . LEU A 1 296 ? 6.260 -6.862 -19.111 1.00 95.19 296 LEU A O 1
ATOM 2267 N N . LEU A 1 297 ? 5.510 -8.971 -18.994 1.00 93.00 297 LEU A N 1
ATOM 2268 C CA . LEU A 1 297 ? 6.637 -9.539 -19.748 1.00 93.00 297 LEU A CA 1
ATOM 2269 C C . LEU A 1 297 ? 6.779 -8.980 -21.162 1.00 93.00 297 LEU A C 1
ATOM 2271 O O . LEU A 1 297 ? 7.896 -8.687 -21.570 1.00 93.00 297 LEU A O 1
ATOM 2275 N N . GLU A 1 298 ? 5.681 -8.823 -21.902 1.00 94.81 298 GLU A N 1
ATOM 2276 C CA . GLU A 1 298 ? 5.750 -8.328 -23.283 1.00 94.81 298 GLU A CA 1
ATOM 2277 C C . GLU A 1 298 ? 6.301 -6.892 -23.375 1.00 94.81 298 GLU A C 1
ATOM 2279 O O . GLU A 1 298 ? 7.318 -6.696 -24.047 1.00 94.81 298 GLU A O 1
ATOM 2284 N N . PRO A 1 299 ? 5.732 -5.885 -22.674 1.00 94.81 299 PRO A N 1
ATOM 2285 C CA . PRO A 1 299 ? 6.291 -4.533 -22.710 1.00 94.81 299 PRO A CA 1
ATOM 2286 C C . PRO A 1 299 ? 7.710 -4.478 -22.122 1.00 94.81 299 PRO A C 1
ATOM 2288 O O . PRO A 1 299 ? 8.546 -3.712 -22.599 1.00 94.81 299 PRO A O 1
ATOM 2291 N N . LEU A 1 300 ? 8.028 -5.335 -21.144 1.00 94.75 300 LEU A N 1
ATOM 2292 C CA . LEU A 1 300 ? 9.384 -5.456 -20.615 1.00 94.75 300 LEU A CA 1
ATOM 2293 C C . LEU A 1 300 ? 10.376 -5.973 -21.668 1.00 94.75 300 LEU A C 1
ATOM 2295 O O . LEU A 1 300 ? 11.450 -5.399 -21.840 1.00 94.75 300 LEU A O 1
ATOM 2299 N N . ALA A 1 301 ? 10.025 -7.035 -22.393 1.00 94.12 301 ALA A N 1
ATOM 2300 C CA . ALA A 1 301 ? 10.853 -7.588 -23.459 1.00 94.12 301 ALA A CA 1
ATOM 2301 C C . ALA A 1 301 ? 11.059 -6.568 -24.586 1.00 94.12 301 ALA A C 1
ATOM 2303 O O . ALA A 1 301 ? 12.157 -6.449 -25.131 1.00 94.12 301 ALA A O 1
ATOM 2304 N N . GLN A 1 302 ? 10.023 -5.792 -24.912 1.00 96.62 302 GLN A N 1
ATOM 2305 C CA . GLN A 1 302 ? 10.129 -4.701 -25.873 1.00 96.62 302 GLN A CA 1
ATOM 2306 C C . GLN A 1 302 ? 11.098 -3.610 -25.408 1.00 96.62 302 GLN A C 1
ATOM 2308 O O . GLN A 1 302 ? 11.917 -3.167 -26.214 1.00 96.62 302 GLN A O 1
ATOM 2313 N N . LEU A 1 303 ? 11.056 -3.223 -24.129 1.00 95.69 303 LEU A N 1
ATOM 2314 C CA . LEU A 1 303 ? 12.005 -2.265 -23.562 1.00 95.69 303 LEU A CA 1
ATOM 2315 C C . LEU A 1 303 ? 13.444 -2.776 -23.673 1.00 95.69 303 LEU A C 1
ATOM 2317 O O . LEU A 1 303 ? 14.290 -2.046 -24.178 1.00 95.69 303 LEU A O 1
ATOM 2321 N N . MET A 1 304 ? 13.708 -4.034 -23.299 1.00 93.19 304 MET A N 1
ATOM 2322 C CA . MET A 1 304 ? 15.047 -4.629 -23.427 1.00 93.19 304 MET A CA 1
ATOM 2323 C C . MET A 1 304 ? 15.551 -4.580 -24.876 1.00 93.19 304 MET A C 1
ATOM 2325 O O . MET A 1 304 ? 16.660 -4.116 -25.129 1.00 93.19 304 MET A O 1
ATOM 2329 N N . ARG A 1 305 ? 14.705 -4.967 -25.845 1.00 94.31 305 ARG A N 1
ATOM 2330 C CA . ARG A 1 305 ? 15.046 -4.893 -27.276 1.00 94.31 305 ARG A CA 1
ATOM 2331 C C . ARG A 1 305 ? 15.390 -3.467 -27.709 1.00 94.31 305 ARG A C 1
ATOM 2333 O O . ARG A 1 305 ? 16.380 -3.272 -28.407 1.00 94.31 305 ARG A O 1
ATOM 2340 N N . GLN A 1 306 ? 14.600 -2.469 -27.306 1.00 95.06 306 GLN A N 1
ATOM 2341 C CA . GLN A 1 306 ? 14.867 -1.075 -27.678 1.00 95.06 306 GLN A CA 1
ATOM 2342 C C . GLN A 1 306 ? 16.107 -0.503 -26.993 1.00 95.06 306 GLN A C 1
ATOM 2344 O O . GLN A 1 306 ? 16.817 0.292 -27.606 1.00 95.06 306 GLN A O 1
ATOM 2349 N N . THR A 1 307 ? 16.410 -0.929 -25.766 1.00 91.50 307 THR A N 1
ATOM 2350 C CA . THR A 1 307 ? 17.673 -0.593 -25.105 1.00 91.50 307 THR A CA 1
ATOM 2351 C C . THR A 1 307 ? 18.863 -1.156 -25.887 1.00 91.50 307 THR A C 1
ATOM 2353 O O . THR A 1 307 ? 19.784 -0.400 -26.193 1.00 91.50 307 THR A O 1
ATOM 2356 N N . ASP A 1 308 ? 18.819 -2.421 -26.312 1.00 89.44 308 ASP A N 1
ATOM 2357 C CA . ASP A 1 308 ? 19.880 -3.029 -27.129 1.00 89.44 308 ASP A CA 1
ATOM 2358 C C . ASP A 1 308 ? 20.072 -2.308 -28.473 1.00 89.44 308 ASP A C 1
ATOM 2360 O O . ASP A 1 308 ? 21.202 -2.092 -28.920 1.00 89.44 308 ASP A O 1
ATOM 2364 N N . GLU A 1 309 ? 18.975 -1.925 -29.133 1.00 91.25 309 GLU A N 1
ATOM 2365 C CA . GLU A 1 309 ? 19.032 -1.135 -30.368 1.00 91.25 309 GLU A CA 1
ATOM 2366 C C . GLU A 1 309 ? 19.615 0.266 -30.129 1.00 91.25 309 GLU A C 1
ATOM 2368 O O . GLU A 1 309 ? 20.363 0.770 -30.966 1.00 91.25 309 GLU A O 1
ATOM 2373 N N . ALA A 1 310 ? 19.332 0.894 -28.985 1.00 89.88 310 ALA A N 1
ATOM 2374 C CA . ALA A 1 310 ? 19.885 2.202 -28.643 1.00 89.88 310 ALA A CA 1
ATOM 2375 C C . ALA A 1 310 ? 21.405 2.151 -28.421 1.00 89.88 310 ALA A C 1
ATOM 2377 O O . ALA A 1 310 ? 22.120 3.039 -28.895 1.00 89.88 310 ALA A O 1
ATOM 2378 N N . PHE A 1 311 ? 21.915 1.090 -27.785 1.00 86.88 311 PHE A N 1
ATOM 2379 C CA . PHE A 1 311 ? 23.357 0.823 -27.703 1.00 86.88 311 PHE A CA 1
ATOM 2380 C C . PHE A 1 311 ? 23.971 0.579 -29.086 1.00 86.88 311 PHE A C 1
ATOM 2382 O O . PHE A 1 311 ? 25.031 1.123 -29.396 1.00 86.88 311 PHE A O 1
ATOM 2389 N N . ARG A 1 312 ? 23.301 -0.190 -29.957 1.00 86.12 312 ARG A N 1
ATOM 2390 C CA . ARG A 1 312 ? 23.766 -0.415 -31.339 1.00 86.12 312 ARG A CA 1
ATOM 2391 C C . ARG A 1 312 ? 23.822 0.878 -32.148 1.00 86.12 312 ARG A C 1
ATOM 2393 O O . ARG A 1 312 ? 24.805 1.107 -32.852 1.00 86.12 312 ARG A O 1
ATOM 2400 N N . ARG A 1 313 ? 22.817 1.750 -32.017 1.00 88.00 313 ARG A N 1
ATOM 2401 C CA . ARG A 1 313 ? 22.829 3.082 -32.637 1.00 88.00 313 ARG A CA 1
ATOM 2402 C C . ARG A 1 313 ? 24.018 3.907 -32.150 1.00 88.00 313 ARG A C 1
ATOM 2404 O O . ARG A 1 313 ? 24.743 4.422 -32.993 1.00 88.00 313 ARG A O 1
ATOM 2411 N N . GLY A 1 314 ? 24.264 3.988 -30.842 1.00 84.19 314 GLY A N 1
ATOM 2412 C CA . GLY A 1 314 ? 25.390 4.759 -30.299 1.00 84.19 314 GLY A CA 1
ATOM 2413 C C . GLY A 1 314 ? 26.764 4.221 -30.719 1.00 84.19 314 GLY A C 1
ATOM 2414 O O . GLY A 1 314 ? 27.634 4.996 -31.113 1.00 84.19 314 GLY A O 1
ATOM 2415 N N . ALA A 1 315 ? 26.942 2.896 -30.742 1.00 77.31 315 ALA A N 1
ATOM 2416 C CA . ALA A 1 315 ? 28.190 2.260 -31.171 1.00 77.31 315 ALA A CA 1
ATOM 2417 C C . ALA A 1 315 ? 28.542 2.554 -32.641 1.00 77.31 315 ALA A C 1
ATOM 2419 O O . ALA A 1 315 ? 29.706 2.780 -32.962 1.00 77.31 315 ALA A O 1
ATOM 2420 N N . ASN A 1 316 ? 27.541 2.621 -33.525 1.00 67.00 316 ASN A N 1
ATOM 2421 C CA . ASN A 1 316 ? 27.750 2.947 -34.939 1.00 67.00 316 ASN A CA 1
ATOM 2422 C C . ASN A 1 316 ? 28.174 4.411 -35.173 1.00 67.00 316 ASN A C 1
ATOM 2424 O O . ASN A 1 316 ? 28.739 4.712 -36.222 1.00 67.00 316 ASN A O 1
ATOM 2428 N N . HIS A 1 317 ? 27.920 5.313 -34.217 1.00 58.53 317 HIS A N 1
ATOM 2429 C CA . HIS A 1 317 ? 28.310 6.727 -34.300 1.00 58.53 317 HIS A CA 1
ATOM 2430 C C . HIS A 1 317 ? 29.674 7.010 -33.636 1.00 58.53 317 HIS A C 1
ATOM 2432 O O . HIS A 1 317 ? 30.313 8.010 -33.956 1.00 58.53 317 HIS A O 1
ATOM 2438 N N . GLY A 1 318 ? 30.157 6.124 -32.754 1.00 55.91 318 GLY A N 1
ATOM 2439 C CA . GLY A 1 318 ? 31.441 6.230 -32.050 1.00 55.91 318 GLY A CA 1
ATOM 2440 C C . GLY A 1 318 ? 32.534 5.333 -32.641 1.00 55.91 318 GLY A C 1
ATOM 2441 O O . GLY A 1 318 ? 32.984 4.394 -31.993 1.00 55.91 318 GLY A O 1
ATOM 2442 N N . ALA A 1 319 ? 32.985 5.612 -33.867 1.00 45.22 319 ALA A N 1
ATOM 2443 C CA . ALA A 1 319 ? 33.955 4.790 -34.609 1.00 45.22 319 ALA A CA 1
ATOM 2444 C C . ALA A 1 319 ? 35.418 4.826 -34.092 1.00 45.22 319 ALA A C 1
ATOM 2446 O O . ALA A 1 319 ? 36.326 4.385 -34.795 1.00 45.22 319 ALA A O 1
ATOM 2447 N N . ALA A 1 320 ? 35.693 5.324 -32.883 1.00 47.84 320 ALA A N 1
ATOM 2448 C CA . ALA A 1 320 ? 37.057 5.410 -32.360 1.00 47.84 320 ALA A CA 1
ATOM 2449 C C . ALA A 1 320 ? 37.122 5.086 -30.859 1.00 47.84 320 ALA A C 1
ATOM 2451 O O . ALA A 1 320 ? 36.837 5.937 -30.026 1.00 47.84 320 ALA A O 1
ATOM 2452 N N . GLY A 1 321 ? 37.560 3.869 -30.510 1.00 51.69 321 GLY A N 1
ATOM 2453 C CA . GLY A 1 321 ? 38.284 3.652 -29.247 1.00 51.69 321 GLY A CA 1
ATOM 2454 C C . GLY A 1 321 ? 37.854 2.506 -28.327 1.00 51.69 321 GLY A C 1
ATOM 2455 O O . GLY A 1 321 ? 38.656 2.125 -27.477 1.00 51.69 321 GLY A O 1
ATOM 2456 N N . TYR A 1 322 ? 36.670 1.905 -28.473 1.00 55.50 322 TYR A N 1
ATOM 2457 C CA . TYR A 1 322 ? 36.205 0.914 -27.487 1.00 55.50 322 TYR A CA 1
ATOM 2458 C C . TYR A 1 322 ? 36.636 -0.518 -27.812 1.00 55.50 322 TYR A C 1
ATOM 2460 O O . TYR A 1 322 ? 36.374 -1.044 -28.891 1.00 55.50 322 TYR A O 1
ATOM 2468 N N . ARG A 1 323 ? 37.300 -1.165 -26.844 1.00 54.03 323 ARG A N 1
ATOM 2469 C CA . ARG A 1 323 ? 37.830 -2.538 -26.956 1.00 54.03 323 ARG A CA 1
ATOM 2470 C C . ARG A 1 323 ? 36.775 -3.630 -26.735 1.00 54.03 323 ARG A C 1
ATOM 2472 O O . ARG A 1 323 ? 37.064 -4.801 -26.972 1.00 54.03 323 ARG A O 1
ATOM 2479 N N . HIS A 1 324 ? 35.578 -3.273 -26.271 1.00 58.19 324 HIS A N 1
ATOM 2480 C CA . HIS A 1 324 ? 34.528 -4.219 -25.898 1.00 58.19 324 HIS A CA 1
ATOM 2481 C C . HIS A 1 324 ? 33.425 -4.306 -26.958 1.00 58.19 324 HIS A C 1
ATOM 2483 O O . HIS A 1 324 ? 32.949 -3.295 -27.467 1.00 58.19 324 HIS A O 1
ATOM 2489 N N . ALA A 1 325 ? 32.989 -5.530 -27.270 1.00 64.62 325 ALA A N 1
ATOM 2490 C CA . ALA A 1 325 ? 31.828 -5.755 -28.124 1.00 64.62 325 ALA A CA 1
ATOM 2491 C C . ALA A 1 325 ? 30.553 -5.213 -27.450 1.00 64.62 325 ALA A C 1
ATOM 2493 O O . ALA A 1 325 ? 30.399 -5.344 -26.236 1.00 64.62 325 ALA A O 1
ATOM 2494 N N . VAL A 1 326 ? 29.613 -4.675 -28.236 1.00 65.38 326 VAL A N 1
ATOM 2495 C CA . VAL A 1 326 ? 28.326 -4.114 -27.763 1.00 65.38 326 VAL A CA 1
ATOM 2496 C C . VAL A 1 326 ? 27.612 -4.991 -26.709 1.00 65.38 326 VAL A C 1
ATOM 2498 O O . VAL A 1 326 ? 27.181 -4.443 -25.696 1.00 65.38 326 VAL A O 1
ATOM 2501 N N . PRO A 1 327 ? 27.553 -6.336 -26.834 1.00 68.12 327 PRO A N 1
ATOM 2502 C CA . PRO A 1 327 ? 26.951 -7.188 -25.802 1.00 68.12 327 PRO A CA 1
ATOM 2503 C C . PRO A 1 327 ? 27.629 -7.116 -24.423 1.00 68.12 327 PRO A C 1
ATOM 2505 O O . PRO A 1 327 ? 26.952 -7.233 -23.406 1.00 68.12 327 PRO A O 1
ATOM 2508 N N . ALA A 1 328 ? 28.949 -6.912 -24.364 1.00 63.78 328 ALA A N 1
ATOM 2509 C CA . ALA A 1 328 ? 29.679 -6.783 -23.102 1.00 63.78 328 ALA A CA 1
ATOM 2510 C C . ALA A 1 328 ? 29.376 -5.448 -22.403 1.00 63.78 328 ALA A C 1
ATOM 2512 O O . ALA A 1 328 ? 29.264 -5.416 -21.180 1.00 63.78 328 ALA A O 1
ATOM 2513 N N . LEU A 1 329 ? 29.176 -4.374 -23.176 1.00 65.12 329 LEU A N 1
ATOM 2514 C CA . LEU A 1 329 ? 28.768 -3.062 -22.661 1.00 65.12 329 LEU A CA 1
ATOM 2515 C C . LEU A 1 329 ? 27.338 -3.099 -22.113 1.00 65.12 329 LEU A C 1
ATOM 2517 O O . LEU A 1 329 ? 27.095 -2.625 -21.006 1.00 65.12 329 LEU A O 1
ATOM 2521 N N . ILE A 1 330 ? 26.419 -3.740 -22.842 1.00 69.44 330 ILE A N 1
ATOM 2522 C CA . ILE A 1 330 ? 25.041 -3.965 -22.386 1.00 69.44 330 ILE A CA 1
ATOM 2523 C C . ILE A 1 330 ? 25.043 -4.767 -21.081 1.00 69.44 330 ILE A C 1
ATOM 2525 O O . ILE A 1 330 ? 24.429 -4.358 -20.097 1.00 69.44 330 ILE A O 1
ATOM 2529 N N . ALA A 1 331 ? 25.774 -5.885 -21.038 1.00 66.75 331 ALA A N 1
ATOM 2530 C CA . ALA A 1 331 ? 25.861 -6.716 -19.842 1.00 66.75 331 ALA A CA 1
ATOM 2531 C C . ALA A 1 331 ? 26.433 -5.944 -18.642 1.00 66.75 331 ALA A C 1
ATOM 2533 O O . ALA A 1 331 ? 25.918 -6.071 -17.533 1.00 66.75 331 ALA A O 1
ATOM 2534 N N . ALA A 1 332 ? 27.461 -5.118 -18.855 1.00 64.69 332 ALA A N 1
ATOM 2535 C CA . ALA A 1 332 ? 28.065 -4.313 -17.801 1.00 64.69 332 ALA A CA 1
ATOM 2536 C C . ALA A 1 332 ? 27.122 -3.200 -17.301 1.00 64.69 332 ALA A C 1
ATOM 2538 O O . ALA A 1 332 ? 27.022 -2.991 -16.090 1.00 64.69 332 ALA A O 1
ATOM 2539 N N . ALA A 1 333 ? 26.385 -2.539 -18.202 1.00 64.25 333 ALA A N 1
ATOM 2540 C CA . ALA A 1 333 ? 25.388 -1.527 -17.851 1.00 64.25 333 ALA A CA 1
ATOM 2541 C C . ALA A 1 333 ? 24.213 -2.129 -17.062 1.00 64.25 333 ALA A C 1
ATOM 2543 O O . ALA A 1 333 ? 23.838 -1.613 -16.010 1.00 64.25 333 ALA A O 1
ATOM 2544 N N . LEU A 1 334 ? 23.686 -3.274 -17.507 1.00 70.12 334 LEU A N 1
ATOM 2545 C CA . LEU A 1 334 ? 22.570 -3.958 -16.846 1.00 70.12 334 LEU A CA 1
ATOM 2546 C C . LEU A 1 334 ? 22.961 -4.634 -15.519 1.00 70.12 334 LEU A C 1
ATOM 2548 O O . LEU A 1 334 ? 22.086 -4.882 -14.685 1.00 70.12 334 LEU A O 1
ATOM 2552 N N . ALA A 1 335 ? 24.247 -4.950 -15.316 1.00 64.00 335 ALA A N 1
ATOM 2553 C CA . ALA A 1 335 ? 24.774 -5.592 -14.106 1.00 64.00 335 ALA A CA 1
ATOM 2554 C C . ALA A 1 335 ? 25.270 -4.610 -13.027 1.00 64.00 335 ALA A C 1
ATOM 2556 O O . ALA A 1 335 ? 25.806 -5.070 -12.014 1.00 64.00 335 ALA A O 1
ATOM 2557 N N . ASP A 1 336 ? 25.061 -3.301 -13.219 1.00 62.72 336 ASP A N 1
ATOM 2558 C CA . ASP A 1 336 ? 25.502 -2.218 -12.320 1.00 62.72 336 ASP A CA 1
ATOM 2559 C C . ASP A 1 336 ? 27.037 -2.035 -12.263 1.00 62.72 336 ASP A C 1
ATOM 2561 O O . ASP A 1 336 ? 27.585 -1.486 -11.308 1.00 62.72 336 ASP A O 1
ATOM 2565 N N . GLY A 1 337 ? 27.755 -2.529 -13.282 1.00 53.25 337 GLY A N 1
ATOM 2566 C CA . GLY A 1 337 ? 29.213 -2.403 -13.405 1.00 53.25 337 GLY A CA 1
ATOM 2567 C C . GLY A 1 337 ? 29.669 -1.090 -14.047 1.00 53.25 337 GLY A C 1
ATOM 2568 O O . GLY A 1 337 ? 30.826 -0.709 -13.893 1.00 53.25 337 GLY A O 1
ATOM 2569 N N . VAL A 1 338 ? 28.764 -0.395 -14.738 1.00 56.94 338 VAL A N 1
ATOM 2570 C CA . VAL A 1 338 ? 29.001 0.872 -15.445 1.00 56.94 338 VAL A CA 1
ATOM 2571 C C . VAL A 1 338 ? 28.243 1.968 -14.698 1.00 56.94 338 VAL A C 1
ATOM 2573 O O . VAL A 1 338 ? 27.044 1.844 -14.456 1.00 56.94 338 VAL A O 1
ATOM 2576 N N . ARG A 1 339 ? 28.950 3.021 -14.286 1.00 55.06 339 ARG A N 1
ATOM 2577 C CA . ARG A 1 339 ? 28.388 4.184 -13.597 1.00 55.06 339 ARG A CA 1
ATOM 2578 C C . ARG A 1 339 ? 27.938 5.215 -14.616 1.00 55.06 339 ARG A C 1
ATOM 2580 O O . ARG A 1 339 ? 28.691 5.620 -15.483 1.00 55.06 339 ARG A O 1
ATOM 2587 N N . GLU A 1 340 ? 26.714 5.675 -14.503 1.00 55.28 340 GLU A N 1
ATOM 2588 C CA . GLU A 1 340 ? 26.215 6.710 -15.398 1.00 55.28 340 GLU A CA 1
ATOM 2589 C C . GLU A 1 340 ? 26.727 8.100 -14.980 1.00 55.28 340 GLU A C 1
ATOM 2591 O O . GLU A 1 340 ? 26.943 8.344 -13.789 1.00 55.28 340 GLU A O 1
ATOM 2596 N N . SER A 1 341 ? 26.914 9.013 -15.939 1.00 50.81 341 SER A N 1
ATOM 2597 C CA . SER A 1 341 ? 27.098 10.444 -15.637 1.00 50.81 341 SER A CA 1
ATOM 2598 C C . SER A 1 341 ? 25.772 11.132 -15.241 1.00 50.81 341 SER A C 1
ATOM 2600 O O . SER A 1 341 ? 25.796 12.235 -14.694 1.00 50.81 341 SER A O 1
ATOM 2602 N N . SER A 1 342 ? 24.637 10.447 -15.455 1.00 59.00 342 SER A N 1
ATOM 2603 C CA . SER A 1 342 ? 23.235 10.843 -15.228 1.00 59.00 342 SER A CA 1
ATOM 2604 C C . SER A 1 342 ? 22.374 9.721 -14.582 1.00 59.00 342 SER A C 1
ATOM 2606 O O . SER A 1 342 ? 22.897 8.854 -13.882 1.00 59.00 342 SER A O 1
ATOM 2608 N N . GLU A 1 343 ? 21.038 9.766 -14.706 1.00 69.56 343 GLU A N 1
ATOM 2609 C CA . GLU A 1 343 ? 20.091 8.843 -14.047 1.00 69.56 343 GLU A CA 1
ATOM 2610 C C . GLU A 1 343 ? 19.953 7.453 -14.699 1.00 69.56 343 GLU A C 1
ATOM 2612 O O . GLU A 1 343 ? 19.500 7.358 -15.832 1.00 69.56 343 GLU A O 1
ATOM 2617 N N . ARG A 1 344 ? 20.139 6.370 -13.911 1.00 78.38 344 ARG A N 1
ATOM 2618 C CA . ARG A 1 344 ? 20.023 4.952 -14.354 1.00 78.38 344 ARG A CA 1
ATOM 2619 C C . ARG A 1 344 ? 18.937 4.707 -15.409 1.00 78.38 344 ARG A C 1
ATOM 2621 O O . ARG A 1 344 ? 17.755 4.890 -15.097 1.00 78.38 344 ARG A O 1
ATOM 2628 N N . LEU A 1 345 ? 19.331 4.124 -16.551 1.00 87.94 345 LEU A N 1
ATOM 2629 C CA . LEU A 1 345 ? 18.425 3.634 -17.600 1.00 87.94 345 LEU A CA 1
ATOM 2630 C C . LEU A 1 345 ? 17.255 2.820 -17.012 1.00 87.94 345 LEU A C 1
ATOM 2632 O O . LEU A 1 345 ? 17.479 1.986 -16.120 1.00 87.94 345 LEU A O 1
ATOM 2636 N N . PRO A 1 346 ? 16.033 2.948 -17.567 1.00 90.69 346 PRO A N 1
ATOM 2637 C CA . PRO A 1 346 ? 14.875 2.167 -17.129 1.00 90.69 346 PRO A CA 1
ATOM 2638 C C . PRO A 1 346 ? 15.148 0.658 -17.099 1.00 90.69 346 PRO A C 1
ATOM 2640 O O . PRO A 1 346 ? 14.845 -0.017 -16.114 1.00 90.69 346 PRO A O 1
ATOM 2643 N N . ALA A 1 347 ? 15.805 0.137 -18.143 1.00 90.94 347 ALA A N 1
ATOM 2644 C CA . ALA A 1 347 ? 16.159 -1.274 -18.240 1.00 90.94 347 ALA A CA 1
ATOM 2645 C C . ALA A 1 347 ? 17.082 -1.732 -17.098 1.00 90.94 347 ALA A C 1
ATOM 2647 O O . ALA A 1 347 ? 16.811 -2.759 -16.480 1.00 90.94 347 ALA A O 1
ATOM 2648 N N . CYS A 1 348 ? 18.107 -0.941 -16.757 1.00 88.50 348 CYS A N 1
ATOM 2649 C CA . CYS A 1 348 ? 19.040 -1.239 -15.667 1.00 88.50 348 CYS A CA 1
ATOM 2650 C C . CYS A 1 348 ? 18.341 -1.273 -14.301 1.00 88.50 348 CYS A C 1
ATOM 2652 O O . CYS A 1 348 ? 18.636 -2.128 -13.465 1.00 88.50 348 CYS A O 1
ATOM 2654 N N . ARG A 1 349 ? 17.393 -0.357 -14.056 1.00 90.19 349 ARG A N 1
ATOM 2655 C CA . ARG A 1 349 ? 16.606 -0.346 -12.810 1.00 90.19 349 ARG A CA 1
ATOM 2656 C C . ARG A 1 349 ? 15.764 -1.609 -12.674 1.00 90.19 349 ARG A C 1
ATOM 2658 O O . ARG A 1 349 ? 15.773 -2.240 -11.616 1.00 90.19 349 ARG A O 1
ATOM 2665 N N . ILE A 1 350 ? 15.094 -1.997 -13.756 1.00 92.44 350 ILE A N 1
ATOM 2666 C CA . ILE A 1 350 ? 14.244 -3.185 -13.791 1.00 92.44 350 ILE A CA 1
ATOM 2667 C C . ILE A 1 350 ? 15.072 -4.461 -13.586 1.00 92.44 350 ILE A C 1
ATOM 2669 O O . ILE A 1 350 ? 14.725 -5.285 -12.736 1.00 92.44 350 ILE A O 1
ATOM 2673 N N . THR A 1 351 ? 16.186 -4.630 -14.307 1.00 89.94 351 THR A N 1
ATOM 2674 C CA . THR A 1 351 ? 17.040 -5.825 -14.175 1.00 89.94 351 THR A CA 1
ATOM 2675 C C . THR A 1 351 ? 17.676 -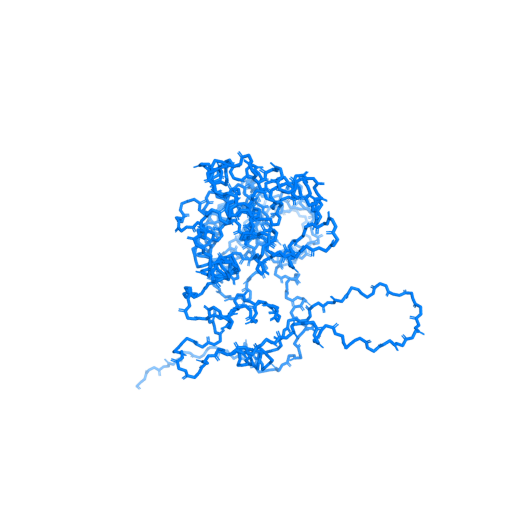5.923 -12.792 1.00 89.94 351 THR A C 1
ATOM 2677 O O . THR A 1 351 ? 17.740 -7.015 -12.220 1.00 89.94 351 THR A O 1
ATOM 2680 N N . HIS A 1 352 ? 18.098 -4.795 -12.216 1.00 87.81 352 HIS A N 1
ATOM 2681 C CA . HIS A 1 352 ? 18.628 -4.742 -10.857 1.00 87.81 352 HIS A CA 1
ATOM 2682 C C . HIS A 1 352 ? 17.580 -5.179 -9.819 1.00 87.81 352 HIS A C 1
ATOM 2684 O O . HIS A 1 352 ? 17.857 -6.056 -8.996 1.00 87.81 352 HIS A O 1
ATOM 2690 N N . ALA A 1 353 ? 16.361 -4.634 -9.883 1.00 90.00 353 ALA A N 1
ATOM 2691 C CA . ALA A 1 353 ? 15.277 -5.014 -8.977 1.00 90.00 353 ALA A CA 1
ATOM 2692 C C . ALA A 1 353 ? 14.886 -6.498 -9.130 1.00 90.00 353 ALA A C 1
ATOM 2694 O O . ALA A 1 353 ? 14.761 -7.213 -8.131 1.00 90.00 353 ALA A O 1
ATOM 2695 N N . ALA A 1 354 ? 14.798 -7.000 -10.368 1.00 90.12 354 ALA A N 1
ATOM 2696 C CA . ALA A 1 354 ? 14.530 -8.413 -10.644 1.00 90.12 354 ALA A CA 1
ATOM 2697 C C . ALA A 1 354 ? 15.602 -9.331 -10.035 1.00 90.12 354 ALA A C 1
ATOM 2699 O O . ALA A 1 354 ? 15.281 -10.309 -9.355 1.00 90.12 354 ALA A O 1
ATOM 2700 N N . ARG A 1 355 ? 16.887 -8.985 -10.194 1.00 86.00 355 ARG A N 1
ATOM 2701 C CA . ARG A 1 355 ? 18.013 -9.734 -9.613 1.00 86.00 355 ARG A CA 1
ATOM 2702 C C . ARG A 1 355 ? 17.902 -9.837 -8.090 1.00 86.00 355 ARG A C 1
ATOM 2704 O O . ARG A 1 355 ? 18.092 -10.922 -7.531 1.00 86.00 355 ARG A O 1
ATOM 2711 N N . LEU A 1 356 ? 17.587 -8.731 -7.415 1.00 84.38 356 LEU A N 1
ATOM 2712 C CA . LEU A 1 356 ? 17.422 -8.710 -5.961 1.00 84.38 356 LEU A CA 1
ATOM 2713 C C . LEU A 1 356 ? 16.237 -9.573 -5.516 1.00 84.38 356 LEU A C 1
ATOM 2715 O O . LEU A 1 356 ? 16.400 -10.413 -4.627 1.00 84.38 356 LEU A O 1
ATOM 2719 N N . ALA A 1 357 ? 15.080 -9.425 -6.161 1.00 82.50 357 ALA A N 1
ATOM 2720 C CA . ALA A 1 357 ? 13.869 -10.164 -5.818 1.00 82.50 357 ALA A CA 1
ATOM 2721 C C . ALA A 1 357 ? 14.024 -11.680 -6.035 1.00 82.50 357 ALA A C 1
ATOM 2723 O O . ALA A 1 357 ? 13.656 -12.486 -5.173 1.00 82.50 357 ALA A O 1
ATOM 2724 N N . TRP A 1 358 ? 14.625 -12.093 -7.151 1.00 77.94 358 TRP A N 1
ATOM 2725 C CA . TRP A 1 358 ? 14.750 -13.510 -7.499 1.00 77.94 358 TRP A CA 1
ATOM 2726 C C . TRP A 1 358 ? 15.771 -14.223 -6.615 1.00 77.94 358 TRP A C 1
ATOM 2728 O O . TRP A 1 358 ? 15.512 -15.331 -6.151 1.00 77.94 358 TRP A O 1
ATOM 2738 N N . SER A 1 359 ? 16.880 -13.559 -6.272 1.00 61.41 359 SER A N 1
ATOM 2739 C CA . SER A 1 359 ? 17.889 -14.117 -5.359 1.00 61.41 359 SER A CA 1
ATOM 2740 C C . SER A 1 359 ? 17.350 -14.432 -3.953 1.00 61.41 359 SER A C 1
ATOM 2742 O O . SER A 1 359 ? 17.901 -15.290 -3.258 1.00 61.41 359 SER A O 1
ATOM 2744 N N . ARG A 1 360 ? 16.271 -13.755 -3.530 1.00 58.16 360 ARG A N 1
ATOM 2745 C CA . ARG A 1 360 ? 15.566 -14.020 -2.267 1.00 58.16 360 ARG A CA 1
ATOM 2746 C C . ARG A 1 360 ? 14.620 -15.217 -2.389 1.00 58.16 360 ARG A C 1
ATOM 2748 O O . ARG A 1 360 ? 14.624 -16.068 -1.503 1.00 58.16 360 ARG A O 1
ATOM 2755 N N . ARG A 1 361 ? 13.881 -15.349 -3.499 1.00 53.22 361 ARG A N 1
ATOM 2756 C CA . ARG A 1 361 ? 12.993 -16.506 -3.746 1.00 53.22 361 ARG A CA 1
ATOM 2757 C C . ARG A 1 361 ? 13.771 -17.822 -3.889 1.00 53.22 361 ARG A C 1
ATOM 2759 O O . ARG A 1 361 ? 13.344 -18.837 -3.343 1.00 53.22 361 ARG A O 1
ATOM 2766 N N . SER A 1 362 ? 14.954 -17.802 -4.506 1.00 42.59 362 SER A N 1
ATOM 2767 C CA . SER A 1 362 ? 15.808 -18.992 -4.678 1.00 42.59 362 SER A CA 1
ATOM 2768 C C . SER A 1 362 ? 16.383 -19.564 -3.375 1.00 42.59 362 SER A C 1
ATOM 2770 O O . SER A 1 362 ? 16.849 -20.698 -3.371 1.00 42.59 362 SER A O 1
ATOM 2772 N N . ARG A 1 363 ? 16.360 -18.816 -2.260 1.00 39.72 363 ARG A N 1
ATOM 2773 C CA . ARG A 1 363 ? 16.760 -19.338 -0.935 1.00 39.72 363 ARG A CA 1
ATOM 2774 C C . ARG A 1 363 ? 15.627 -20.060 -0.205 1.00 39.72 363 ARG A C 1
ATOM 2776 O O . ARG A 1 363 ? 15.895 -20.766 0.761 1.00 39.72 363 ARG A O 1
ATOM 2783 N N . HIS A 1 364 ? 14.386 -19.901 -0.667 1.00 38.38 364 HIS A N 1
ATOM 2784 C CA . HIS A 1 364 ? 13.186 -20.452 -0.032 1.00 38.38 364 HIS A CA 1
ATOM 2785 C C . HIS A 1 364 ? 12.468 -21.515 -0.878 1.00 38.38 364 HIS A C 1
ATOM 2787 O O . HIS A 1 364 ? 11.420 -22.011 -0.475 1.00 38.38 364 HIS A O 1
ATOM 2793 N N . GLN A 1 365 ? 13.047 -21.932 -2.008 1.00 30.50 365 GLN A N 1
ATOM 2794 C CA . GLN A 1 365 ? 12.615 -23.122 -2.742 1.00 30.50 365 GLN A CA 1
ATOM 2795 C C . GLN A 1 365 ? 13.814 -24.043 -2.995 1.00 30.50 365 GLN A C 1
ATOM 2797 O O . GLN A 1 365 ? 14.757 -23.617 -3.663 1.00 30.50 365 GLN A O 1
ATOM 2802 N N . PRO A 1 366 ? 13.797 -25.320 -2.559 1.00 32.34 366 PRO A N 1
ATOM 2803 C CA . PRO A 1 366 ? 14.560 -26.319 -3.283 1.00 32.34 366 PRO A CA 1
ATOM 2804 C C . PRO A 1 366 ? 13.935 -26.387 -4.678 1.00 32.34 366 PRO A C 1
ATOM 2806 O O . PRO A 1 366 ? 12.770 -26.754 -4.833 1.00 32.34 366 PRO A O 1
ATOM 2809 N N . ALA A 1 367 ? 14.683 -25.946 -5.686 1.00 33.34 367 ALA A N 1
ATOM 2810 C CA . ALA A 1 367 ? 14.266 -26.030 -7.072 1.00 33.34 367 ALA A CA 1
ATOM 2811 C C . ALA A 1 367 ? 13.937 -27.492 -7.404 1.00 33.34 367 ALA A C 1
ATOM 2813 O O . ALA A 1 367 ? 14.832 -28.324 -7.546 1.00 33.34 367 ALA A O 1
ATOM 2814 N N . THR A 1 368 ? 12.658 -27.829 -7.556 1.00 37.22 368 THR A N 1
ATOM 2815 C CA . THR A 1 368 ? 12.306 -29.014 -8.329 1.00 37.22 368 THR A CA 1
ATOM 2816 C C . THR A 1 368 ? 12.570 -28.661 -9.787 1.00 37.22 368 THR A C 1
ATOM 2818 O O . THR A 1 368 ? 11.957 -27.762 -10.362 1.00 37.22 368 THR A O 1
ATOM 2821 N N . ALA A 1 369 ? 13.539 -29.358 -10.379 1.00 33.62 369 ALA A N 1
ATOM 2822 C CA . ALA A 1 369 ? 14.094 -29.164 -11.720 1.00 33.62 369 ALA A CA 1
ATOM 2823 C C . ALA A 1 369 ? 13.082 -29.265 -12.892 1.00 33.62 369 ALA A C 1
ATOM 2825 O O . ALA A 1 369 ? 13.476 -29.303 -14.055 1.00 33.62 369 ALA A O 1
ATOM 2826 N N . ALA A 1 370 ? 11.777 -29.293 -12.618 1.00 36.47 370 ALA A N 1
ATOM 2827 C CA . ALA A 1 370 ? 10.720 -29.496 -13.599 1.00 36.47 370 ALA A CA 1
ATOM 2828 C C . ALA A 1 370 ? 10.335 -28.228 -14.385 1.00 36.47 370 ALA A C 1
ATOM 2830 O O . ALA A 1 370 ? 9.851 -28.349 -15.505 1.00 36.47 370 ALA A O 1
ATOM 2831 N N . LYS A 1 371 ? 10.561 -27.012 -13.857 1.00 39.31 371 LYS A N 1
ATOM 2832 C CA . LYS A 1 371 ? 10.188 -25.770 -14.574 1.00 39.31 371 LYS A CA 1
ATOM 2833 C C . LYS A 1 371 ? 11.248 -25.251 -15.552 1.00 39.31 371 LYS A C 1
ATOM 2835 O O . LYS A 1 371 ? 10.896 -24.540 -16.484 1.00 39.31 371 LYS A O 1
ATOM 2840 N N . LEU A 1 372 ? 12.518 -25.633 -15.399 1.00 36.62 372 LEU A N 1
ATOM 2841 C CA . LEU A 1 372 ? 13.602 -25.180 -16.288 1.00 36.62 372 LEU A CA 1
ATOM 2842 C C . LEU A 1 372 ? 13.800 -26.079 -17.522 1.00 36.62 372 LEU A C 1
ATOM 2844 O O . LEU A 1 372 ? 14.332 -25.624 -18.528 1.00 36.62 372 LEU A O 1
ATOM 2848 N N . SER A 1 373 ? 13.320 -27.326 -17.508 1.00 36.25 373 SER A N 1
ATOM 2849 C CA . SER A 1 373 ? 13.446 -28.248 -18.650 1.00 36.25 373 SER A CA 1
ATOM 2850 C C . SER A 1 373 ? 12.484 -27.948 -19.810 1.00 36.25 373 SER A C 1
ATOM 2852 O O . SER A 1 373 ? 12.686 -28.451 -20.916 1.00 36.25 373 SER A O 1
ATOM 2854 N N . GLN A 1 374 ? 11.482 -27.084 -19.605 1.00 36.94 374 GLN A N 1
ATOM 2855 C CA . GLN A 1 374 ? 10.629 -26.565 -20.685 1.00 36.94 374 GLN A CA 1
ATOM 2856 C C . GLN A 1 374 ? 11.301 -25.455 -21.510 1.00 36.94 374 GLN A C 1
ATOM 2858 O O . GLN A 1 374 ? 10.873 -25.192 -22.627 1.00 36.94 374 GLN A O 1
ATOM 2863 N N . TRP A 1 375 ? 12.385 -24.855 -21.013 1.00 41.59 375 TRP A N 1
ATOM 2864 C CA . TRP A 1 375 ? 13.038 -23.698 -21.638 1.00 41.59 375 TRP A CA 1
ATOM 2865 C C . TRP A 1 375 ? 14.140 -24.085 -22.641 1.00 41.59 375 TRP A C 1
ATOM 2867 O O . TRP A 1 375 ? 14.694 -23.221 -23.312 1.00 41.59 375 TRP A O 1
ATOM 2877 N N . GLY A 1 376 ? 14.451 -25.382 -22.765 1.00 32.12 376 GLY A N 1
ATOM 2878 C CA . GLY A 1 376 ? 15.491 -25.908 -23.659 1.00 32.12 376 GLY A CA 1
ATOM 2879 C C . GLY A 1 376 ? 14.983 -26.642 -24.904 1.00 32.12 376 GLY A C 1
ATOM 2880 O O . GLY A 1 376 ? 15.794 -27.226 -25.621 1.00 32.12 376 GLY A O 1
ATOM 2881 N N . ARG A 1 377 ? 13.668 -26.679 -25.169 1.00 30.64 377 ARG A N 1
ATOM 2882 C CA . ARG A 1 377 ? 13.149 -27.340 -26.377 1.00 30.64 377 ARG A CA 1
ATOM 2883 C C . ARG A 1 377 ? 13.025 -26.332 -27.525 1.00 30.64 377 ARG A C 1
ATOM 2885 O O . ARG A 1 377 ? 12.282 -25.366 -27.377 1.00 30.64 377 ARG A O 1
ATOM 2892 N N . PRO A 1 378 ? 13.703 -26.545 -28.668 1.00 31.92 378 PRO A N 1
ATOM 2893 C CA . PRO A 1 378 ? 13.476 -25.726 -29.849 1.00 31.92 378 PRO A CA 1
ATOM 2894 C C . PRO A 1 378 ? 12.026 -25.889 -30.315 1.00 31.92 378 PRO A C 1
ATOM 2896 O O . PRO A 1 378 ? 11.527 -27.009 -30.456 1.00 31.92 378 PRO A O 1
ATOM 2899 N N . TRP A 1 379 ? 11.365 -24.753 -30.528 1.00 33.53 379 TRP A N 1
ATOM 2900 C CA . TRP A 1 379 ? 10.030 -24.647 -31.105 1.00 33.53 379 TRP A CA 1
ATOM 2901 C C . TRP A 1 379 ? 10.010 -25.354 -32.468 1.00 33.53 379 TRP A C 1
ATOM 2903 O O . TRP A 1 379 ? 10.762 -24.985 -33.371 1.00 33.53 379 TRP A O 1
ATOM 2913 N N . ARG A 1 380 ? 9.192 -26.404 -32.607 1.00 31.16 380 ARG A N 1
ATOM 2914 C CA . ARG A 1 380 ? 8.883 -27.007 -33.908 1.00 31.16 380 ARG A CA 1
ATOM 2915 C C . ARG A 1 380 ? 7.540 -26.445 -34.373 1.00 31.16 380 ARG A C 1
ATOM 2917 O O . ARG A 1 380 ? 6.576 -26.592 -33.625 1.00 31.16 380 ARG A O 1
ATOM 2924 N N . PRO A 1 381 ? 7.448 -25.843 -35.568 1.00 33.84 381 PRO A N 1
ATOM 2925 C CA . PRO A 1 381 ? 6.155 -25.548 -36.158 1.00 33.84 381 PRO A CA 1
ATOM 2926 C C . PRO A 1 381 ? 5.468 -26.869 -36.516 1.00 33.84 381 PRO A C 1
ATOM 2928 O O . PRO A 1 381 ? 6.056 -27.723 -37.185 1.00 33.84 381 PRO A O 1
ATOM 2931 N N . GLU A 1 382 ? 4.236 -27.045 -36.051 1.00 33.00 382 GLU A N 1
ATOM 2932 C CA . GLU A 1 382 ? 3.353 -28.104 -36.527 1.00 33.00 382 GLU A CA 1
ATOM 2933 C C . GLU A 1 382 ? 3.018 -27.817 -37.994 1.00 33.00 382 GLU A C 1
ATOM 2935 O O . GLU A 1 382 ? 2.307 -26.869 -38.322 1.00 33.00 382 GLU A O 1
ATOM 2940 N N . THR A 1 383 ? 3.583 -28.615 -38.897 1.00 37.34 383 THR A N 1
ATOM 2941 C CA . THR A 1 383 ? 3.092 -28.721 -40.268 1.00 37.34 383 THR A CA 1
ATOM 2942 C C . THR A 1 383 ? 1.741 -29.417 -40.229 1.00 37.34 383 THR A C 1
ATOM 2944 O O . THR A 1 383 ? 1.663 -30.602 -39.902 1.00 37.34 383 THR A O 1
ATOM 2947 N N . SER A 1 384 ? 0.698 -28.667 -40.558 1.00 37.09 384 SER A N 1
ATOM 2948 C CA . SER A 1 384 ? -0.620 -29.181 -40.896 1.00 37.09 384 SER A CA 1
ATOM 2949 C C . SER A 1 384 ? -0.555 -30.026 -42.171 1.00 37.09 384 SER A C 1
ATOM 2951 O O . SER A 1 384 ? -0.033 -29.586 -43.197 1.00 37.09 384 SER A O 1
ATOM 2953 N N . ALA A 1 385 ? -1.109 -31.233 -42.088 1.00 39.00 385 ALA A N 1
ATOM 2954 C CA . ALA A 1 385 ? -1.625 -32.022 -43.200 1.00 39.00 385 ALA A CA 1
ATOM 2955 C C . ALA A 1 385 ? -2.915 -32.695 -42.729 1.00 39.00 385 ALA A C 1
ATOM 2957 O O . ALA A 1 385 ? -2.898 -33.229 -41.594 1.00 39.00 385 ALA A O 1
#

Organism: NCBI:txid47759

Secondary structure (DSSP, 8-state):
-----TTTTS-----------------PPPPHHHHHHHHHHTT--TTT-SS-GGGGTT--SHHHHHHHHHTTTTPPTT--HHHHHHHHHHHHHTTSS-HHHHHHHHHHHHHHHHHTT-S-EEHHHHHHHHTTSTTTTT-HHHHHHHHTSTTEEEETTEEEESSHHHHHHHHHHHHHHH-SSHHHHHHHHTSTTTGGGHHHHGGG---HHHHHHHHHH---HHHHHHHHTTTT-HHHHHHHHHHHHHHHHHHHHHHHH-EEEEEETTEEEEES--PPPHHHHHHHHHHHHHGGG-TTHHHHHHHHHHHHHHHHHHHHH--S---S-HHHHHHHHHTT-S--SSS--HHHHHHHHHHHHHHHHTTS----TTTTTTTTSPPPP----

Sequence (385 aa):
MLGLDLSAWMQAVTLSPRAGAQRSAAIVDPAPGQRRALLRSYGANLEQQEFGEDQYAAFGSAFELALAARVAGRLPEFAGRGQLLDASVHEQLQGTAQPTGVRQVLHHWALLMDQDLTGWLPLGQAQRSAAQLPVASAAAEVVDQALGSPLVRVQGQRLQFRHEWYTQFLTADALVWRCTAAQELAGELRQPHRRDLAAWAVPLHSDPGTVRDLLRELPDEEFLIGALYGRLGPVADQVALAEGRRCLEEAVTVMAASQVVCESDFMYMVVPDKSSSRYEQAVFHAVGATASDGRLLEPLAQLMRQTDEAFRRGANHGAAGYRHAVPALIAAALADGVRESSERLPACRITHAARLAWSRRSRHQPATAAKLSQWGRPWRPETSA

Foldseek 3Di:
DDPDDPVVPVPDDPDDDDDDDPPPPPQAFDDPVRLVVLLVVLQQPQPPDPDHCQQVLLPGHSVLSNLCSVQVVPADRLHAPLSSVVSSLQVQQPPDPCSPLLLVLLLQQLQVCLVVVHQKDFQVVSLVSSCPDPSCVVPVSSSVSNQVGLQWDDDPRIIGGPDVVSSLLSPLVSLLVVDPALVSSLVVCPPPSNVVSCLNNLLVDPDLVSSLSNLQSNLDLVSLLSLCSSNSHDSSNVSSLVVLLVLLVVLLVQLLPWAWAAPDLAEIAIVVDDDDPSSSLSSLLSCLLCVVVVSCVPSLVSSLVSNLVNPVVNCVVCPDDDPDDSVVSSVCLLVVNHDYPDDRRSNSSSSVSNVVNVVVVPVVDPDPVVPCVVVPDPDDDDDDD